Protein AF-0000000084544398 (afdb_homodimer)

Structure (mmCIF, N/CA/C/O backbone):
data_AF-0000000084544398-model_v1
#
loop_
_entity.id
_entity.type
_entity.pdbx_description
1 polymer 'Putative Transcriptional regulator, TetR family'
#
loop_
_atom_site.group_PDB
_atom_site.id
_atom_site.type_symbol
_atom_site.label_atom_id
_atom_site.label_alt_id
_atom_site.label_comp_id
_atom_site.label_asym_id
_atom_site.label_entity_id
_atom_site.label_seq_id
_atom_site.pdbx_PDB_ins_code
_atom_site.Cartn_x
_atom_site.Cartn_y
_atom_site.Cartn_z
_atom_site.occupancy
_atom_site.B_iso_or_equiv
_atom_site.auth_seq_id
_atom_site.auth_comp_id
_atom_site.auth_asym_id
_atom_site.auth_atom_id
_atom_site.pdbx_PDB_model_num
ATOM 1 N N . MET A 1 1 ? 43.781 -2.426 12.172 1 26.02 1 MET A N 1
ATOM 2 C CA . MET A 1 1 ? 43.125 -3.248 11.156 1 26.02 1 MET A CA 1
ATOM 3 C C . MET A 1 1 ? 42.25 -2.396 10.25 1 26.02 1 MET A C 1
ATOM 5 O O . MET A 1 1 ? 41.656 -1.416 10.703 1 26.02 1 MET A O 1
ATOM 9 N N . CYS A 1 2 ? 42.312 -2.65 8.836 1 27.02 2 CYS A N 1
ATOM 10 C CA . CYS A 1 2 ? 41.844 -2.084 7.574 1 27.02 2 CYS A CA 1
ATOM 11 C C . CYS A 1 2 ? 40.344 -2.004 7.543 1 27.02 2 CYS A C 1
ATOM 13 O O . CYS A 1 2 ? 39.656 -3.004 7.77 1 27.02 2 CYS A O 1
ATOM 15 N N . GLU A 1 3 ? 39.719 -0.874 7.855 1 29.3 3 GLU A N 1
ATOM 16 C CA . GLU A 1 3 ? 38.312 -0.487 7.746 1 29.3 3 GLU A CA 1
ATOM 17 C C . GLU A 1 3 ? 37.75 -0.815 6.363 1 29.3 3 GLU A C 1
ATOM 19 O O . GLU A 1 3 ? 38.094 -0.16 5.375 1 29.3 3 GLU A O 1
ATOM 24 N N . GLU A 1 4 ? 37.844 -2.18 5.93 1 31.69 4 GLU A N 1
ATOM 25 C CA . GLU A 1 4 ? 37.25 -2.645 4.672 1 31.69 4 GLU A CA 1
ATOM 26 C C . GLU A 1 4 ? 35.875 -2.041 4.438 1 31.69 4 GLU A C 1
ATOM 28 O O . GLU A 1 4 ? 34.938 -2.326 5.18 1 31.69 4 GLU A O 1
ATOM 33 N N . ASN A 1 5 ? 35.844 -0.795 4.082 1 30.98 5 ASN A N 1
ATOM 34 C CA . ASN A 1 5 ? 34.75 -0.031 3.518 1 30.98 5 ASN A CA 1
ATOM 35 C C . ASN A 1 5 ? 33.969 -0.838 2.475 1 30.98 5 ASN A C 1
ATOM 37 O O . ASN A 1 5 ? 34.5 -1.149 1.408 1 30.98 5 ASN A O 1
ATOM 41 N N . ASN A 1 6 ? 33.375 -1.922 2.852 1 29.02 6 ASN A N 1
ATOM 42 C CA . ASN A 1 6 ? 32.5 -2.68 1.971 1 29.02 6 ASN A CA 1
ATOM 43 C C . ASN A 1 6 ? 31.688 -1.76 1.062 1 29.02 6 ASN A C 1
ATOM 45 O O . ASN A 1 6 ? 30.594 -1.322 1.431 1 29.02 6 ASN A O 1
ATOM 49 N N . LYS A 1 7 ? 32.406 -0.708 0.524 1 34.16 7 LYS A N 1
ATOM 50 C CA . LYS A 1 7 ? 31.828 -0.02 -0.628 1 34.16 7 LYS A CA 1
ATOM 51 C C . LYS A 1 7 ? 31.203 -1.011 -1.605 1 34.16 7 LYS A C 1
ATOM 53 O O . LYS A 1 7 ? 31.875 -1.908 -2.109 1 34.16 7 LYS A O 1
ATOM 58 N N . VAL A 1 8 ? 30.109 -1.561 -1.389 1 36.88 8 VAL A N 1
ATOM 59 C CA . VAL A 1 8 ? 29.516 -2.287 -2.502 1 36.88 8 VAL A CA 1
ATOM 60 C C . VAL A 1 8 ? 29.984 -1.689 -3.824 1 36.88 8 VAL A C 1
ATOM 62 O O . VAL A 1 8 ? 29.688 -0.528 -4.125 1 36.88 8 VAL A O 1
ATOM 65 N N . SER A 1 9 ? 31.109 -1.837 -4.258 1 43.28 9 SER A N 1
ATOM 66 C CA . SER A 1 9 ? 31.797 -1.459 -5.492 1 43.28 9 SER A CA 1
ATOM 67 C C . SER A 1 9 ? 30.875 -1.595 -6.699 1 43.28 9 SER A C 1
ATOM 69 O O . SER A 1 9 ? 30.453 -2.703 -7.047 1 43.28 9 SER A O 1
ATOM 71 N N . SER A 1 10 ? 29.781 -0.85 -6.809 1 49.91 10 SER A N 1
ATOM 72 C CA . SER A 1 10 ? 28.828 -0.928 -7.91 1 49.91 10 SER A CA 1
ATOM 73 C C . SER A 1 10 ? 29.531 -0.935 -9.258 1 49.91 10 SER A C 1
ATOM 75 O O . SER A 1 10 ? 29.891 0.122 -9.789 1 49.91 10 SER A O 1
ATOM 77 N N . LYS A 1 11 ? 30.453 -1.661 -9.453 1 56.47 11 LYS A N 1
ATOM 78 C CA . LYS A 1 11 ? 30.906 -1.802 -10.836 1 56.47 11 LYS A CA 1
ATOM 79 C C . LYS A 1 11 ? 29.734 -1.789 -11.812 1 56.47 11 LYS A C 1
ATOM 81 O O . LYS A 1 11 ? 28.703 -2.395 -11.547 1 56.47 11 LYS A O 1
ATOM 86 N N . PRO A 1 12 ? 29.922 -0.89 -12.742 1 76.88 12 PRO A N 1
ATOM 87 C CA . PRO A 1 12 ? 28.875 -0.848 -13.758 1 76.88 12 PRO A CA 1
ATOM 88 C C . PRO A 1 12 ? 28.5 -2.234 -14.273 1 76.88 12 PRO A C 1
ATOM 90 O O . PRO A 1 12 ? 29.344 -3.125 -14.352 1 76.88 12 PRO A O 1
ATOM 93 N N . LEU A 1 13 ? 27.266 -2.447 -14.383 1 83.06 13 LEU A N 1
ATOM 94 C CA . LEU A 1 13 ? 26.781 -3.721 -14.898 1 83.06 13 LEU A CA 1
ATOM 95 C C . LEU A 1 13 ? 27.406 -4.043 -16.25 1 83.06 13 LEU A C 1
ATOM 97 O O . LEU A 1 13 ? 27.562 -3.16 -17.094 1 83.06 13 LEU A O 1
ATOM 101 N N . THR A 1 14 ? 27.891 -5.215 -16.406 1 89.56 14 THR A N 1
ATOM 102 C CA . THR A 1 14 ? 28.391 -5.699 -17.688 1 89.56 14 THR A CA 1
ATOM 103 C C . THR A 1 14 ? 27.25 -5.816 -18.703 1 89.56 14 THR A C 1
ATOM 105 O O . THR A 1 14 ? 26.078 -5.742 -18.344 1 89.56 14 THR A O 1
ATOM 108 N N . LYS A 1 15 ? 27.641 -5.988 -19.984 1 91.62 15 LYS A N 1
ATOM 109 C CA . LYS A 1 15 ? 26.641 -6.145 -21.047 1 91.62 15 LYS A CA 1
ATOM 110 C C . LYS A 1 15 ? 25.766 -7.367 -20.797 1 91.62 15 LYS A C 1
ATOM 112 O O . LYS A 1 15 ? 24.547 -7.312 -21.016 1 91.62 15 LYS A O 1
ATOM 117 N N . ILE A 1 16 ? 26.375 -8.398 -20.297 1 92.06 16 ILE A N 1
ATOM 118 C CA . ILE A 1 16 ? 25.656 -9.648 -20.078 1 92.06 16 ILE A CA 1
ATOM 119 C C . ILE A 1 16 ? 24.703 -9.492 -18.891 1 92.06 16 ILE A C 1
ATOM 121 O O . ILE A 1 16 ? 23.578 -9.969 -18.922 1 92.06 16 ILE A O 1
ATOM 125 N N . GLN A 1 17 ? 25.125 -8.852 -17.844 1 93.62 17 GLN A N 1
ATOM 126 C CA . GLN A 1 17 ? 24.281 -8.594 -16.688 1 93.62 17 GLN A CA 1
ATOM 127 C C . GLN A 1 17 ? 23.062 -7.762 -17.078 1 93.62 17 GLN A C 1
ATOM 129 O O . GLN A 1 17 ? 21.938 -8.062 -16.672 1 93.62 17 GLN A O 1
ATOM 134 N N . LYS A 1 18 ? 23.312 -6.781 -17.938 1 94 18 LYS A N 1
ATOM 135 C CA . LYS A 1 18 ? 22.219 -5.93 -18.406 1 94 18 LYS A CA 1
ATOM 136 C C . LYS A 1 18 ? 21.203 -6.723 -19.219 1 94 18 LYS A C 1
ATOM 138 O O . LYS A 1 18 ? 20 -6.551 -19.062 1 94 18 LYS A O 1
ATOM 143 N N . LYS A 1 19 ? 21.719 -7.535 -20.031 1 94.38 19 LYS A N 1
ATOM 144 C CA . LYS A 1 19 ? 20.844 -8.375 -20.859 1 94.38 19 LYS A CA 1
ATOM 145 C C . LYS A 1 19 ? 19.984 -9.297 -20 1 94.38 19 LYS A C 1
ATOM 147 O O . LYS A 1 19 ? 18.781 -9.383 -20.188 1 94.38 19 LYS A O 1
ATOM 152 N N . ILE A 1 20 ? 20.578 -9.898 -19.031 1 95.56 20 ILE A N 1
ATOM 153 C CA . ILE A 1 20 ? 19.875 -10.82 -18.156 1 95.56 20 ILE A CA 1
ATOM 154 C C . ILE A 1 20 ? 18.812 -10.062 -17.359 1 95.56 20 ILE A C 1
ATOM 156 O O . ILE A 1 20 ? 17.672 -10.516 -17.234 1 95.56 20 ILE A O 1
ATOM 160 N N . LEU A 1 21 ? 19.188 -8.938 -16.906 1 95.25 21 LEU A N 1
ATOM 161 C CA . LEU A 1 21 ? 18.281 -8.141 -16.094 1 95.25 21 LEU A CA 1
ATOM 162 C C . LEU A 1 21 ? 17.078 -7.688 -16.922 1 95.25 21 LEU A C 1
ATOM 164 O O . LEU A 1 21 ? 15.945 -7.695 -16.438 1 95.25 21 LEU A O 1
ATOM 168 N N . GLN A 1 22 ? 17.297 -7.324 -18.172 1 94.38 22 GLN A N 1
ATOM 169 C CA . GLN A 1 22 ? 16.219 -6.895 -19.047 1 94.38 22 GLN A CA 1
ATOM 170 C C . GLN A 1 22 ? 15.242 -8.031 -19.328 1 94.38 22 GLN A C 1
ATOM 172 O O . GLN A 1 22 ? 14.023 -7.84 -19.297 1 94.38 22 GLN A O 1
ATOM 177 N N . ILE A 1 23 ? 15.773 -9.117 -19.516 1 95.81 23 ILE A N 1
ATOM 178 C CA . ILE A 1 23 ? 14.953 -10.289 -19.797 1 95.81 23 ILE A CA 1
ATOM 179 C C . ILE A 1 23 ? 14.195 -10.695 -18.531 1 95.81 23 ILE A C 1
ATOM 181 O O . ILE A 1 23 ? 13 -11.008 -18.578 1 95.81 23 ILE A O 1
ATOM 185 N N . ALA A 1 24 ? 14.938 -10.734 -17.438 1 95.44 24 ALA A N 1
ATOM 186 C CA . ALA A 1 24 ? 14.305 -11.055 -16.156 1 95.44 24 ALA A CA 1
ATOM 187 C C . ALA A 1 24 ? 13.156 -10.102 -15.859 1 95.44 24 ALA A C 1
ATOM 189 O O . ALA A 1 24 ? 12.078 -10.531 -15.43 1 95.44 24 ALA A O 1
ATOM 190 N N . LYS A 1 25 ? 13.383 -8.82 -16.109 1 92.94 25 LYS A N 1
ATOM 191 C CA . LYS A 1 25 ? 12.344 -7.816 -15.898 1 92.94 25 LYS A CA 1
ATOM 192 C C . LYS A 1 25 ? 11.094 -8.141 -16.719 1 92.94 25 LYS A C 1
ATOM 194 O O . LYS A 1 25 ? 9.977 -8.109 -16.188 1 92.94 25 LYS A O 1
ATOM 199 N N . LYS A 1 26 ? 11.312 -8.484 -17.938 1 92.38 26 LYS A N 1
ATOM 200 C CA . LYS A 1 26 ? 10.195 -8.805 -18.812 1 92.38 26 LYS A CA 1
ATOM 201 C C . LYS A 1 26 ? 9.453 -10.047 -18.328 1 92.38 26 LYS A C 1
ATOM 203 O O . LYS A 1 26 ? 8.219 -10.07 -18.281 1 92.38 26 LYS A O 1
ATOM 208 N N . LYS A 1 27 ? 10.188 -11.039 -17.906 1 94.12 27 LYS A N 1
ATOM 209 C CA . LYS A 1 27 ? 9.594 -12.305 -17.469 1 94.12 27 LYS A CA 1
ATOM 210 C C . LYS A 1 27 ? 8.859 -12.141 -16.141 1 94.12 27 LYS A C 1
ATOM 212 O O . LYS A 1 27 ? 7.723 -12.602 -16 1 94.12 27 LYS A O 1
ATOM 217 N N . PHE A 1 28 ? 9.469 -11.477 -15.203 1 92.56 28 PHE A N 1
ATOM 218 C CA . PHE A 1 28 ? 8.828 -11.25 -13.914 1 92.56 28 PHE A CA 1
ATOM 219 C C . PHE A 1 28 ? 7.586 -10.383 -14.07 1 92.56 28 PHE A C 1
ATOM 221 O O . PHE A 1 28 ? 6.578 -10.609 -13.406 1 92.56 28 PHE A O 1
ATOM 228 N N . SER A 1 29 ? 7.676 -9.414 -14.961 1 87.69 29 SER A N 1
ATOM 229 C CA . SER A 1 29 ? 6.547 -8.516 -15.18 1 87.69 29 SER A CA 1
ATOM 230 C C . SER A 1 29 ? 5.379 -9.25 -15.828 1 87.69 29 SER A C 1
ATOM 232 O O . SER A 1 29 ? 4.219 -9 -15.5 1 87.69 29 SER A O 1
ATOM 234 N N . LYS A 1 30 ? 5.68 -10.125 -16.672 1 86 30 LYS A N 1
ATOM 235 C CA . LYS A 1 30 ? 4.648 -10.836 -17.422 1 86 30 LYS A CA 1
ATOM 236 C C . LYS A 1 30 ? 4.07 -11.992 -16.625 1 86 30 LYS A C 1
ATOM 238 O O . LYS A 1 30 ? 2.852 -12.164 -16.562 1 86 30 LYS A O 1
ATOM 243 N N . ASN A 1 31 ? 4.988 -12.758 -15.914 1 86.69 31 ASN A N 1
ATOM 244 C CA . ASN A 1 31 ? 4.555 -14.023 -15.336 1 86.69 31 ASN A CA 1
ATOM 245 C C . ASN A 1 31 ? 4.434 -13.93 -13.82 1 86.69 31 ASN A C 1
ATOM 247 O O . ASN A 1 31 ? 3.801 -14.781 -13.188 1 86.69 31 ASN A O 1
ATOM 251 N N . GLY A 1 32 ? 5.062 -12.891 -13.305 1 86 32 GLY A N 1
ATOM 252 C CA . GLY A 1 32 ? 5.16 -12.844 -11.852 1 86 32 GLY A CA 1
ATOM 253 C C . GLY A 1 32 ? 6.363 -13.586 -11.305 1 86 32 GLY A C 1
ATOM 254 O O . GLY A 1 32 ? 7.047 -14.297 -12.047 1 86 32 GLY A O 1
ATOM 255 N N . TYR A 1 33 ? 6.609 -13.461 -10.023 1 89.31 33 TYR A N 1
ATOM 256 C CA . TYR A 1 33 ? 7.77 -14.055 -9.367 1 89.31 33 TYR A CA 1
ATOM 257 C C . TYR A 1 33 ? 7.664 -15.57 -9.336 1 89.31 33 TYR A C 1
ATOM 259 O O . TYR A 1 33 ? 8.609 -16.266 -9.695 1 89.31 33 TYR A O 1
ATOM 267 N N . GLN A 1 34 ? 6.531 -16.078 -8.945 1 86.31 34 GLN A N 1
ATOM 268 C CA . GLN A 1 34 ? 6.371 -17.516 -8.703 1 86.31 34 GLN A CA 1
ATOM 269 C C . GLN A 1 34 ? 6.438 -18.297 -10.008 1 86.31 34 GLN A C 1
ATOM 271 O O . GLN A 1 34 ? 7.008 -19.391 -10.047 1 86.31 34 GLN A O 1
ATOM 276 N N . LYS A 1 35 ? 5.969 -17.734 -11.07 1 88.56 35 LYS A N 1
ATOM 277 C CA . LYS A 1 35 ? 5.836 -18.469 -12.32 1 88.56 35 LYS A CA 1
ATOM 278 C C . LYS A 1 35 ? 7.082 -18.312 -13.188 1 88.56 35 LYS A C 1
ATOM 280 O O . LYS A 1 35 ? 7.18 -18.922 -14.258 1 88.56 35 LYS A O 1
ATOM 285 N N . THR A 1 36 ? 7.934 -17.484 -12.742 1 93.81 36 THR A N 1
ATOM 286 C CA . THR A 1 36 ? 9.18 -17.297 -13.484 1 93.81 36 THR A CA 1
ATOM 287 C C . THR A 1 36 ? 10.305 -18.109 -12.852 1 93.81 36 THR A C 1
ATOM 289 O O . THR A 1 36 ? 10.508 -18.062 -11.633 1 93.81 36 THR A O 1
ATOM 292 N N . SER A 1 37 ? 11 -18.938 -13.68 1 94.75 37 SER A N 1
ATOM 293 C CA . SER A 1 37 ? 12.117 -19.734 -13.18 1 94.75 37 SER A CA 1
ATOM 294 C C . SER A 1 37 ? 13.445 -19.234 -13.75 1 94.75 37 SER A C 1
ATOM 296 O O . SER A 1 37 ? 13.477 -18.562 -14.781 1 94.75 37 SER A O 1
ATOM 298 N N . MET A 1 38 ? 14.477 -19.656 -13.031 1 95.25 38 MET A N 1
ATOM 299 C CA . MET A 1 38 ? 15.812 -19.328 -13.523 1 95.25 38 MET A CA 1
ATOM 300 C C . MET A 1 38 ? 16.078 -19.984 -14.875 1 95.25 38 MET A C 1
ATOM 302 O O . MET A 1 38 ? 16.719 -19.406 -15.742 1 95.25 38 MET A O 1
ATOM 306 N N . ASN A 1 39 ? 15.508 -21.109 -15.055 1 94.69 39 ASN A N 1
ATOM 307 C CA . ASN A 1 39 ? 15.648 -21.828 -16.312 1 94.69 39 ASN A CA 1
ATOM 308 C C . ASN A 1 39 ? 14.961 -21.078 -17.453 1 94.69 39 ASN A C 1
ATOM 310 O O . ASN A 1 39 ? 15.477 -21.047 -18.578 1 94.69 39 ASN A O 1
ATOM 314 N N . ASP A 1 40 ? 13.828 -20.484 -17.203 1 94 40 ASP A N 1
ATOM 315 C CA . ASP A 1 40 ? 13.133 -19.656 -18.188 1 94 40 ASP A CA 1
ATOM 316 C C . ASP A 1 40 ? 14.008 -18.5 -18.656 1 94 40 ASP A C 1
ATOM 318 O O . ASP A 1 40 ? 14.062 -18.188 -19.844 1 94 40 ASP A O 1
ATOM 322 N N . ILE A 1 41 ? 14.672 -17.938 -17.703 1 95.81 41 ILE A N 1
ATOM 323 C CA . ILE A 1 41 ? 15.492 -16.766 -17.984 1 95.81 41 ILE A CA 1
ATOM 324 C C . ILE A 1 41 ? 16.734 -17.188 -18.766 1 95.81 41 ILE A C 1
ATOM 326 O O . ILE A 1 41 ? 17.109 -16.531 -19.75 1 95.81 41 ILE A O 1
ATOM 330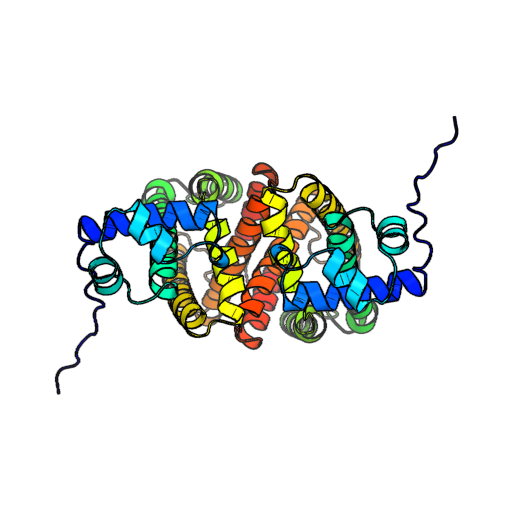 N N . VAL A 1 42 ? 17.328 -18.266 -18.422 1 94.12 42 VAL A N 1
ATOM 331 C CA . VAL A 1 42 ? 18.484 -18.828 -19.094 1 94.12 42 VAL A CA 1
ATOM 332 C C . VAL A 1 42 ? 18.156 -19.094 -20.562 1 94.12 42 VAL A C 1
ATOM 334 O O . VAL A 1 42 ? 18.891 -18.672 -21.453 1 94.12 42 VAL A O 1
ATOM 337 N N . SER A 1 43 ? 17.078 -19.703 -20.797 1 95.12 43 SER A N 1
ATOM 338 C CA . SER A 1 43 ? 16.672 -20.094 -22.141 1 95.12 43 SER A CA 1
ATOM 339 C C . SER A 1 43 ? 16.391 -18.859 -23.016 1 95.12 43 SER A C 1
ATOM 341 O O . SER A 1 43 ? 16.812 -18.812 -24.172 1 95.12 43 SER A O 1
ATOM 343 N N . THR A 1 44 ? 15.805 -17.891 -22.5 1 94.56 44 THR A N 1
ATOM 344 C CA . THR A 1 44 ? 15.422 -16.703 -23.25 1 94.56 44 THR A CA 1
ATOM 345 C C . THR A 1 44 ? 16.641 -15.812 -23.5 1 94.56 44 THR A C 1
ATOM 347 O O . THR A 1 44 ? 16.766 -15.203 -24.562 1 94.56 44 THR A O 1
ATOM 350 N N . ALA A 1 45 ? 17.484 -15.711 -22.484 1 93.38 45 ALA A N 1
ATOM 351 C CA . ALA A 1 45 ? 18.656 -14.844 -22.562 1 93.38 45 ALA A CA 1
ATOM 352 C C . ALA A 1 45 ? 19.719 -15.453 -23.469 1 93.38 45 ALA A C 1
ATOM 354 O O . ALA A 1 45 ? 20.641 -14.766 -23.922 1 93.38 45 ALA A O 1
ATOM 355 N N . GLY A 1 46 ? 19.641 -16.703 -23.688 1 94.19 46 GLY A N 1
ATOM 356 C CA . GLY A 1 46 ? 20.641 -17.375 -24.516 1 94.19 46 GLY A CA 1
ATOM 357 C C . GLY A 1 46 ? 21.984 -17.516 -23.828 1 94.19 46 GLY A C 1
ATOM 358 O O . GLY A 1 46 ? 23.031 -17.344 -24.469 1 94.19 46 GLY A O 1
ATOM 359 N N . VAL A 1 47 ? 21.922 -17.672 -22.531 1 94 47 VAL A N 1
ATOM 360 C CA . VAL A 1 47 ? 23.141 -17.891 -21.75 1 94 47 VAL A CA 1
ATOM 361 C C . VAL A 1 47 ? 23.078 -19.25 -21.047 1 94 47 VAL A C 1
ATOM 363 O O . VAL A 1 47 ? 22 -19.859 -20.969 1 94 47 VAL A O 1
ATOM 366 N N . SER A 1 48 ? 24.219 -19.688 -20.609 1 93.25 48 SER A N 1
ATOM 367 C CA . SER A 1 48 ? 24.219 -20.938 -19.859 1 93.25 48 SER A CA 1
ATOM 368 C C . SER A 1 48 ? 23.781 -20.719 -18.422 1 93.25 48 SER A C 1
ATOM 370 O O . SER A 1 48 ? 23.812 -19.594 -17.922 1 93.25 48 SER A O 1
ATOM 372 N N . LYS A 1 49 ? 23.359 -21.859 -17.797 1 93.94 49 LYS A N 1
ATOM 373 C CA . LYS A 1 49 ? 23.016 -21.812 -16.375 1 93.94 49 LYS A CA 1
ATOM 374 C C . LYS A 1 49 ? 24.203 -21.312 -15.547 1 93.94 49 LYS A C 1
ATOM 376 O O . LYS A 1 49 ? 24.031 -20.516 -14.633 1 93.94 49 LYS A O 1
ATOM 381 N N . GLY A 1 50 ? 25.375 -21.719 -15.914 1 93.62 50 GLY A N 1
ATOM 382 C CA . GLY A 1 50 ? 26.594 -21.328 -15.211 1 93.62 50 GLY A CA 1
ATOM 383 C C . GLY A 1 50 ? 26.828 -19.828 -15.242 1 93.62 50 GLY A C 1
ATOM 384 O O . GLY A 1 50 ? 27.156 -19.219 -14.219 1 93.62 50 GLY A O 1
ATOM 385 N N . VAL A 1 51 ? 26.625 -19.234 -16.375 1 93.12 51 VAL A N 1
ATOM 386 C CA . VAL A 1 51 ? 26.844 -17.812 -16.562 1 93.12 51 VAL A CA 1
ATOM 387 C C . VAL A 1 51 ? 25.812 -17.016 -15.742 1 93.12 51 VAL A C 1
ATOM 389 O O . VAL A 1 51 ? 26.172 -16.047 -15.07 1 93.12 51 VAL A O 1
ATOM 392 N N . LEU A 1 52 ? 24.484 -17.406 -15.758 1 95 52 LEU A N 1
ATOM 393 C CA . LEU A 1 52 ? 23.453 -16.734 -14.984 1 95 52 LEU A CA 1
ATOM 394 C C . LEU A 1 52 ? 23.766 -16.766 -13.5 1 95 52 LEU A C 1
ATOM 396 O O . LEU A 1 52 ? 23.734 -15.734 -12.82 1 95 52 LEU A O 1
ATOM 400 N N . PHE A 1 53 ? 24.219 -17.953 -13.102 1 94.62 53 PHE A N 1
ATOM 401 C CA . PHE A 1 53 ? 24.406 -18.172 -11.672 1 94.62 53 PHE A CA 1
ATOM 402 C C . PHE A 1 53 ? 25.719 -17.562 -11.211 1 94.62 53 PHE A C 1
ATOM 404 O O . PHE A 1 53 ? 25.938 -17.344 -10.016 1 94.62 53 PHE A O 1
ATOM 411 N N . TYR A 1 54 ? 26.578 -17.375 -12.203 1 93.31 54 TYR A N 1
ATOM 412 C CA . TYR A 1 54 ? 27.797 -16.625 -11.898 1 93.31 54 TYR A CA 1
ATOM 413 C C . TYR A 1 54 ? 27.484 -15.195 -11.508 1 93.31 54 TYR A C 1
ATOM 415 O O . TYR A 1 54 ? 28.078 -14.656 -10.57 1 93.31 54 TYR A O 1
ATOM 423 N N . HIS A 1 55 ? 26.5 -14.602 -12.156 1 93.75 55 HIS A N 1
ATOM 424 C CA . HIS A 1 55 ? 26.188 -13.195 -11.945 1 93.75 55 HIS A CA 1
ATOM 425 C C . HIS A 1 55 ? 25.078 -13.039 -10.906 1 93.75 55 HIS A C 1
ATOM 427 O O . HIS A 1 55 ? 25.047 -12.039 -10.18 1 93.75 55 HIS A O 1
ATOM 433 N N . PHE A 1 56 ? 24.109 -13.969 -10.852 1 95.5 56 PHE A N 1
ATOM 434 C CA . PHE A 1 56 ? 22.969 -13.914 -9.945 1 95.5 56 PHE A CA 1
ATOM 435 C C . PHE A 1 56 ? 22.781 -15.25 -9.234 1 95.5 56 PHE A C 1
ATOM 437 O O . PHE A 1 56 ? 22.234 -16.203 -9.805 1 95.5 56 PHE A O 1
ATOM 444 N N . HIS A 1 57 ? 22.969 -15.266 -8 1 93.81 57 HIS A N 1
ATOM 445 C CA . HIS A 1 57 ? 23.156 -16.5 -7.242 1 93.81 57 HIS A CA 1
ATOM 446 C C . HIS A 1 57 ? 21.828 -17.156 -6.914 1 93.81 57 HIS A C 1
ATOM 448 O O . HIS A 1 57 ? 21.797 -18.328 -6.535 1 93.81 57 HIS A O 1
ATOM 454 N N . SER A 1 58 ? 20.812 -16.391 -7.031 1 95.25 58 SER A N 1
ATOM 455 C CA . SER A 1 58 ? 19.5 -16.938 -6.723 1 95.25 58 SER A CA 1
ATOM 456 C C . SER A 1 58 ? 18.391 -16.156 -7.426 1 95.25 58 SER A C 1
ATOM 458 O O . SER A 1 58 ? 18.625 -15.055 -7.91 1 95.25 58 SER A O 1
ATOM 460 N N . LYS A 1 59 ? 17.312 -16.766 -7.465 1 95.31 59 LYS A N 1
ATOM 461 C CA . LYS A 1 59 ? 16.141 -16.094 -8.008 1 95.31 59 LYS A CA 1
ATOM 462 C C . LYS A 1 59 ? 15.805 -14.828 -7.215 1 95.31 59 LYS A C 1
ATOM 464 O O . LYS A 1 59 ? 15.445 -13.797 -7.789 1 95.31 59 LYS A O 1
ATOM 469 N N . GLU A 1 60 ? 16 -14.938 -5.859 1 96 60 GLU A N 1
ATOM 470 C CA . GLU A 1 60 ? 15.758 -13.797 -4.98 1 96 60 GLU A CA 1
ATOM 471 C C . GLU A 1 60 ? 16.641 -12.609 -5.348 1 96 60 GLU A C 1
ATOM 473 O O . GLU A 1 60 ? 16.156 -11.477 -5.453 1 96 60 GLU A O 1
ATOM 478 N N . GLU A 1 61 ? 17.812 -12.938 -5.59 1 96.31 61 GLU A N 1
ATOM 479 C CA . GLU A 1 61 ? 18.781 -11.883 -5.898 1 96.31 61 GLU A CA 1
ATOM 480 C C . GLU A 1 61 ? 18.484 -11.242 -7.25 1 96.31 61 GLU A C 1
ATOM 482 O O . GLU A 1 61 ? 18.531 -10.023 -7.391 1 96.31 61 GLU A O 1
ATOM 487 N N . LEU A 1 62 ? 18.234 -12.086 -8.203 1 96.69 62 LEU A N 1
ATOM 488 C CA . LEU A 1 62 ? 17.922 -11.57 -9.531 1 96.69 62 LEU A CA 1
ATOM 489 C C . LEU A 1 62 ? 16.656 -10.719 -9.492 1 96.69 62 LEU A C 1
ATOM 491 O O . LEU A 1 62 ? 16.641 -9.617 -10.047 1 96.69 62 LEU A O 1
ATOM 495 N N . PHE A 1 63 ? 15.672 -11.234 -8.844 1 96.19 63 PHE A N 1
ATOM 496 C CA . PHE A 1 63 ? 14.406 -10.523 -8.719 1 96.19 63 PHE A CA 1
ATOM 497 C C . PHE A 1 63 ? 14.617 -9.18 -8.031 1 96.19 63 PHE A C 1
ATOM 499 O O . PHE A 1 63 ? 14.133 -8.148 -8.5 1 96.19 63 PHE A O 1
ATOM 506 N N . PHE A 1 64 ? 15.344 -9.211 -6.961 1 96.06 64 PHE A N 1
ATOM 507 C CA . PHE A 1 64 ? 15.578 -7.996 -6.191 1 96.06 64 PHE A CA 1
ATOM 508 C C . PHE A 1 64 ? 16.359 -6.98 -7.016 1 96.06 64 PHE A C 1
ATOM 510 O O . PHE A 1 64 ? 16.109 -5.773 -6.926 1 96.06 64 PHE A O 1
ATOM 517 N N . GLN A 1 65 ? 17.281 -7.406 -7.805 1 95 65 GLN A N 1
ATOM 518 C CA . GLN A 1 65 ? 18.062 -6.48 -8.625 1 95 65 GLN A CA 1
ATOM 519 C C . GLN A 1 65 ? 17.188 -5.809 -9.672 1 95 65 GLN A C 1
ATOM 521 O O . GLN A 1 65 ? 17.359 -4.621 -9.961 1 95 65 GLN A O 1
ATOM 526 N N . VAL A 1 66 ? 16.297 -6.535 -10.234 1 93.75 66 VAL A N 1
ATOM 527 C CA . VAL A 1 66 ? 15.328 -5.961 -11.164 1 93.75 66 VAL A CA 1
ATOM 528 C C . VAL A 1 66 ? 14.508 -4.887 -10.461 1 93.75 66 VAL A C 1
ATOM 530 O O . VAL A 1 66 ? 14.359 -3.775 -10.977 1 93.75 66 VAL A O 1
ATOM 533 N N . LEU A 1 67 ? 14.109 -5.195 -9.297 1 91.81 67 LEU A N 1
ATOM 534 C CA . LEU A 1 67 ? 13.297 -4.273 -8.5 1 91.81 67 LEU A CA 1
ATOM 535 C C . LEU A 1 67 ? 14.102 -3.031 -8.125 1 91.81 67 LEU A C 1
ATOM 537 O O . LEU A 1 67 ? 13.625 -1.905 -8.305 1 91.81 67 LEU A O 1
ATOM 541 N N . SER A 1 68 ? 15.242 -3.305 -7.625 1 91.88 68 SER A N 1
ATOM 542 C CA . SER A 1 68 ? 16.094 -2.227 -7.133 1 91.88 68 SER A CA 1
ATOM 543 C C . SER A 1 68 ? 16.438 -1.245 -8.25 1 91.88 68 SER A C 1
ATOM 545 O O . SER A 1 68 ? 16.469 -0.033 -8.023 1 91.88 68 SER A O 1
ATOM 547 N N . GLN A 1 69 ? 16.641 -1.75 -9.398 1 88.88 69 GLN A N 1
ATOM 548 C CA . GLN A 1 69 ? 16.938 -0.887 -10.539 1 88.88 69 GLN A CA 1
ATOM 549 C C . GLN A 1 69 ? 15.758 0.017 -10.875 1 88.88 69 GLN A C 1
ATOM 551 O O . GLN A 1 69 ? 15.938 1.19 -11.203 1 88.88 69 GLN A O 1
ATOM 556 N N . GLY A 1 70 ? 14.609 -0.571 -10.859 1 84.38 70 GLY A N 1
ATOM 557 C CA . GLY A 1 70 ? 13.414 0.223 -11.102 1 84.38 70 GLY A CA 1
ATOM 558 C C . GLY A 1 70 ? 13.203 1.308 -10.062 1 84.38 70 GLY A C 1
ATOM 559 O O . GLY A 1 70 ? 12.906 2.453 -10.406 1 84.38 70 GLY A O 1
ATOM 560 N N . ILE A 1 71 ? 13.461 0.979 -8.828 1 84.5 71 ILE A N 1
ATOM 561 C CA . ILE A 1 71 ? 13.305 1.911 -7.719 1 84.5 71 ILE A CA 1
ATOM 562 C C . ILE A 1 71 ? 14.328 3.039 -7.844 1 84.5 71 ILE A C 1
ATOM 564 O O . ILE A 1 71 ? 13.984 4.215 -7.727 1 84.5 71 ILE A O 1
ATOM 568 N N . ASP A 1 72 ? 15.508 2.633 -8.133 1 85.81 72 ASP A N 1
ATOM 569 C CA . ASP A 1 72 ? 16.578 3.615 -8.258 1 85.81 72 ASP A CA 1
ATOM 570 C C . ASP A 1 72 ? 16.312 4.582 -9.406 1 85.81 72 ASP A C 1
ATOM 572 O O . ASP A 1 72 ? 16.516 5.793 -9.266 1 85.81 72 ASP A O 1
ATOM 576 N N . ALA A 1 73 ? 15.859 4.039 -10.484 1 81.75 73 ALA A N 1
ATOM 577 C CA . ALA A 1 73 ? 15.547 4.879 -11.641 1 81.75 73 ALA A CA 1
ATOM 578 C C . ALA A 1 73 ? 14.438 5.871 -11.312 1 81.75 73 ALA A C 1
ATOM 580 O O . ALA A 1 73 ? 14.5 7.035 -11.711 1 81.75 73 ALA A O 1
ATOM 581 N N . GLU A 1 74 ? 13.492 5.434 -10.562 1 78.88 74 GLU A N 1
ATOM 582 C CA . GLU A 1 74 ? 12.367 6.289 -10.203 1 78.88 74 GLU A CA 1
ATOM 583 C C . GLU A 1 74 ? 12.797 7.387 -9.234 1 78.88 74 GLU A C 1
ATOM 585 O O . GLU A 1 74 ? 12.438 8.555 -9.406 1 78.88 74 GLU A O 1
ATOM 590 N N . PHE A 1 75 ? 13.539 7.066 -8.281 1 77.38 75 PHE A N 1
ATOM 591 C CA . PHE A 1 75 ? 13.977 8.047 -7.305 1 77.38 75 PHE A CA 1
ATOM 592 C C . PHE A 1 75 ? 14.938 9.055 -7.934 1 77.38 75 PHE A C 1
ATOM 594 O O . PHE A 1 75 ? 14.906 10.242 -7.602 1 77.38 75 PHE A O 1
ATOM 601 N N . GLN A 1 76 ? 15.758 8.562 -8.828 1 79.25 76 GLN A N 1
ATOM 602 C CA . GLN A 1 76 ? 16.625 9.477 -9.547 1 79.25 76 GLN A CA 1
ATOM 603 C C . GLN A 1 76 ? 15.828 10.484 -10.367 1 79.25 76 GLN A C 1
ATOM 605 O O . GLN A 1 76 ? 16.172 11.664 -10.422 1 79.25 76 GLN A O 1
ATOM 610 N N . ARG A 1 77 ? 14.859 9.977 -10.969 1 76.62 77 ARG A N 1
ATOM 611 C CA . ARG A 1 77 ? 13.984 10.852 -11.734 1 76.62 77 ARG A CA 1
ATOM 612 C C . ARG A 1 77 ? 13.32 11.891 -10.836 1 76.62 77 ARG A C 1
ATOM 614 O O . ARG A 1 77 ? 13.297 13.078 -11.172 1 76.62 77 ARG A O 1
ATOM 621 N N . ILE A 1 78 ? 12.844 11.477 -9.695 1 74.12 78 ILE A N 1
ATOM 622 C CA . ILE A 1 78 ? 12.164 12.352 -8.75 1 74.12 78 ILE A CA 1
ATOM 623 C C . ILE A 1 78 ? 13.133 13.406 -8.234 1 74.12 78 ILE A C 1
ATOM 625 O O . ILE A 1 78 ? 12.797 14.594 -8.164 1 74.12 78 ILE A O 1
ATOM 629 N N . PHE A 1 79 ? 14.312 13.031 -7.969 1 73.44 79 PHE A N 1
ATOM 630 C CA . PHE A 1 79 ? 15.32 13.938 -7.434 1 73.44 79 PHE A CA 1
ATOM 631 C C . PHE A 1 79 ? 15.766 14.93 -8.492 1 73.44 79 PHE A C 1
ATOM 633 O O . PHE A 1 79 ? 15.938 16.125 -8.211 1 73.44 79 PHE A O 1
ATOM 640 N N . ARG A 1 80 ? 15.945 14.398 -9.648 1 75.38 80 ARG A N 1
ATOM 641 C CA . ARG A 1 80 ? 16.328 15.273 -10.75 1 75.38 80 ARG A CA 1
ATOM 642 C C . ARG A 1 80 ? 15.266 16.328 -11.008 1 75.38 80 ARG A C 1
ATOM 644 O O . ARG A 1 80 ? 15.586 17.484 -11.289 1 75.38 80 ARG A O 1
ATOM 651 N N . LEU A 1 81 ? 14.078 15.906 -10.875 1 72.81 81 LEU A N 1
ATOM 652 C CA . LEU A 1 81 ? 12.969 16.828 -11.07 1 72.81 81 LEU A CA 1
ATOM 653 C C . LEU A 1 81 ? 12.953 17.891 -9.977 1 72.81 81 LEU A C 1
ATOM 655 O O . LEU A 1 81 ? 12.703 19.078 -10.25 1 72.81 81 LEU A O 1
ATOM 659 N N . LEU A 1 82 ? 13.164 17.484 -8.742 1 70.81 82 LEU A N 1
ATOM 660 C CA . LEU A 1 82 ? 13.219 18.422 -7.621 1 70.81 82 LEU A CA 1
ATOM 661 C C . LEU A 1 82 ? 14.359 19.422 -7.793 1 70.81 82 LEU A C 1
ATOM 663 O O . LEU A 1 82 ? 14.219 20.594 -7.457 1 70.81 82 LEU A O 1
ATOM 667 N N . GLU A 1 83 ? 15.43 18.922 -8.328 1 72.12 83 GLU A N 1
ATOM 668 C CA . GLU A 1 83 ? 16.594 19.781 -8.547 1 72.12 83 GLU A CA 1
ATOM 669 C C . GLU A 1 83 ? 16.359 20.75 -9.688 1 72.12 83 GLU A C 1
ATOM 671 O O . GLU A 1 83 ? 16.703 21.938 -9.586 1 72.12 83 GLU A O 1
ATOM 676 N N . ASN A 1 84 ? 15.781 20.203 -10.734 1 73.44 84 ASN A N 1
ATOM 677 C CA . ASN A 1 84 ? 15.617 21.016 -11.938 1 73.44 84 ASN A CA 1
ATOM 678 C C . ASN A 1 84 ? 14.398 21.922 -11.828 1 73.44 84 ASN A C 1
ATOM 680 O O . ASN A 1 84 ? 14.461 23.094 -12.188 1 73.44 84 ASN A O 1
ATOM 684 N N . GLU A 1 85 ? 13.305 21.312 -11.398 1 64.88 85 GLU A N 1
ATOM 685 C CA . GLU A 1 85 ? 12.031 22.016 -11.367 1 64.88 85 GLU A CA 1
ATOM 686 C C . GLU A 1 85 ? 11.75 22.594 -9.984 1 64.88 85 GLU A C 1
ATOM 688 O O . GLU A 1 85 ? 10.914 23.484 -9.836 1 64.88 85 GLU A O 1
ATOM 693 N N . GLY A 1 86 ? 12.414 22.016 -9 1 62.78 86 GLY A N 1
ATOM 694 C CA . GLY A 1 86 ? 12.195 22.469 -7.637 1 62.78 86 GLY A CA 1
ATOM 695 C C . GLY A 1 86 ? 12.438 23.969 -7.453 1 62.78 86 GLY A C 1
ATOM 696 O O . GLY A 1 86 ? 11.727 24.625 -6.695 1 62.78 86 GLY A O 1
ATOM 697 N N . LYS A 1 87 ? 13.352 24.422 -8.25 1 63.78 87 LYS A N 1
ATOM 698 C CA . LYS A 1 87 ? 13.617 25.859 -8.211 1 63.78 87 LYS A CA 1
ATOM 699 C C . LYS A 1 87 ? 12.414 26.656 -8.711 1 63.78 87 LYS A C 1
ATOM 701 O O . LYS A 1 87 ? 12.18 27.781 -8.258 1 63.78 87 LYS A O 1
ATOM 706 N N . LYS A 1 88 ? 11.695 25.984 -9.547 1 72.62 88 LYS A N 1
ATOM 707 C CA . LYS A 1 88 ? 10.508 26.641 -10.094 1 72.62 88 LYS A CA 1
ATOM 708 C C . LYS A 1 88 ? 9.266 26.312 -9.281 1 72.62 88 LYS A C 1
ATOM 710 O O . LYS A 1 88 ? 8.344 27.125 -9.18 1 72.62 88 LYS A O 1
ATOM 715 N N . LEU A 1 89 ? 9.43 25.125 -8.828 1 74.69 89 LEU A N 1
ATOM 716 C CA . LEU A 1 89 ? 8.328 24.672 -7.98 1 74.69 89 LEU A CA 1
ATOM 717 C C . LEU A 1 89 ? 8.594 25.016 -6.516 1 74.69 89 LEU A C 1
ATOM 719 O O . LEU A 1 89 ? 9.75 25.188 -6.113 1 74.69 89 LEU A O 1
ATOM 723 N N . PHE A 1 90 ? 7.559 25.297 -5.754 1 76.31 90 PHE A N 1
ATOM 724 C CA . PHE A 1 90 ? 7.582 25.453 -4.305 1 76.31 90 PHE A CA 1
ATOM 725 C C . PHE A 1 90 ? 8.266 26.75 -3.912 1 76.31 90 PHE A C 1
ATOM 727 O O . PHE A 1 90 ? 8.969 26.812 -2.9 1 76.31 90 PHE A O 1
ATOM 734 N N . LYS A 1 91 ? 8.242 27.734 -4.816 1 74.38 91 LYS A N 1
ATOM 735 C CA . LYS A 1 91 ? 8.82 29.047 -4.59 1 74.38 91 LYS A CA 1
ATOM 736 C C . LYS A 1 91 ? 7.918 29.891 -3.693 1 74.38 91 LYS A C 1
ATOM 738 O O . LYS A 1 91 ? 8.406 30.688 -2.887 1 74.38 91 LYS A O 1
ATOM 743 N N . LYS A 1 92 ? 6.637 29.766 -3.963 1 76.06 92 LYS A N 1
ATOM 744 C CA . LYS A 1 92 ? 5.648 30.531 -3.211 1 76.06 92 LYS A CA 1
ATOM 745 C C . LYS A 1 92 ? 4.688 29.609 -2.465 1 76.06 92 LYS A C 1
ATOM 747 O O . LYS A 1 92 ? 4.195 28.625 -3.029 1 76.06 92 LYS A O 1
ATOM 752 N N . LYS A 1 93 ? 4.449 29.891 -1.259 1 76.81 93 LYS A N 1
ATOM 753 C CA . LYS A 1 93 ? 3.537 29.109 -0.431 1 76.81 93 LYS A CA 1
ATOM 754 C C . LYS A 1 93 ? 2.139 29.078 -1.041 1 76.81 93 LYS A C 1
ATOM 756 O O . LYS A 1 93 ? 1.438 28.062 -0.938 1 76.81 93 LYS A O 1
ATOM 761 N N . GLU A 1 94 ? 1.775 30.188 -1.691 1 83.81 94 GLU A N 1
ATOM 762 C CA . GLU A 1 94 ? 0.436 30.312 -2.26 1 83.81 94 GLU A CA 1
ATOM 763 C C . GLU A 1 94 ? 0.221 29.297 -3.387 1 83.81 94 GLU A C 1
ATOM 765 O O . GLU A 1 94 ? -0.917 28.938 -3.693 1 83.81 94 GLU A O 1
ATOM 770 N N . ASN A 1 95 ? 1.278 28.781 -3.965 1 87.75 95 ASN A N 1
ATOM 771 C CA . ASN A 1 95 ? 1.181 27.875 -5.094 1 87.75 95 ASN A CA 1
ATOM 772 C C . ASN A 1 95 ? 1.498 26.438 -4.68 1 87.75 95 ASN A C 1
ATOM 774 O O . ASN A 1 95 ? 1.596 25.547 -5.531 1 87.75 95 ASN A O 1
ATOM 778 N N . LEU A 1 96 ? 1.592 26.219 -3.445 1 87 96 LEU A N 1
ATOM 779 C CA . LEU A 1 96 ? 2.094 24.938 -2.961 1 87 96 LEU A CA 1
ATOM 780 C C . LEU A 1 96 ? 1.198 23.797 -3.426 1 87 96 LEU A C 1
ATOM 782 O O . LEU A 1 96 ? 1.69 22.781 -3.912 1 87 96 LEU A O 1
ATOM 786 N N . PHE A 1 97 ? -0.1 23.984 -3.326 1 90.25 97 PHE A N 1
ATOM 787 C CA . PHE A 1 97 ? -1.031 22.922 -3.701 1 90.25 97 PHE A CA 1
ATOM 788 C C . PHE A 1 97 ? -0.912 22.594 -5.184 1 90.25 97 PHE A C 1
ATOM 790 O O . PHE A 1 97 ? -0.809 21.422 -5.562 1 90.25 97 PHE A O 1
ATOM 797 N N . ASP A 1 98 ? -0.85 23.562 -5.996 1 91.12 98 ASP A N 1
ATOM 798 C CA . ASP A 1 98 ? -0.727 23.375 -7.438 1 91.12 98 ASP A CA 1
ATOM 799 C C . ASP A 1 98 ? 0.644 22.812 -7.801 1 91.12 98 ASP A C 1
ATOM 801 O O . ASP A 1 98 ? 0.762 22 -8.719 1 91.12 98 ASP A O 1
ATOM 805 N N . ASP A 1 99 ? 1.627 23.234 -7.129 1 88 99 ASP A N 1
ATOM 806 C CA . ASP A 1 99 ? 2.971 22.719 -7.355 1 88 99 ASP A CA 1
ATOM 807 C C . ASP A 1 99 ? 3.045 21.234 -7.016 1 88 99 ASP A C 1
ATOM 809 O O . ASP A 1 99 ? 3.717 20.469 -7.711 1 88 99 ASP A O 1
ATOM 813 N N . LEU A 1 100 ? 2.355 20.875 -5.984 1 89.25 100 LEU A N 1
ATOM 814 C CA . LEU A 1 100 ? 2.314 19.469 -5.582 1 89.25 100 LEU A CA 1
ATOM 815 C C . LEU A 1 100 ? 1.598 18.625 -6.629 1 89.25 100 LEU A C 1
ATOM 817 O O . LEU A 1 100 ? 2.01 17.5 -6.914 1 89.25 100 LEU A O 1
ATOM 821 N N . LYS A 1 101 ? 0.595 19.156 -7.227 1 90.31 101 LYS A N 1
ATOM 822 C CA . LYS A 1 101 ? -0.101 18.469 -8.305 1 90.31 101 LYS A CA 1
ATOM 823 C C . LYS A 1 101 ? 0.808 18.297 -9.516 1 90.31 101 LYS A C 1
ATOM 825 O O . LYS A 1 101 ? 0.845 17.219 -10.117 1 90.31 101 LYS A O 1
ATOM 830 N N . LYS A 1 102 ? 1.495 19.312 -9.82 1 87.12 102 LYS A N 1
ATOM 831 C CA . LYS A 1 102 ? 2.434 19.234 -10.938 1 87.12 102 LYS A CA 1
ATOM 832 C C . LYS A 1 102 ? 3.543 18.234 -10.664 1 87.12 102 LYS A C 1
ATOM 834 O O . LYS A 1 102 ? 3.959 17.5 -11.57 1 87.12 102 LYS A O 1
ATOM 839 N N . TYR A 1 103 ? 3.945 18.266 -9.469 1 83.12 103 TYR A N 1
ATOM 840 C CA . TYR A 1 103 ? 4.984 17.312 -9.078 1 83.12 103 TYR A CA 1
ATOM 841 C C . TYR A 1 103 ? 4.488 15.883 -9.203 1 83.12 103 TYR A C 1
ATOM 843 O O . TYR A 1 103 ? 5.234 15 -9.625 1 83.12 103 TYR A O 1
ATOM 851 N N . TYR A 1 104 ? 3.314 15.617 -8.812 1 85 104 TYR A N 1
ATOM 852 C CA . TYR A 1 104 ? 2.721 14.289 -8.977 1 85 104 TYR A CA 1
ATOM 853 C C . TYR A 1 104 ? 2.766 13.852 -10.438 1 85 104 TYR A C 1
ATOM 855 O O . TYR A 1 104 ? 3.17 12.727 -10.734 1 85 104 TYR A O 1
ATOM 863 N N . ASP A 1 105 ? 2.369 14.695 -11.32 1 82.5 105 ASP A N 1
ATOM 864 C CA . ASP A 1 105 ? 2.328 14.383 -12.75 1 82.5 105 ASP A CA 1
ATOM 865 C C . ASP A 1 105 ? 3.719 14.039 -13.273 1 82.5 105 ASP A C 1
ATOM 867 O O . ASP A 1 105 ? 3.871 13.133 -14.102 1 82.5 105 ASP A O 1
ATOM 871 N N . LEU A 1 106 ? 4.637 14.719 -12.75 1 75.25 106 LEU A N 1
ATOM 872 C CA . LEU A 1 106 ? 5.992 14.578 -13.266 1 75.25 106 LEU A CA 1
ATOM 873 C C . LEU A 1 106 ? 6.691 13.375 -12.648 1 75.25 106 LEU A C 1
ATOM 875 O O . LEU A 1 106 ? 7.441 12.672 -13.328 1 75.25 106 LEU A O 1
ATOM 879 N N . ALA A 1 107 ? 6.348 13.133 -11.398 1 70.12 107 ALA A N 1
ATOM 880 C CA . ALA A 1 107 ? 7.188 12.195 -10.656 1 70.12 107 ALA A CA 1
ATOM 881 C C . ALA A 1 107 ? 6.457 10.883 -10.398 1 70.12 107 ALA A C 1
ATOM 883 O O . ALA A 1 107 ? 7.051 9.805 -10.484 1 70.12 107 ALA A O 1
ATOM 884 N N . ILE A 1 108 ? 5.199 10.969 -10.203 1 68.62 108 ILE A N 1
ATOM 885 C CA . ILE A 1 108 ? 4.496 9.797 -9.688 1 68.62 108 ILE A CA 1
ATOM 886 C C . ILE A 1 108 ? 3.719 9.125 -10.812 1 68.62 108 ILE A C 1
ATOM 888 O O . ILE A 1 108 ? 3.699 7.895 -10.914 1 68.62 108 ILE A O 1
ATOM 892 N N . ALA A 1 109 ? 3.232 9.883 -11.734 1 66.25 109 ALA A N 1
ATOM 893 C CA . ALA A 1 109 ? 2.334 9.375 -12.766 1 66.25 109 ALA A CA 1
ATOM 894 C C . ALA A 1 109 ? 3.08 8.477 -13.75 1 66.25 109 ALA A C 1
ATOM 896 O O . ALA A 1 109 ? 2.496 7.555 -14.328 1 66.25 109 ALA A O 1
ATOM 897 N N . GLY A 1 110 ? 4.32 8.695 -13.875 1 63.62 110 GLY A N 1
ATOM 898 C CA . GLY A 1 110 ? 5.055 7.957 -14.891 1 63.62 110 GLY A CA 1
ATOM 899 C C . GLY A 1 110 ? 5.648 6.66 -14.383 1 63.62 110 GLY A C 1
ATOM 900 O O . GLY A 1 110 ? 6.297 5.93 -15.133 1 63.62 110 GLY A O 1
ATOM 901 N N . THR A 1 111 ? 5.387 6.465 -13.125 1 62.41 111 THR A N 1
ATOM 902 C CA . THR A 1 111 ? 5.98 5.254 -12.578 1 62.41 111 THR A CA 1
ATOM 903 C C . THR A 1 111 ? 5.191 4.02 -13.008 1 62.41 111 THR A C 1
ATOM 905 O O . THR A 1 111 ? 3.98 3.943 -12.789 1 62.41 111 THR A O 1
ATOM 908 N N . LYS A 1 112 ? 5.715 3.338 -14.156 1 60.97 112 LYS A N 1
ATOM 909 C CA . LYS A 1 112 ? 5.012 2.127 -14.578 1 60.97 112 LYS A CA 1
ATOM 910 C C . LYS A 1 112 ? 5.891 0.892 -14.391 1 60.97 112 LYS A C 1
ATOM 912 O O . LYS A 1 112 ? 7.098 1.008 -14.18 1 60.97 112 LYS A O 1
ATOM 917 N N . ASP A 1 113 ? 5.379 -0.212 -14.086 1 63.56 113 ASP A N 1
ATOM 918 C CA . ASP A 1 113 ? 5.867 -1.573 -14.281 1 63.56 113 ASP A CA 1
ATOM 919 C C . ASP A 1 113 ? 6.594 -2.082 -13.039 1 63.56 113 ASP A C 1
ATOM 921 O O . ASP A 1 113 ? 6.754 -3.291 -12.859 1 63.56 113 ASP A O 1
ATOM 925 N N . PHE A 1 114 ? 6.918 -1.106 -12.195 1 74.31 114 PHE A N 1
ATOM 926 C CA . PHE A 1 114 ? 7.656 -1.712 -11.086 1 74.31 114 PHE A CA 1
ATOM 927 C C . PHE A 1 114 ? 6.762 -1.865 -9.867 1 74.31 114 PHE A C 1
ATOM 929 O O . PHE A 1 114 ? 7.047 -2.672 -8.977 1 74.31 114 PHE A O 1
ATOM 936 N N . GLU A 1 115 ? 5.641 -1.139 -9.883 1 77.44 115 GLU A N 1
ATOM 937 C CA . GLU A 1 115 ? 4.75 -1.177 -8.727 1 77.44 115 GLU A CA 1
ATOM 938 C C . GLU A 1 115 ? 4.215 -2.586 -8.492 1 77.44 115 GLU A C 1
ATOM 940 O O . GLU A 1 115 ? 4.168 -3.055 -7.352 1 77.44 115 GLU A O 1
ATOM 945 N N . ARG A 1 116 ? 3.898 -3.15 -9.555 1 81.12 116 ARG A N 1
ATOM 946 C CA . ARG A 1 116 ? 3.387 -4.516 -9.469 1 81.12 116 ARG A CA 1
ATOM 947 C C . ARG A 1 116 ? 4.449 -5.461 -8.922 1 81.12 116 ARG A C 1
ATOM 949 O O . ARG A 1 116 ? 4.168 -6.281 -8.039 1 81.12 116 ARG A O 1
ATOM 956 N N . LEU A 1 117 ? 5.625 -5.316 -9.469 1 85.56 117 LEU A N 1
ATOM 957 C CA . LEU A 1 117 ? 6.719 -6.18 -9.039 1 85.56 117 LEU A CA 1
ATOM 958 C C . LEU A 1 117 ? 7.051 -5.938 -7.566 1 85.56 117 LEU A C 1
ATOM 960 O O . LEU A 1 117 ? 7.359 -6.879 -6.832 1 85.56 117 LEU A O 1
ATOM 964 N N . TRP A 1 118 ? 6.992 -4.73 -7.246 1 85.75 118 TRP A N 1
ATOM 965 C CA . TRP A 1 118 ? 7.273 -4.391 -5.859 1 85.75 118 TRP A CA 1
ATOM 966 C C . TRP A 1 118 ? 6.254 -5.031 -4.922 1 85.75 118 TRP A C 1
ATOM 968 O O . TRP A 1 118 ? 6.621 -5.617 -3.898 1 85.75 118 TRP A O 1
ATOM 978 N N . LEU A 1 119 ? 5.035 -4.941 -5.25 1 84.06 119 LEU A N 1
ATOM 979 C CA . LEU A 1 119 ? 3.977 -5.531 -4.441 1 84.06 119 LEU A CA 1
ATOM 980 C C . LEU A 1 119 ? 4.137 -7.047 -4.355 1 84.06 119 LEU A C 1
ATOM 982 O O . LEU A 1 119 ? 3.963 -7.637 -3.287 1 84.06 119 LEU A O 1
ATOM 986 N N . GLU A 1 120 ? 4.426 -7.59 -5.465 1 85.56 120 GLU A N 1
ATOM 987 C CA . GLU A 1 120 ? 4.66 -9.031 -5.484 1 85.56 120 GLU A CA 1
ATOM 988 C C . GLU A 1 120 ? 5.844 -9.406 -4.594 1 85.56 120 GLU A C 1
ATOM 990 O O . GLU A 1 120 ? 5.797 -10.414 -3.887 1 85.56 120 GLU A O 1
ATOM 995 N N . GLY A 1 121 ? 6.883 -8.617 -4.742 1 88.19 121 GLY A N 1
ATOM 996 C CA . GLY A 1 121 ? 8.031 -8.836 -3.881 1 88.19 121 GLY A CA 1
ATOM 997 C C . GLY A 1 121 ? 7.695 -8.766 -2.404 1 88.19 121 GLY A C 1
ATOM 998 O O . GLY A 1 121 ? 8.219 -9.547 -1.604 1 88.19 121 GLY A O 1
ATOM 999 N N . ARG A 1 122 ? 6.809 -7.91 -2.088 1 86.06 122 ARG A N 1
ATOM 1000 C CA . ARG A 1 122 ? 6.387 -7.77 -0.698 1 86.06 122 ARG A CA 1
ATOM 1001 C C . ARG A 1 122 ? 5.613 -9 -0.234 1 86.06 122 ARG A C 1
ATOM 1003 O O . ARG A 1 122 ? 5.848 -9.508 0.865 1 86.06 122 ARG A O 1
ATOM 1010 N N . ILE A 1 123 ? 4.762 -9.461 -1.029 1 83.75 123 ILE A N 1
ATOM 1011 C CA . ILE A 1 123 ? 3.99 -10.656 -0.705 1 83.75 123 ILE A CA 1
ATOM 1012 C C . ILE A 1 123 ? 4.93 -11.844 -0.534 1 83.75 123 ILE A C 1
ATOM 1014 O O . ILE A 1 123 ? 4.855 -12.57 0.465 1 83.75 123 ILE A O 1
ATOM 1018 N N . GLU A 1 124 ? 5.84 -11.992 -1.453 1 87.12 124 GLU A N 1
ATOM 1019 C CA . GLU A 1 124 ? 6.773 -13.117 -1.442 1 87.12 124 GLU A CA 1
ATOM 1020 C C . GLU A 1 124 ? 7.703 -13.047 -0.235 1 87.12 124 GLU A C 1
ATOM 1022 O O . GLU A 1 124 ? 8.102 -14.078 0.308 1 87.12 124 GLU A O 1
ATOM 1027 N N . SER A 1 125 ? 8.047 -11.906 0.177 1 88.62 125 SER A N 1
ATOM 1028 C CA . SER A 1 125 ? 9.008 -11.703 1.253 1 88.62 125 SER A CA 1
ATOM 1029 C C . SER A 1 125 ? 8.461 -12.203 2.588 1 88.62 125 SER A C 1
ATOM 1031 O O . SER A 1 125 ? 9.219 -12.414 3.537 1 88.62 125 SER A O 1
ATOM 1033 N N . GLU A 1 126 ? 7.16 -12.344 2.68 1 82.56 126 GLU A N 1
ATOM 1034 C CA . GLU A 1 126 ? 6.555 -12.82 3.92 1 82.56 126 GLU A CA 1
ATOM 1035 C C . GLU A 1 126 ? 7.145 -14.164 4.336 1 82.56 126 GLU A C 1
ATOM 1037 O O . GLU A 1 126 ? 7.387 -14.398 5.523 1 82.56 126 GLU A O 1
ATOM 1042 N N . ASN A 1 127 ? 7.359 -15.055 3.334 1 84.56 127 ASN A N 1
ATOM 1043 C CA . ASN A 1 127 ? 7.863 -16.391 3.627 1 84.56 127 ASN A CA 1
ATOM 1044 C C . ASN A 1 127 ? 9.258 -16.609 3.037 1 84.56 127 ASN A C 1
ATOM 1046 O O . ASN A 1 127 ? 9.734 -17.75 2.963 1 84.56 127 ASN A O 1
ATOM 1050 N N . ASN A 1 128 ? 9.844 -15.578 2.617 1 90.94 128 ASN A N 1
ATOM 1051 C CA . ASN A 1 128 ? 11.18 -15.602 2.031 1 90.94 128 ASN A CA 1
ATOM 1052 C C . ASN A 1 128 ? 12.125 -14.641 2.752 1 90.94 128 ASN A C 1
ATOM 1054 O O . ASN A 1 128 ? 12.203 -13.461 2.402 1 90.94 128 ASN A O 1
ATOM 1058 N N . VAL A 1 129 ? 12.836 -15.203 3.701 1 91.25 129 VAL A N 1
ATOM 1059 C CA . VAL A 1 129 ? 13.641 -14.406 4.621 1 91.25 129 VAL A CA 1
ATOM 1060 C C . VAL A 1 129 ? 14.711 -13.648 3.846 1 91.25 129 VAL A C 1
ATOM 1062 O O . VAL A 1 129 ? 14.977 -12.477 4.129 1 91.25 129 VAL A O 1
ATOM 1065 N N . LYS A 1 130 ? 15.266 -14.32 2.869 1 94.44 130 LYS A N 1
ATOM 1066 C CA . LYS A 1 130 ? 16.328 -13.695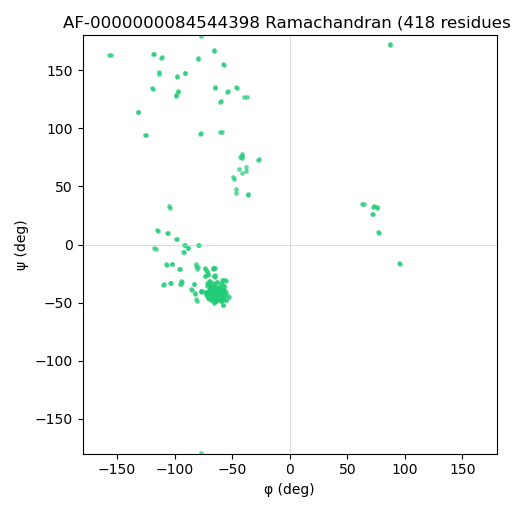 2.082 1 94.44 130 LYS A CA 1
ATOM 1067 C C . LYS A 1 130 ? 15.805 -12.477 1.322 1 94.44 130 LYS A C 1
ATOM 1069 O O . LYS A 1 130 ? 16.406 -11.406 1.37 1 94.44 130 LYS A O 1
ATOM 1074 N N . LEU A 1 131 ? 14.75 -12.594 0.659 1 94.19 131 LEU A N 1
ATOM 1075 C CA . LEU A 1 131 ? 14.133 -11.492 -0.078 1 94.19 131 LEU A CA 1
ATOM 1076 C C . LEU A 1 131 ? 13.703 -10.383 0.869 1 94.19 131 LEU A C 1
ATOM 1078 O O . LEU A 1 131 ? 13.898 -9.195 0.572 1 94.19 131 LEU A O 1
ATOM 1082 N N . ARG A 1 132 ? 13.195 -10.797 2.018 1 91.81 132 ARG A N 1
ATOM 1083 C CA . ARG A 1 132 ? 12.758 -9.828 3.016 1 91.81 132 ARG A CA 1
ATOM 1084 C C . ARG A 1 132 ? 13.914 -8.945 3.469 1 91.81 132 ARG A C 1
ATOM 1086 O O . ARG A 1 132 ? 13.773 -7.727 3.551 1 91.81 132 ARG A O 1
ATOM 1093 N N . GLN A 1 133 ? 14.961 -9.516 3.703 1 93.44 133 GLN A N 1
ATOM 1094 C CA . GLN A 1 133 ? 16.125 -8.781 4.184 1 93.44 133 GLN A CA 1
ATOM 1095 C C . GLN A 1 133 ? 16.641 -7.809 3.129 1 93.44 133 GLN A C 1
ATOM 1097 O O . GLN A 1 133 ? 17.016 -6.676 3.447 1 93.44 133 GLN A O 1
ATOM 1102 N N . MET A 1 134 ? 16.641 -8.227 1.902 1 94.06 134 MET A N 1
ATOM 1103 C CA . MET A 1 134 ? 17.094 -7.363 0.815 1 94.06 134 MET A CA 1
ATOM 1104 C C . MET A 1 134 ? 16.156 -6.176 0.644 1 94.06 134 MET A C 1
ATOM 1106 O O . MET A 1 134 ? 16.609 -5.039 0.488 1 94.06 134 MET A O 1
ATOM 1110 N N . MET A 1 135 ? 14.953 -6.445 0.744 1 91.94 135 MET A N 1
ATOM 1111 C CA . MET A 1 135 ? 13.961 -5.387 0.584 1 91.94 135 MET A CA 1
ATOM 1112 C C . MET A 1 135 ? 14.016 -4.41 1.754 1 91.94 135 MET A C 1
ATOM 1114 O O . MET A 1 135 ? 13.859 -3.201 1.566 1 91.94 135 MET A O 1
ATOM 1118 N N . GLU A 1 136 ? 14.219 -4.93 2.945 1 90.62 136 GLU A N 1
ATOM 1119 C CA . GLU A 1 136 ? 14.328 -4.074 4.125 1 90.62 136 GLU A CA 1
ATOM 1120 C C . GLU A 1 136 ? 15.523 -3.139 4.027 1 90.62 136 GLU A C 1
ATOM 1122 O O . GLU A 1 136 ? 15.438 -1.97 4.406 1 90.62 136 GLU A O 1
ATOM 1127 N N . LYS A 1 137 ? 16.547 -3.715 3.566 1 93.25 137 LYS A N 1
ATOM 1128 C CA . LYS A 1 137 ? 17.75 -2.893 3.377 1 93.25 137 LYS A CA 1
ATOM 1129 C C . LYS A 1 137 ? 17.484 -1.762 2.387 1 93.25 137 LYS A C 1
ATOM 1131 O O . LYS A 1 137 ? 17.875 -0.617 2.623 1 93.25 137 LYS A O 1
ATOM 1136 N N . LYS A 1 138 ? 16.812 -2.08 1.326 1 92.44 138 LYS A N 1
ATOM 1137 C CA . LYS A 1 138 ? 16.484 -1.075 0.321 1 92.44 138 LYS A CA 1
ATOM 1138 C C . LYS A 1 138 ? 15.531 -0.025 0.889 1 92.44 138 LYS A C 1
ATOM 1140 O O . LYS A 1 138 ? 15.68 1.168 0.615 1 92.44 138 LYS A O 1
ATOM 1145 N N . ASP A 1 139 ? 14.586 -0.468 1.707 1 89.69 139 ASP A N 1
ATOM 1146 C CA . ASP A 1 139 ? 13.664 0.454 2.355 1 89.69 139 ASP A CA 1
ATOM 1147 C C . ASP A 1 139 ? 14.406 1.457 3.232 1 89.69 139 ASP A C 1
ATOM 1149 O O . ASP A 1 139 ? 14.086 2.646 3.236 1 89.69 139 ASP A O 1
ATOM 1153 N N . LYS A 1 140 ? 15.367 0.979 3.934 1 92.31 140 LYS A N 1
ATOM 1154 C CA . LYS A 1 140 ? 16.156 1.848 4.805 1 92.31 140 LYS A CA 1
ATOM 1155 C C . LYS A 1 140 ? 16.938 2.875 3.996 1 92.31 140 LYS A C 1
ATOM 1157 O O . LYS A 1 140 ? 17.031 4.043 4.383 1 92.31 140 LYS A O 1
ATOM 1162 N N . GLU A 1 141 ? 17.453 2.422 2.893 1 92.81 141 GLU A N 1
ATOM 1163 C CA . GLU A 1 141 ? 18.188 3.318 2.01 1 92.81 141 GLU A CA 1
ATOM 1164 C C . GLU A 1 141 ? 17.297 4.434 1.478 1 92.81 141 GLU A C 1
ATOM 1166 O O . GLU A 1 141 ? 17.672 5.605 1.501 1 92.81 141 GLU A O 1
ATOM 1171 N N . ILE A 1 142 ? 16.156 4.047 1.053 1 90.12 142 ILE A N 1
ATOM 1172 C CA . ILE A 1 142 ? 15.203 4.996 0.495 1 90.12 142 ILE A CA 1
ATOM 1173 C C . ILE A 1 142 ? 14.773 5.988 1.572 1 90.12 142 ILE A C 1
ATOM 1175 O O . ILE A 1 142 ? 14.703 7.195 1.323 1 90.12 142 ILE A O 1
ATOM 1179 N N . THR A 1 143 ? 14.516 5.461 2.709 1 93.19 143 THR A N 1
ATOM 1180 C CA . THR A 1 143 ? 14.094 6.301 3.824 1 93.19 143 THR A CA 1
ATOM 1181 C C . THR A 1 143 ? 15.164 7.352 4.137 1 93.19 143 THR A C 1
ATOM 1183 O O . THR A 1 143 ? 14.844 8.531 4.316 1 93.19 143 THR A O 1
ATOM 1186 N N . GLN A 1 144 ? 16.359 6.934 4.117 1 93.44 144 GLN A N 1
ATOM 1187 C CA . GLN A 1 144 ? 17.469 7.84 4.426 1 93.44 144 GLN A CA 1
ATOM 1188 C C . GLN A 1 144 ? 17.625 8.898 3.344 1 93.44 144 GLN A C 1
ATOM 1190 O O . GLN A 1 144 ? 17.875 10.07 3.645 1 93.44 144 GLN A O 1
ATOM 1195 N N . ILE A 1 145 ? 17.484 8.5 2.148 1 88.88 145 ILE A N 1
ATOM 1196 C CA . ILE A 1 145 ? 17.594 9.438 1.031 1 88.88 145 ILE A CA 1
ATOM 1197 C C . ILE A 1 145 ? 16.484 10.492 1.137 1 88.88 145 ILE A C 1
ATOM 1199 O O . ILE A 1 145 ? 16.766 11.688 1.01 1 88.88 145 ILE A O 1
ATOM 1203 N N . LEU A 1 146 ? 15.289 10.102 1.43 1 90 146 LEU A N 1
ATOM 1204 C CA . LEU A 1 146 ? 14.18 11.031 1.551 1 90 146 LEU A CA 1
ATOM 1205 C C . LEU A 1 146 ? 14.344 11.922 2.775 1 90 146 LEU A C 1
ATOM 1207 O O . LEU A 1 146 ? 14 13.109 2.738 1 90 146 LEU A O 1
ATOM 1211 N N . PHE A 1 147 ? 14.852 11.328 3.844 1 93.56 147 PHE A N 1
ATOM 1212 C CA . PHE A 1 147 ? 15.094 12.094 5.062 1 93.56 147 PHE A CA 1
ATOM 1213 C C . PHE A 1 147 ? 16.062 13.234 4.805 1 93.56 147 PHE A C 1
ATOM 1215 O O . PHE A 1 147 ? 15.789 14.383 5.156 1 93.56 147 PHE A O 1
ATOM 1222 N N . GLU A 1 148 ? 17.125 12.922 4.102 1 89.38 148 GLU A N 1
ATOM 1223 C CA . GLU A 1 148 ? 18.125 13.945 3.787 1 89.38 148 GLU A CA 1
ATOM 1224 C C . GLU A 1 148 ? 17.562 14.984 2.818 1 89.38 148 GLU A C 1
ATOM 1226 O O . GLU A 1 148 ? 17.859 16.172 2.941 1 89.38 148 GLU A O 1
ATOM 1231 N N . GLY A 1 149 ? 16.797 14.516 1.857 1 84.44 149 GLY A N 1
ATOM 1232 C CA . GLY A 1 149 ? 16.156 15.445 0.937 1 84.44 149 GLY A CA 1
ATOM 1233 C C . GLY A 1 149 ? 15.195 16.406 1.622 1 84.44 149 GLY A C 1
ATOM 1234 O O . GLY A 1 149 ? 15.164 17.594 1.304 1 84.44 149 GLY A O 1
ATOM 1235 N N . LEU A 1 150 ? 14.461 15.922 2.541 1 87.38 150 LEU A N 1
ATOM 1236 C CA . LEU A 1 150 ? 13.5 16.75 3.248 1 87.38 150 LEU A CA 1
ATOM 1237 C C . LEU A 1 150 ? 14.203 17.734 4.176 1 87.38 150 LEU A C 1
ATOM 1239 O O . LEU A 1 150 ? 13.734 18.859 4.371 1 87.38 150 LEU A O 1
ATOM 1243 N N . LYS A 1 151 ? 15.312 17.344 4.746 1 88.56 151 LYS A N 1
ATOM 1244 C CA . LYS A 1 151 ? 16.109 18.25 5.566 1 88.56 151 LYS A CA 1
ATOM 1245 C C . LYS A 1 151 ? 16.609 19.438 4.75 1 88.56 151 LYS A C 1
ATOM 1247 O O . LYS A 1 151 ? 16.562 20.578 5.219 1 88.56 151 LYS A O 1
ATOM 1252 N N . ILE A 1 152 ? 17.031 19.125 3.598 1 82 152 ILE A N 1
ATOM 1253 C CA . ILE A 1 152 ? 17.516 20.172 2.707 1 82 152 ILE A CA 1
ATOM 1254 C C . ILE A 1 152 ? 16.375 21.109 2.352 1 82 152 ILE A C 1
ATOM 1256 O O . ILE A 1 152 ? 16.531 22.344 2.391 1 82 152 ILE A O 1
ATOM 1260 N N . SER A 1 153 ? 15.195 20.547 2.018 1 78.25 153 SER A N 1
ATOM 1261 C CA . SER A 1 153 ? 14.031 21.344 1.656 1 78.25 153 SER A CA 1
ATOM 1262 C C . SER A 1 153 ? 13.57 22.203 2.824 1 78.25 153 SER A C 1
ATOM 1264 O O . SER A 1 153 ? 13.148 23.344 2.631 1 78.25 153 SER A O 1
ATOM 1266 N N . ARG A 1 154 ? 13.586 21.625 3.986 1 83.69 154 ARG A N 1
ATOM 1267 C CA . ARG A 1 154 ? 13.242 22.359 5.199 1 83.69 154 ARG A CA 1
ATOM 1268 C C . ARG A 1 154 ? 14.07 23.625 5.328 1 83.69 154 ARG A C 1
ATOM 1270 O O . ARG A 1 154 ? 13.531 24.688 5.625 1 83.69 154 ARG A O 1
ATOM 1277 N N . GLU A 1 155 ? 15.273 23.531 5.09 1 80.38 155 GLU A N 1
ATOM 1278 C CA . GLU A 1 155 ? 16.188 24.672 5.207 1 80.38 155 GLU A CA 1
ATOM 1279 C C . GLU A 1 155 ? 15.961 25.688 4.086 1 80.38 155 GLU A C 1
ATOM 1281 O O . GLU A 1 155 ? 15.992 26.891 4.312 1 80.38 155 GLU A O 1
ATOM 1286 N N . LYS A 1 156 ? 15.648 25.219 2.98 1 75.88 156 LYS A N 1
ATOM 1287 C CA . LYS A 1 156 ? 15.562 26.078 1.8 1 75.88 156 LYS A CA 1
ATOM 1288 C C . LYS A 1 156 ? 14.203 26.75 1.709 1 75.88 156 LYS A C 1
ATOM 1290 O O . LYS A 1 156 ? 14.117 27.938 1.343 1 75.88 156 LYS A O 1
ATOM 1295 N N . ILE A 1 157 ? 13.109 26 2.061 1 75.19 157 ILE A N 1
ATOM 1296 C CA . ILE A 1 157 ? 11.781 26.547 1.777 1 75.19 157 ILE A CA 1
ATOM 1297 C C . ILE A 1 157 ? 11.031 26.781 3.086 1 75.19 157 ILE A C 1
ATOM 1299 O O . ILE A 1 157 ? 9.945 27.359 3.088 1 75.19 157 ILE A O 1
ATOM 1303 N N . GLY A 1 158 ? 11.602 26.422 4.117 1 78.69 158 GLY A N 1
ATOM 1304 C CA . GLY A 1 158 ? 11.055 26.766 5.422 1 78.69 158 GLY A CA 1
ATOM 1305 C C . GLY A 1 158 ? 9.859 25.922 5.809 1 78.69 158 GLY A C 1
ATOM 1306 O O . GLY A 1 158 ? 8.922 26.406 6.438 1 78.69 158 GLY A O 1
ATOM 1307 N N . ILE A 1 159 ? 9.859 24.625 5.332 1 80.62 159 ILE A N 1
ATOM 1308 C CA . ILE A 1 159 ? 8.781 23.719 5.699 1 80.62 159 ILE A CA 1
ATOM 1309 C C . ILE A 1 159 ? 9.219 22.828 6.855 1 80.62 159 ILE A C 1
ATOM 1311 O O . ILE A 1 159 ? 10.406 22.531 7.004 1 80.62 159 ILE A O 1
ATOM 1315 N N . LEU A 1 160 ? 8.352 22.484 7.75 1 88.12 160 LEU A N 1
ATOM 1316 C CA . LEU A 1 160 ? 8.539 21.5 8.797 1 88.12 160 LEU A CA 1
ATOM 1317 C C . LEU A 1 160 ? 9.648 21.922 9.758 1 88.12 160 LEU A C 1
ATOM 1319 O O . LEU A 1 160 ? 10.344 21.062 10.32 1 88.12 160 LEU A O 1
ATOM 1323 N N . GLN A 1 161 ? 9.734 23.234 9.984 1 87.31 161 GLN A N 1
ATOM 1324 C CA . GLN A 1 161 ? 10.805 23.781 10.797 1 87.31 161 GLN A CA 1
ATOM 1325 C C . GLN A 1 161 ? 10.617 23.438 12.273 1 87.31 161 GLN A C 1
ATOM 1327 O O . GLN A 1 161 ? 11.586 23.328 13.023 1 87.31 161 GLN A O 1
ATOM 1332 N N . LYS A 1 162 ? 9.445 23.172 12.641 1 88.81 162 LYS A N 1
ATOM 1333 C CA . LYS A 1 162 ? 9.156 23 14.062 1 88.81 162 LYS A CA 1
ATOM 1334 C C . LYS A 1 162 ? 9.359 21.547 14.484 1 88.81 162 LYS A C 1
ATOM 1336 O O . LYS A 1 162 ? 9.266 21.219 15.672 1 88.81 162 LYS A O 1
ATOM 1341 N N . TYR A 1 163 ? 9.68 20.703 13.562 1 92.44 163 TYR A N 1
ATOM 1342 C CA . TYR A 1 163 ? 9.852 19.297 13.867 1 92.44 163 TYR A CA 1
ATOM 1343 C C . TYR A 1 163 ? 11.32 18.938 14.078 1 92.44 163 TYR A C 1
ATOM 1345 O O . TYR A 1 163 ? 12.18 19.391 13.312 1 92.44 163 TYR A O 1
ATOM 1353 N N . ASP A 1 164 ? 11.562 18.219 15.164 1 94.06 164 ASP A N 1
ATOM 1354 C CA . ASP A 1 164 ? 12.938 17.766 15.359 1 94.06 164 ASP A CA 1
ATOM 1355 C C . ASP A 1 164 ? 13.25 16.578 14.453 1 94.06 164 ASP A C 1
ATOM 1357 O O . ASP A 1 164 ? 12.398 16.141 13.664 1 94.06 164 ASP A O 1
ATOM 1361 N N . ASP A 1 165 ? 14.438 16.047 14.523 1 93.88 165 ASP A N 1
ATOM 1362 C CA . ASP A 1 165 ? 14.891 15.031 13.578 1 93.88 165 ASP A CA 1
ATOM 1363 C C . ASP A 1 165 ? 14.094 13.734 13.75 1 93.88 165 ASP A C 1
ATOM 1365 O O . ASP A 1 165 ? 13.82 13.039 12.773 1 93.88 165 ASP A O 1
ATOM 1369 N N . LYS A 1 166 ? 13.797 13.422 14.938 1 93.94 166 LYS A N 1
ATOM 1370 C CA . LYS A 1 166 ? 13 12.227 15.188 1 93.94 166 LYS A CA 1
ATOM 1371 C C . LYS A 1 166 ? 11.609 12.352 14.57 1 93.94 166 LYS A C 1
ATOM 1373 O O . LYS A 1 166 ? 11.133 11.43 13.906 1 93.94 166 LYS A O 1
ATOM 1378 N N . GLU A 1 167 ? 11.016 13.492 14.781 1 93.62 167 GLU A N 1
ATOM 1379 C CA . GLU A 1 167 ? 9.695 13.758 14.227 1 93.62 167 GLU A CA 1
ATOM 1380 C C . GLU A 1 167 ? 9.742 13.82 12.703 1 93.62 167 GLU A C 1
ATOM 1382 O O . GLU A 1 167 ? 8.828 13.344 12.031 1 93.62 167 GLU A O 1
ATOM 1387 N N . LEU A 1 168 ? 10.797 14.422 12.203 1 94.31 168 LEU A N 1
ATOM 1388 C CA . LEU A 1 168 ? 10.961 14.492 10.758 1 94.31 168 LEU A CA 1
ATOM 1389 C C . LEU A 1 168 ? 11.062 13.102 10.148 1 94.31 168 LEU A C 1
ATOM 1391 O O . LEU A 1 168 ? 10.508 12.844 9.078 1 94.31 168 LEU A O 1
ATOM 1395 N N . MET A 1 169 ? 11.719 12.25 10.836 1 94.94 169 MET A N 1
ATOM 1396 C CA . MET A 1 169 ? 11.836 10.867 10.383 1 94.94 169 MET A CA 1
ATOM 1397 C C . MET A 1 169 ? 10.469 10.188 10.336 1 94.94 169 MET A C 1
ATOM 1399 O O . MET A 1 169 ? 10.164 9.453 9.398 1 94.94 169 MET A O 1
ATOM 1403 N N . GLU A 1 170 ? 9.672 10.453 11.305 1 93.25 170 GLU A N 1
ATOM 1404 C CA . GLU A 1 170 ? 8.32 9.906 11.312 1 93.25 170 GLU A CA 1
ATOM 1405 C C . GLU A 1 170 ? 7.504 10.43 10.133 1 93.25 170 GLU A C 1
ATOM 1407 O O . GLU A 1 170 ? 6.719 9.695 9.531 1 93.25 170 GLU A O 1
ATOM 1412 N N . ILE A 1 171 ? 7.711 11.672 9.859 1 94.81 171 ILE A N 1
ATOM 1413 C CA . ILE A 1 171 ? 7.012 12.289 8.734 1 94.81 171 ILE A CA 1
ATOM 1414 C C . ILE A 1 171 ? 7.488 11.664 7.426 1 94.81 171 ILE A C 1
ATOM 1416 O O . ILE A 1 171 ? 6.68 11.344 6.555 1 94.81 171 ILE A O 1
ATOM 1420 N N . VAL A 1 172 ? 8.758 11.461 7.312 1 94.5 172 VAL A N 1
ATOM 1421 C CA . VAL A 1 172 ? 9.328 10.82 6.125 1 94.5 172 VAL A CA 1
ATOM 1422 C C . VAL A 1 172 ? 8.734 9.43 5.953 1 94.5 172 VAL A C 1
ATOM 1424 O O . VAL A 1 172 ? 8.305 9.062 4.855 1 94.5 172 VAL A O 1
ATOM 1427 N N . LYS A 1 173 ? 8.719 8.695 6.992 1 93.5 173 LYS A N 1
ATOM 1428 C CA . LYS A 1 173 ? 8.117 7.363 6.938 1 93.5 173 LYS A CA 1
ATOM 1429 C C . LYS A 1 173 ? 6.648 7.445 6.543 1 93.5 173 LYS A C 1
ATOM 1431 O O . LYS A 1 173 ? 6.152 6.594 5.801 1 93.5 173 LYS A O 1
ATOM 1436 N N . GLY A 1 174 ? 5.984 8.438 7.035 1 93.38 174 GLY A N 1
ATOM 1437 C CA . GLY A 1 174 ? 4.602 8.672 6.645 1 93.38 174 GLY A CA 1
ATOM 1438 C C . GLY A 1 174 ? 4.441 8.953 5.16 1 93.38 174 GLY A C 1
ATOM 1439 O O . GLY A 1 174 ? 3.514 8.445 4.527 1 93.38 174 GLY A O 1
ATOM 1440 N N . ILE A 1 175 ? 5.301 9.742 4.633 1 91.94 175 ILE A N 1
ATOM 1441 C CA . ILE 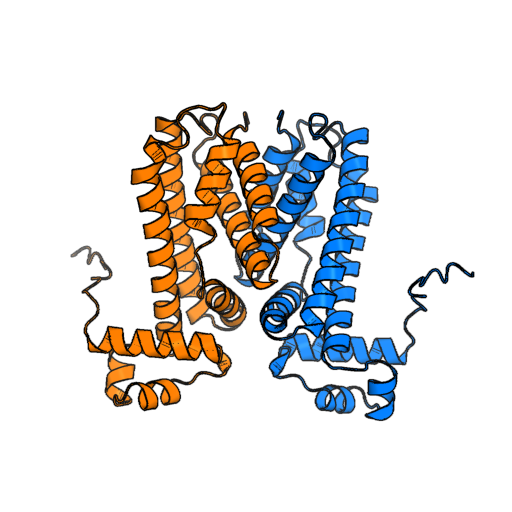A 1 175 ? 5.266 10.062 3.211 1 91.94 175 ILE A CA 1
ATOM 1442 C C . ILE A 1 175 ? 5.492 8.797 2.387 1 91.94 175 ILE A C 1
ATOM 1444 O O . ILE A 1 175 ? 4.812 8.578 1.382 1 91.94 175 ILE A O 1
ATOM 1448 N N . ILE A 1 176 ? 6.375 7.965 2.828 1 90.88 176 ILE A N 1
ATOM 1449 C CA . ILE A 1 176 ? 6.645 6.699 2.154 1 90.88 176 ILE A CA 1
ATOM 1450 C C . ILE A 1 176 ? 5.398 5.82 2.186 1 90.88 176 ILE A C 1
ATOM 1452 O O . ILE A 1 176 ? 5.039 5.207 1.179 1 90.88 176 ILE A O 1
ATOM 1456 N N . VAL A 1 177 ? 4.773 5.766 3.277 1 90.62 177 VAL A N 1
ATOM 1457 C CA . VAL A 1 177 ? 3.547 4.992 3.434 1 90.62 177 VAL A CA 1
ATOM 1458 C C . VAL A 1 177 ? 2.482 5.504 2.467 1 90.62 177 VAL A C 1
ATOM 1460 O O . VAL A 1 177 ? 1.784 4.715 1.826 1 90.62 177 VAL A O 1
ATOM 1463 N N . VAL A 1 178 ? 2.334 6.781 2.309 1 90.19 178 VAL A N 1
ATOM 1464 C CA . VAL A 1 178 ? 1.383 7.387 1.381 1 90.19 178 VAL A CA 1
ATOM 1465 C C . VAL A 1 178 ? 1.73 6.984 -0.051 1 90.19 178 VAL A C 1
ATOM 1467 O O . VAL A 1 178 ? 0.853 6.59 -0.821 1 90.19 178 VAL A O 1
ATOM 1470 N N . MET A 1 179 ? 2.979 7.062 -0.365 1 85.94 179 MET A N 1
ATOM 1471 C CA . MET A 1 179 ? 3.42 6.691 -1.707 1 85.94 179 MET A CA 1
ATOM 1472 C C . MET A 1 179 ? 3.084 5.238 -2.01 1 85.94 179 MET A C 1
ATOM 1474 O O . MET A 1 179 ? 2.592 4.922 -3.094 1 85.94 179 MET A O 1
ATOM 1478 N N . ARG A 1 180 ? 3.369 4.438 -1.079 1 84.5 180 ARG A N 1
ATOM 1479 C CA . ARG A 1 180 ? 3.07 3.02 -1.254 1 84.5 180 ARG A CA 1
ATOM 1480 C C . ARG A 1 180 ? 1.572 2.797 -1.442 1 84.5 180 ARG A C 1
ATOM 1482 O O . ARG A 1 180 ? 1.161 1.978 -2.268 1 84.5 180 ARG A O 1
ATOM 1489 N N . GLY A 1 181 ? 0.771 3.494 -0.646 1 86.69 181 GLY A N 1
ATOM 1490 C CA . GLY A 1 181 ? -0.671 3.41 -0.82 1 86.69 181 GLY A CA 1
ATOM 1491 C C . GLY A 1 181 ? -1.133 3.857 -2.193 1 86.69 181 GLY A C 1
ATOM 1492 O O . GLY A 1 181 ? -2.039 3.258 -2.775 1 86.69 181 GLY A O 1
ATOM 1493 N N . LEU A 1 182 ? -0.552 4.859 -2.719 1 83.69 182 LEU A N 1
ATOM 1494 C CA . LEU A 1 182 ? -0.917 5.375 -4.035 1 83.69 182 LEU A CA 1
ATOM 1495 C C . LEU A 1 182 ? -0.511 4.395 -5.133 1 83.69 182 LEU A C 1
ATOM 1497 O O . LEU A 1 182 ? -1.187 4.297 -6.16 1 83.69 182 LEU A O 1
ATOM 1501 N N . PHE A 1 183 ? 0.569 3.686 -4.867 1 78.12 183 PHE A N 1
ATOM 1502 C CA . PHE A 1 183 ? 0.983 2.658 -5.816 1 78.12 183 PHE A CA 1
ATOM 1503 C C . PHE A 1 183 ? -0.096 1.594 -5.969 1 78.12 183 PHE A C 1
ATOM 1505 O O . PHE A 1 183 ? -0.367 1.13 -7.078 1 78.12 183 PHE A O 1
ATOM 1512 N N . ILE A 1 184 ? -0.631 1.266 -4.883 1 80.81 184 ILE A N 1
ATOM 1513 C CA . ILE A 1 184 ? -1.695 0.268 -4.898 1 80.81 184 ILE A CA 1
ATOM 1514 C C . ILE A 1 184 ? -2.895 0.801 -5.68 1 80.81 184 ILE A C 1
ATOM 1516 O O . ILE A 1 184 ? -3.51 0.07 -6.457 1 80.81 184 ILE A O 1
ATOM 1520 N N . GLU A 1 185 ? -3.203 2.051 -5.504 1 79.12 185 GLU A N 1
ATOM 1521 C CA . GLU A 1 185 ? -4.336 2.664 -6.188 1 79.12 185 GLU A CA 1
ATOM 1522 C C . GLU A 1 185 ? -4.129 2.678 -7.699 1 79.12 185 GLU A C 1
ATOM 1524 O O . GLU A 1 185 ? -5.078 2.508 -8.461 1 79.12 185 GLU A O 1
ATOM 1529 N N . LYS A 1 186 ? -2.979 2.879 -8.078 1 76.06 186 LYS A N 1
ATOM 1530 C CA . LYS A 1 186 ? -2.662 2.906 -9.5 1 76.06 186 LYS A CA 1
ATOM 1531 C C . LYS A 1 186 ? -2.9 1.541 -10.141 1 76.06 186 LYS A C 1
ATOM 1533 O O . LYS A 1 186 ? -3.363 1.456 -11.281 1 76.06 186 LYS A O 1
ATOM 1538 N N . LEU A 1 187 ? -2.586 0.516 -9.453 1 72.81 187 LEU A N 1
ATOM 1539 C CA . LEU A 1 187 ? -2.766 -0.839 -9.961 1 72.81 187 LEU A CA 1
ATOM 1540 C C . LEU A 1 187 ? -4.246 -1.152 -10.164 1 72.81 187 LEU A C 1
ATOM 1542 O O . LEU A 1 187 ? -4.594 -2.035 -10.953 1 72.81 187 LEU A O 1
ATOM 1546 N N . SER A 1 188 ? -5.09 -0.474 -9.398 1 72.25 188 SER A N 1
ATOM 1547 C CA . SER A 1 188 ? -6.527 -0.709 -9.484 1 72.25 188 SER A CA 1
ATOM 1548 C C . SER A 1 188 ? -7.137 0.016 -10.68 1 72.25 188 SER A C 1
ATOM 1550 O O . SER A 1 188 ? -8.32 -0.143 -10.969 1 72.25 188 SER A O 1
ATOM 1552 N N . GLY A 1 189 ? -6.293 0.713 -11.414 1 69.44 189 GLY A N 1
ATOM 1553 C CA . GLY A 1 189 ? -6.809 1.477 -12.539 1 69.44 189 GLY A CA 1
ATOM 1554 C C . GLY A 1 189 ? -7.492 2.764 -12.117 1 69.44 189 GLY A C 1
ATOM 1555 O O . GLY A 1 189 ? -8.273 3.334 -12.883 1 69.44 189 GLY A O 1
ATOM 1556 N N . LYS A 1 190 ? -7.328 3.086 -10.883 1 64.69 190 LYS A N 1
ATOM 1557 C CA . LYS A 1 190 ? -7.988 4.305 -10.43 1 64.69 190 LYS A CA 1
ATOM 1558 C C . LYS A 1 190 ? -7.535 5.512 -11.25 1 64.69 190 LYS A C 1
ATOM 1560 O O . LYS A 1 190 ? -6.418 5.531 -11.773 1 64.69 190 LYS A O 1
ATOM 1565 N N . ASP A 1 191 ? -8.422 6.367 -11.203 1 67.81 191 ASP A N 1
ATOM 1566 C CA . ASP A 1 191 ? -8.258 7.629 -11.922 1 67.81 191 ASP A CA 1
ATOM 1567 C C . ASP A 1 191 ? -7.035 8.391 -11.422 1 67.81 191 ASP A C 1
ATOM 1569 O O . ASP A 1 191 ? -6.906 8.648 -10.227 1 67.81 191 ASP A O 1
ATOM 1573 N N . GLN A 1 192 ? -6.215 8.648 -12.305 1 79.25 192 GLN A N 1
ATOM 1574 C CA . GLN A 1 192 ? -4.98 9.383 -12.023 1 79.25 192 GLN A CA 1
ATOM 1575 C C . GLN A 1 192 ? -5.273 10.742 -11.414 1 79.25 192 GLN A C 1
ATOM 1577 O O . GLN A 1 192 ? -4.527 11.219 -10.555 1 79.25 192 GLN A O 1
ATOM 1582 N N . GLN A 1 193 ? -6.379 11.281 -11.789 1 84.06 193 GLN A N 1
ATOM 1583 C CA . GLN A 1 193 ? -6.723 12.609 -11.289 1 84.06 193 GLN A CA 1
ATOM 1584 C C . GLN A 1 193 ? -7.078 12.562 -9.805 1 84.06 193 GLN A C 1
ATOM 1586 O O . GLN A 1 193 ? -6.684 13.438 -9.039 1 84.06 193 GLN A O 1
ATOM 1591 N N . GLU A 1 194 ? -7.773 11.57 -9.406 1 86.12 194 GLU A N 1
ATOM 1592 C CA . GLU A 1 194 ? -8.148 11.422 -8 1 86.12 194 GLU A CA 1
ATOM 1593 C C . GLU A 1 194 ? -6.922 11.188 -7.125 1 86.12 194 GLU A C 1
ATOM 1595 O O . GLU A 1 194 ? -6.801 11.766 -6.043 1 86.12 194 GLU A O 1
ATOM 1600 N N . SER A 1 195 ? -6.059 10.398 -7.656 1 87.38 195 SER A N 1
ATOM 1601 C CA . SER A 1 195 ? -4.832 10.117 -6.918 1 87.38 195 SER A CA 1
ATOM 1602 C C . SER A 1 195 ? -3.975 11.367 -6.773 1 87.38 195 SER A C 1
ATOM 1604 O O . SER A 1 195 ? -3.379 11.602 -5.719 1 87.38 195 SER A O 1
ATOM 1606 N N . LYS A 1 196 ? -3.998 12.117 -7.844 1 90.31 196 LYS A N 1
ATOM 1607 C CA . LYS A 1 196 ? -3.26 13.375 -7.848 1 90.31 196 LYS A CA 1
ATOM 1608 C C . LYS A 1 196 ? -3.791 14.328 -6.781 1 90.31 196 LYS A C 1
ATOM 1610 O O . LYS A 1 196 ? -3.018 14.914 -6.023 1 90.31 196 LYS A O 1
ATOM 1615 N N . ASN A 1 197 ? -5.059 14.484 -6.703 1 91.44 197 ASN A N 1
ATOM 1616 C CA . ASN A 1 197 ? -5.68 15.367 -5.719 1 91.44 197 ASN A CA 1
ATOM 1617 C C . ASN A 1 197 ? -5.426 14.883 -4.293 1 91.44 197 ASN A C 1
ATOM 1619 O O . ASN A 1 197 ? -5.156 15.688 -3.4 1 91.44 197 ASN A O 1
ATOM 1623 N N . THR A 1 198 ? -5.523 13.578 -4.137 1 90.25 198 THR A N 1
ATOM 1624 C CA . THR A 1 198 ? -5.277 12.984 -2.83 1 90.25 198 THR A CA 1
ATOM 1625 C C . THR A 1 198 ? -3.842 13.234 -2.383 1 90.25 198 THR A C 1
ATOM 1627 O O . THR A 1 198 ? -3.604 13.68 -1.259 1 90.25 198 THR A O 1
ATOM 1630 N N . TRP A 1 199 ? -2.973 13.016 -3.23 1 91.19 199 TRP A N 1
ATOM 1631 C CA . TRP A 1 199 ? -1.562 13.266 -2.957 1 91.19 199 TRP A CA 1
ATOM 1632 C C . TRP A 1 199 ? -1.338 14.727 -2.576 1 91.19 199 TRP A C 1
ATOM 1634 O O . TRP A 1 199 ? -0.73 15.023 -1.542 1 91.19 199 TRP A O 1
ATOM 1644 N N . ALA A 1 200 ? -1.829 15.586 -3.404 1 93.25 200 ALA A N 1
ATOM 1645 C CA . ALA A 1 200 ? -1.603 17.016 -3.189 1 93.25 200 ALA A CA 1
ATOM 1646 C C . ALA A 1 200 ? -2.191 17.469 -1.856 1 93.25 200 ALA A C 1
ATOM 1648 O O . ALA A 1 200 ? -1.566 18.234 -1.124 1 93.25 200 ALA A O 1
ATOM 1649 N N . ARG A 1 201 ? -3.346 16.984 -1.559 1 92.75 201 ARG A N 1
ATOM 1650 C CA . ARG A 1 201 ? -4.016 17.375 -0.319 1 92.75 201 ARG A CA 1
ATOM 1651 C C . ARG A 1 201 ? -3.221 16.906 0.897 1 92.75 201 ARG A C 1
ATOM 1653 O O . ARG A 1 201 ? -2.949 17.703 1.805 1 92.75 201 ARG A O 1
ATOM 1660 N N . ILE A 1 202 ? -2.758 15.688 0.935 1 92.81 202 ILE A N 1
ATOM 1661 C CA . ILE A 1 202 ? -2.053 15.125 2.078 1 92.81 202 ILE A CA 1
ATOM 1662 C C . ILE A 1 202 ? -0.691 15.797 2.232 1 92.81 202 ILE A C 1
ATOM 1664 O O . ILE A 1 202 ? -0.323 16.219 3.33 1 92.81 202 ILE A O 1
ATOM 1668 N N . MET A 1 203 ? -0.018 15.969 1.122 1 91.5 203 MET A N 1
ATOM 1669 C CA . MET A 1 203 ? 1.291 16.609 1.193 1 91.5 203 MET A CA 1
ATOM 1670 C C . MET A 1 203 ? 1.16 18.062 1.625 1 91.5 203 MET A C 1
ATOM 1672 O O . MET A 1 203 ? 1.993 18.578 2.379 1 91.5 203 MET A O 1
ATOM 1676 N N . PHE A 1 204 ? 0.15 18.734 1.12 1 92.19 204 PHE A N 1
ATOM 1677 C CA . PHE A 1 204 ? -0.094 20.125 1.516 1 92.19 204 PHE A CA 1
ATOM 1678 C C . PHE A 1 204 ? -0.289 20.219 3.023 1 92.19 204 PHE A C 1
ATOM 1680 O O . PHE A 1 204 ? 0.315 21.078 3.674 1 92.19 204 PHE A O 1
ATOM 1687 N N . ILE A 1 205 ? -1.071 19.359 3.584 1 92.69 205 ILE A N 1
ATOM 1688 C CA . ILE A 1 205 ? -1.35 19.344 5.016 1 92.69 205 ILE A CA 1
ATOM 1689 C C . ILE A 1 205 ? -0.061 19.078 5.789 1 92.69 205 ILE A C 1
ATOM 1691 O O . ILE A 1 205 ? 0.234 19.766 6.77 1 92.69 205 ILE A O 1
ATOM 1695 N N . ILE A 1 206 ? 0.698 18.156 5.328 1 92.38 206 ILE A N 1
ATOM 1696 C CA . ILE A 1 206 ? 1.94 17.797 6.004 1 92.38 206 ILE A CA 1
ATOM 1697 C C . ILE A 1 206 ? 2.912 18.969 5.957 1 92.38 206 ILE A C 1
ATOM 1699 O O . ILE A 1 206 ? 3.447 19.391 6.988 1 92.38 206 ILE A O 1
ATOM 1703 N N . TYR A 1 207 ? 3.064 19.578 4.82 1 88.12 207 TYR A N 1
ATOM 1704 C CA . TYR A 1 207 ? 4.086 20.594 4.621 1 88.12 207 TYR A CA 1
ATOM 1705 C C . TYR A 1 207 ? 3.705 21.891 5.328 1 88.12 207 TYR A C 1
ATOM 1707 O O . TYR A 1 207 ? 4.578 22.672 5.73 1 88.12 207 TYR A O 1
ATOM 1715 N N . THR A 1 208 ? 2.439 22.125 5.5 1 88.56 208 THR A N 1
ATOM 1716 C CA . THR A 1 208 ? 2.008 23.375 6.117 1 88.56 208 THR A CA 1
ATOM 1717 C C . THR A 1 208 ? 1.713 23.172 7.602 1 88.56 208 THR A C 1
ATOM 1719 O O . THR A 1 208 ? 1.26 24.094 8.281 1 88.56 208 THR A O 1
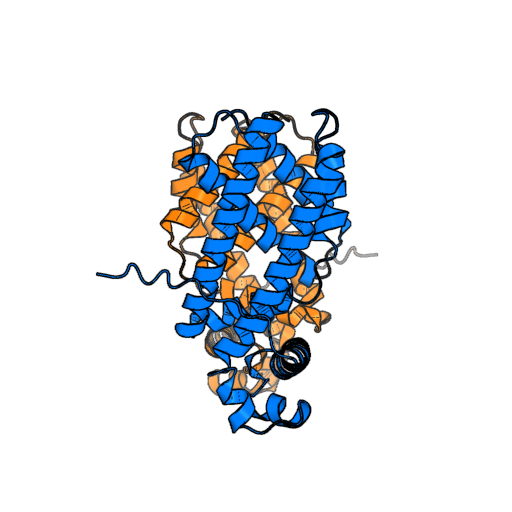ATOM 1722 N N . SER A 1 209 ? 1.98 21.953 8.094 1 88.94 209 SER A N 1
ATOM 1723 C CA . SER A 1 209 ? 1.686 21.641 9.492 1 88.94 209 SER A CA 1
ATOM 1724 C C . SER A 1 209 ? 2.545 22.469 10.438 1 88.94 209 SER A C 1
ATOM 1726 O O . SER A 1 209 ? 3.717 22.719 10.156 1 88.94 209 SER A O 1
ATOM 1728 N N . LYS A 1 210 ? 1.989 23.109 11.609 1 78 210 LYS A N 1
ATOM 1729 C CA . LYS A 1 210 ? 2.676 23.922 12.602 1 78 210 LYS A CA 1
ATOM 1730 C C . LYS A 1 210 ? 2.898 23.156 13.898 1 78 210 LYS A C 1
ATOM 1732 O O . LYS A 1 210 ? 3.432 23.688 14.867 1 78 210 LYS A O 1
ATOM 1737 N N . LYS A 1 211 ? 3.105 21.953 13.969 1 71.5 211 LYS A N 1
ATOM 1738 C CA . LYS A 1 211 ? 3.258 21.094 15.141 1 71.5 211 LYS A CA 1
ATOM 1739 C C . LYS A 1 211 ? 2.201 21.406 16.188 1 71.5 211 LYS A C 1
ATOM 1741 O O . LYS A 1 211 ? 1.902 22.578 16.453 1 71.5 211 LYS A O 1
ATOM 1746 N N . MET B 1 1 ? -43.75 2.418 -12.383 1 25.97 1 MET B N 1
ATOM 1747 C CA . MET B 1 1 ? -42.938 1.219 -12.297 1 25.97 1 MET B CA 1
ATOM 1748 C C . MET B 1 1 ? -42.062 1.248 -11.047 1 25.97 1 MET B C 1
ATOM 1750 O O . MET B 1 1 ? -41.562 2.307 -10.656 1 25.97 1 MET B O 1
ATOM 1754 N N . CYS B 1 2 ? -42.031 0.071 -10.242 1 27.28 2 CYS B N 1
ATOM 1755 C CA . CYS B 1 2 ? -41.562 -0.386 -8.93 1 27.28 2 CYS B CA 1
ATOM 1756 C C . CYS B 1 2 ? -40.062 -0.242 -8.781 1 27.28 2 CYS B C 1
ATOM 1758 O O . CYS B 1 2 ? -39.312 -0.719 -9.633 1 27.28 2 CYS B O 1
ATOM 1760 N N . GLU B 1 3 ? -39.531 0.816 -8.172 1 29.5 3 GLU B N 1
ATOM 1761 C CA . GLU B 1 3 ? -38.156 1.14 -7.801 1 29.5 3 GLU B CA 1
ATOM 1762 C C . GLU B 1 3 ? -37.5 -0.018 -7.055 1 29.5 3 GLU B C 1
ATOM 1764 O O . GLU B 1 3 ? -37.812 -0.276 -5.895 1 29.5 3 GLU B O 1
ATOM 1769 N N . GLU B 1 4 ? -37.438 -1.29 -7.746 1 32.12 4 GLU B N 1
ATOM 1770 C CA . GLU B 1 4 ? -36.75 -2.457 -7.195 1 32.12 4 GLU B CA 1
ATOM 1771 C C . GLU B 1 4 ? -35.406 -2.07 -6.578 1 32.12 4 GLU B C 1
ATOM 1773 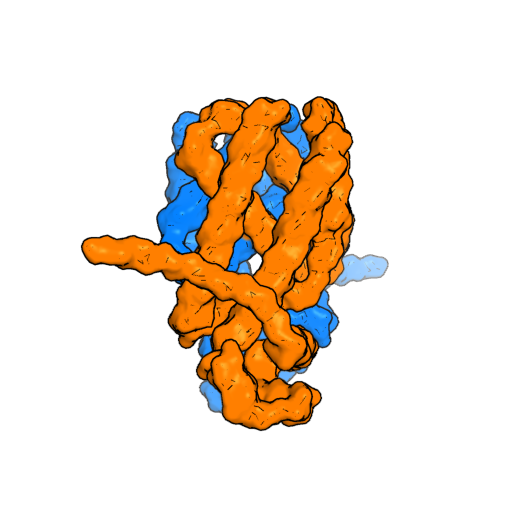O O . GLU B 1 4 ? -34.5 -1.637 -7.285 1 32.12 4 GLU B O 1
ATOM 1778 N N . ASN B 1 5 ? -35.469 -1.48 -5.426 1 30.78 5 ASN B N 1
ATOM 1779 C CA . ASN B 1 5 ? -34.375 -1.232 -4.484 1 30.78 5 ASN B CA 1
ATOM 1780 C C . ASN B 1 5 ? -33.469 -2.459 -4.324 1 30.78 5 ASN B C 1
ATOM 1782 O O . ASN B 1 5 ? -33.906 -3.488 -3.812 1 30.78 5 ASN B O 1
ATOM 1786 N N . ASN B 1 6 ? -32.781 -2.859 -5.355 1 29.08 6 ASN B N 1
ATOM 1787 C CA . ASN B 1 6 ? -31.797 -3.922 -5.293 1 29.08 6 ASN B CA 1
ATOM 1788 C C . ASN B 1 6 ? -31.031 -3.898 -3.973 1 29.08 6 ASN B C 1
ATOM 1790 O O . ASN B 1 6 ? -30.016 -3.217 -3.852 1 29.08 6 ASN B O 1
ATOM 1794 N N . LYS B 1 7 ? -31.812 -3.691 -2.869 1 34.09 7 LYS B N 1
ATOM 1795 C CA . LYS B 1 7 ? -31.234 -4.02 -1.567 1 34.09 7 LYS B CA 1
ATOM 1796 C C . LYS B 1 7 ? -30.453 -5.328 -1.625 1 34.09 7 LYS B C 1
ATOM 1798 O O . LYS B 1 7 ? -31 -6.367 -1.994 1 34.09 7 LYS B O 1
ATOM 1803 N N . VAL B 1 8 ? -29.312 -5.398 -2.111 1 37.34 8 VAL B N 1
ATOM 1804 C CA . VAL B 1 8 ? -28.578 -6.645 -1.883 1 37.34 8 VAL B CA 1
ATOM 1805 C C . VAL B 1 8 ? -29.078 -7.305 -0.6 1 37.34 8 VAL B C 1
ATOM 1807 O O . VAL B 1 8 ? -28.953 -6.738 0.488 1 37.34 8 VAL B O 1
ATOM 1810 N N . SER B 1 9 ? -30.156 -7.871 -0.508 1 43.19 9 SER B N 1
ATOM 1811 C CA . SER B 1 9 ? -30.844 -8.625 0.531 1 43.19 9 SER B CA 1
ATOM 1812 C C . SER B 1 9 ? -29.875 -9.508 1.312 1 43.19 9 SER B C 1
ATOM 1814 O O . SER B 1 9 ? -29.266 -10.43 0.754 1 43.19 9 SER B O 1
ATOM 1816 N N . SER B 1 10 ? -28.938 -8.945 2.088 1 50.16 10 SER B N 1
ATOM 1817 C CA . SER B 1 10 ? -27.953 -9.664 2.887 1 50.16 10 SER B CA 1
ATOM 1818 C C . SER B 1 10 ? -28.594 -10.789 3.68 1 50.16 10 SER B C 1
ATOM 1820 O O . SER B 1 10 ? -29.047 -10.586 4.805 1 50.16 10 SER B O 1
ATOM 1822 N N . LYS B 1 11 ? -29.375 -11.5 3.189 1 56.41 11 LYS B N 1
ATOM 1823 C CA . LYS B 1 11 ? -29.75 -12.688 3.947 1 56.41 11 LYS B CA 1
ATOM 1824 C C . LYS B 1 11 ? -28.547 -13.305 4.652 1 56.41 11 LYS B C 1
ATOM 1826 O O . LYS B 1 11 ? -27.453 -13.375 4.082 1 56.41 11 LYS B O 1
ATOM 1831 N N . PRO B 1 12 ? -28.781 -13.469 5.914 1 76.94 12 PRO B N 1
ATOM 1832 C CA . PRO B 1 12 ? -27.703 -14.109 6.664 1 76.94 12 PRO B CA 1
ATOM 1833 C C . PRO B 1 12 ? -27.141 -15.344 5.957 1 76.94 12 PRO B C 1
ATOM 1835 O O . PRO B 1 12 ? -27.891 -16.062 5.281 1 76.94 12 PRO B O 1
ATOM 1838 N N . LEU B 1 13 ? -25.891 -15.438 5.926 1 83 13 LEU B N 1
ATOM 1839 C CA . LEU B 1 13 ? -25.234 -16.578 5.312 1 83 13 LEU B CA 1
ATOM 1840 C C . LEU B 1 13 ? -25.75 -17.891 5.906 1 83 13 LEU B C 1
ATOM 1842 O O . LEU B 1 13 ? -25.953 -18 7.121 1 83 13 LEU B O 1
ATOM 1846 N N . THR B 1 14 ? -26.109 -18.812 5.078 1 89.38 14 THR B N 1
ATOM 1847 C CA . THR B 1 14 ? -26.484 -20.141 5.516 1 89.38 14 THR B CA 1
ATOM 1848 C C . THR B 1 14 ? -25.297 -20.875 6.133 1 89.38 14 THR B C 1
ATOM 1850 O O . THR B 1 14 ? -24.156 -20.422 6.012 1 89.38 14 THR B O 1
ATOM 1853 N N . LYS B 1 15 ? -25.578 -21.984 6.816 1 91.69 15 LYS B N 1
ATOM 1854 C CA . LYS B 1 15 ? -24.531 -22.797 7.434 1 91.69 15 LYS B CA 1
ATOM 1855 C C . LYS B 1 15 ? -23.531 -23.297 6.387 1 91.69 15 LYS B C 1
ATOM 1857 O O . LYS B 1 15 ? -22.328 -23.281 6.621 1 91.69 15 LYS B O 1
ATOM 1862 N N . ILE B 1 16 ? -24.062 -23.641 5.246 1 92.06 16 ILE B N 1
ATOM 1863 C CA . ILE B 1 16 ? -23.219 -24.188 4.184 1 92.06 16 ILE B CA 1
ATOM 1864 C C . ILE B 1 16 ? -22.359 -23.078 3.586 1 92.06 16 ILE B C 1
ATOM 1866 O O . ILE B 1 16 ? -21.188 -23.281 3.297 1 92.06 16 ILE B O 1
ATOM 1870 N N . GLN B 1 17 ? -22.891 -21.922 3.381 1 93.56 17 GLN B N 1
ATOM 1871 C CA . GLN B 1 17 ? -22.141 -20.781 2.869 1 93.56 17 GLN B CA 1
ATOM 1872 C C . GLN B 1 17 ? -21 -20.422 3.818 1 93.56 17 GLN B C 1
ATOM 1874 O O . GLN B 1 17 ? -19.875 -20.172 3.381 1 93.56 17 GLN B O 1
ATOM 1879 N N . LYS B 1 18 ? -21.312 -20.469 5.098 1 93.94 18 LYS B N 1
ATOM 1880 C CA . LYS B 1 18 ? -20.297 -20.156 6.105 1 93.94 18 LYS B CA 1
ATOM 1881 C C . LYS B 1 18 ? -19.172 -21.188 6.078 1 93.94 18 LYS B C 1
ATOM 1883 O O . LYS B 1 18 ? -17.984 -20.828 6.168 1 93.94 18 LYS B O 1
ATOM 1888 N N . LYS B 1 19 ? -19.531 -22.375 5.961 1 94.44 19 LYS B N 1
ATOM 1889 C CA . LYS B 1 19 ? -18.547 -23.453 5.898 1 94.44 19 LYS B CA 1
ATOM 1890 C C . LYS B 1 19 ? -17.625 -23.281 4.688 1 94.44 19 LYS B C 1
ATOM 1892 O O . LYS B 1 19 ? -16.406 -23.359 4.809 1 94.44 19 LYS B O 1
ATOM 1897 N N . ILE B 1 20 ? -18.203 -23 3.576 1 95.56 20 ILE B N 1
ATOM 1898 C CA . ILE B 1 20 ? -17.453 -22.828 2.338 1 95.56 20 ILE B CA 1
ATOM 1899 C C . ILE B 1 20 ? -16.531 -21.625 2.455 1 95.56 20 ILE B C 1
ATOM 1901 O O . ILE B 1 20 ? -15.352 -21.703 2.09 1 95.56 20 ILE B O 1
ATOM 1905 N N . LEU B 1 21 ? -17.047 -20.609 2.994 1 95.19 21 LEU B N 1
ATOM 1906 C CA . LEU B 1 21 ? -16.266 -19.391 3.131 1 95.19 21 LEU B CA 1
ATOM 1907 C C . LEU B 1 21 ? -15.086 -19.594 4.07 1 95.19 21 LEU B C 1
ATOM 1909 O O . LEU B 1 21 ? -13.984 -19.109 3.809 1 95.19 21 LEU B O 1
ATOM 1913 N N . GLN B 1 22 ? -15.273 -20.344 5.133 1 94.5 22 GLN B N 1
ATOM 1914 C CA . GLN B 1 22 ? -14.203 -20.609 6.082 1 94.5 22 GLN B CA 1
ATOM 1915 C C . GLN B 1 22 ? -13.094 -21.453 5.441 1 94.5 22 GLN B C 1
ATOM 1917 O O . GLN B 1 22 ? -11.906 -21.172 5.633 1 94.5 22 GLN B O 1
ATOM 1922 N N . ILE B 1 23 ? -13.492 -22.344 4.715 1 95.88 23 ILE B N 1
ATOM 1923 C CA . ILE B 1 23 ? -12.531 -23.219 4.043 1 95.88 23 ILE B CA 1
ATOM 1924 C C . ILE B 1 23 ? -11.805 -22.438 2.953 1 95.88 23 ILE B C 1
ATOM 1926 O O . ILE B 1 23 ? -10.586 -22.547 2.812 1 95.88 23 ILE B O 1
ATOM 1930 N N . ALA B 1 24 ? -12.602 -21.703 2.186 1 95.44 24 ALA B N 1
ATOM 1931 C CA . ALA B 1 24 ? -12.008 -20.859 1.143 1 95.44 24 ALA B CA 1
ATOM 1932 C C . ALA B 1 24 ? -10.984 -19.891 1.73 1 95.44 24 ALA B C 1
ATOM 1934 O O . ALA B 1 24 ? -9.891 -19.719 1.181 1 95.44 24 ALA B O 1
ATOM 1935 N N . LYS B 1 25 ? -11.336 -19.297 2.861 1 92.94 25 LYS B N 1
ATOM 1936 C CA . LYS B 1 25 ? -10.43 -18.375 3.541 1 92.94 25 LYS B CA 1
ATOM 1937 C C . LYS B 1 25 ? -9.109 -19.078 3.881 1 92.94 25 LYS B C 1
ATOM 1939 O O . LYS B 1 25 ? -8.031 -18.531 3.619 1 92.94 25 LYS B O 1
ATOM 1944 N N . LYS B 1 26 ? -9.211 -20.25 4.398 1 92.56 26 LYS B N 1
ATOM 1945 C CA . LYS B 1 26 ? -8.023 -21 4.777 1 92.56 26 LYS B CA 1
ATOM 1946 C C . LYS B 1 26 ? -7.18 -21.344 3.553 1 92.56 26 LYS B C 1
ATOM 1948 O O . LYS B 1 26 ? -5.957 -21.203 3.576 1 92.56 26 LYS B O 1
ATOM 1953 N N . LYS B 1 27 ? -7.828 -21.734 2.479 1 94.19 27 LYS B N 1
ATOM 1954 C CA . LYS B 1 27 ? -7.121 -22.156 1.271 1 94.19 27 LYS B CA 1
ATOM 1955 C C . LYS B 1 27 ? -6.473 -20.953 0.577 1 94.19 27 LYS B C 1
ATOM 1957 O O . LYS B 1 27 ? -5.305 -21.016 0.189 1 94.19 27 LYS B O 1
ATOM 1962 N N . PHE B 1 28 ? -7.211 -19.875 0.45 1 92.5 28 PHE B N 1
ATOM 1963 C CA . PHE B 1 28 ? -6.668 -18.672 -0.176 1 92.5 28 PHE B CA 1
ATOM 1964 C C . PHE B 1 28 ? -5.52 -18.109 0.649 1 92.5 28 PHE B C 1
ATOM 1966 O O . PHE B 1 28 ? -4.531 -17.625 0.096 1 92.5 28 PHE B O 1
ATOM 1973 N N . SER B 1 29 ? -5.676 -18.172 1.946 1 87.81 29 SER B N 1
ATOM 1974 C CA . SER B 1 29 ? -4.641 -17.641 2.828 1 87.81 29 SER B CA 1
ATOM 1975 C C . SER B 1 29 ? -3.367 -18.469 2.746 1 87.81 29 SER B C 1
ATOM 1977 O O . SER B 1 29 ? -2.26 -17.938 2.777 1 87.81 29 SER B O 1
ATOM 1979 N N . LYS B 1 30 ? -3.514 -19.719 2.611 1 86.12 30 LYS B N 1
ATOM 1980 C CA . LYS B 1 30 ? -2.377 -20.625 2.617 1 86.12 30 LYS B CA 1
ATOM 1981 C C . LYS B 1 30 ? -1.712 -20.688 1.244 1 86.12 30 LYS B C 1
ATOM 1983 O O . LYS B 1 30 ? -0.486 -20.625 1.139 1 86.12 30 LYS B O 1
ATOM 1988 N N . ASN B 1 31 ? -2.576 -20.75 0.159 1 86.75 31 ASN B N 1
ATOM 1989 C CA . ASN B 1 31 ? -2.037 -21.062 -1.159 1 86.75 31 ASN B CA 1
ATOM 1990 C C . ASN B 1 31 ? -2.002 -19.844 -2.062 1 86.75 31 ASN B C 1
ATOM 1992 O O . ASN B 1 31 ? -1.312 -19.844 -3.084 1 86.75 31 ASN B O 1
ATOM 1996 N N . GLY B 1 32 ? -2.789 -18.844 -1.643 1 85.94 32 GLY B N 1
ATOM 1997 C CA . GLY B 1 32 ? -2.963 -17.719 -2.545 1 85.94 32 GLY B CA 1
ATOM 1998 C C . GLY B 1 32 ? -4.105 -17.922 -3.527 1 85.94 32 GLY B C 1
ATOM 1999 O O . GLY B 1 32 ? -4.668 -19.016 -3.625 1 85.94 32 GLY B O 1
ATOM 2000 N N . TYR B 1 33 ? -4.426 -16.891 -4.262 1 89.25 33 TYR B N 1
ATOM 2001 C CA . TYR B 1 33 ? -5.543 -16.891 -5.199 1 89.25 33 TYR B CA 1
ATOM 2002 C C . TYR B 1 33 ? -5.277 -17.828 -6.371 1 89.25 33 TYR B C 1
ATOM 2004 O O . TYR B 1 33 ? -6.125 -18.656 -6.719 1 89.25 33 TYR B O 1
ATOM 2012 N N . GLN B 1 34 ? -4.125 -17.734 -6.953 1 86.25 34 GLN B N 1
ATOM 2013 C CA . GLN B 1 34 ? -3.822 -18.453 -8.195 1 86.25 34 GLN B CA 1
ATOM 2014 C C . GLN B 1 34 ? -3.736 -19.953 -7.957 1 86.25 34 GLN B C 1
ATOM 2016 O O . GLN B 1 34 ? -4.188 -20.75 -8.781 1 86.25 34 GLN B O 1
ATOM 2021 N N . LYS B 1 35 ? -3.279 -20.344 -6.809 1 88.69 35 LYS B N 1
ATOM 2022 C CA . LYS B 1 35 ? -3.004 -21.75 -6.559 1 88.69 35 LYS B CA 1
ATOM 2023 C C . LYS B 1 35 ? -4.211 -22.438 -5.938 1 88.69 35 LYS B C 1
ATOM 2025 O O . LYS B 1 35 ? -4.184 -23.656 -5.703 1 88.69 35 LYS B O 1
ATOM 2030 N N . THR B 1 36 ? -5.156 -21.672 -5.641 1 93.94 36 THR B N 1
ATOM 2031 C CA . THR B 1 36 ? -6.375 -22.266 -5.09 1 93.94 36 THR B CA 1
ATOM 2032 C C . THR B 1 36 ? -7.438 -22.422 -6.176 1 93.94 36 THR B C 1
ATOM 2034 O O . THR B 1 36 ? -7.707 -21.484 -6.926 1 93.94 36 THR B O 1
ATOM 2037 N N . SER B 1 37 ? -7.992 -23.656 -6.285 1 94.81 37 SER B N 1
ATOM 2038 C CA . SER B 1 37 ? -9.039 -23.906 -7.27 1 94.81 37 SER B CA 1
ATOM 2039 C C . SER B 1 37 ? -10.383 -24.172 -6.598 1 94.81 37 SER B C 1
ATOM 2041 O O . SER B 1 37 ? -10.43 -24.531 -5.418 1 94.81 37 SER B O 1
ATOM 2043 N N . MET B 1 38 ? -11.406 -24 -7.43 1 95.44 38 MET B N 1
ATOM 2044 C CA . MET B 1 38 ? -12.742 -24.312 -6.93 1 95.44 38 MET B CA 1
ATOM 2045 C C . MET B 1 38 ? -12.852 -25.797 -6.578 1 95.44 38 MET B C 1
ATOM 2047 O O . MET B 1 38 ? -13.523 -26.156 -5.605 1 95.44 38 MET B O 1
ATOM 2051 N N . ASN B 1 39 ? -12.164 -26.578 -7.273 1 94.75 39 ASN B N 1
ATOM 2052 C CA . ASN B 1 39 ? -12.164 -28.016 -7.008 1 94.75 39 ASN B CA 1
ATOM 2053 C C . ASN B 1 39 ? -11.508 -28.344 -5.668 1 94.75 39 ASN B C 1
ATOM 2055 O O . ASN B 1 39 ? -11.961 -29.219 -4.945 1 94.75 39 ASN B O 1
ATOM 2059 N N . ASP B 1 40 ? -10.438 -27.625 -5.32 1 94.12 40 ASP B N 1
ATOM 2060 C CA . ASP B 1 40 ? -9.789 -27.781 -4.023 1 94.12 40 ASP B CA 1
ATOM 2061 C C . ASP B 1 40 ? -10.758 -27.484 -2.883 1 94.12 40 ASP B C 1
ATOM 2063 O O . ASP B 1 40 ? -10.789 -28.203 -1.878 1 94.12 40 ASP B O 1
ATOM 2067 N N . ILE B 1 41 ? -11.539 -26.484 -3.109 1 95.88 41 ILE B N 1
ATOM 2068 C CA . ILE B 1 41 ? -12.469 -26.031 -2.08 1 95.88 41 ILE B CA 1
ATOM 2069 C C . ILE B 1 41 ? -13.609 -27.031 -1.952 1 95.88 41 ILE B C 1
ATOM 2071 O O . ILE B 1 41 ? -14 -27.406 -0.841 1 95.88 41 ILE B O 1
ATOM 2075 N N . VAL B 1 42 ? -14.102 -27.531 -3.029 1 94.31 42 VAL B N 1
ATOM 2076 C CA . VAL B 1 42 ? -15.164 -28.547 -3.076 1 94.31 42 VAL B CA 1
ATOM 2077 C C . VAL B 1 42 ? -14.719 -29.797 -2.316 1 94.31 42 VAL B C 1
ATOM 2079 O O . VAL B 1 42 ? -15.445 -30.281 -1.448 1 94.31 42 VAL B O 1
ATOM 2082 N N . SER B 1 43 ? -13.57 -30.25 -2.572 1 95.25 43 SER B N 1
ATOM 2083 C CA . SER B 1 43 ? -13.047 -31.469 -1.976 1 95.25 43 SER B CA 1
ATOM 2084 C C . SER B 1 43 ? -12.867 -31.312 -0.469 1 95.25 43 SER B C 1
ATOM 2086 O O . SER B 1 43 ? -13.227 -32.219 0.299 1 95.25 43 SER B O 1
ATOM 2088 N N . THR B 1 44 ? -12.406 -30.25 -0.027 1 94.69 44 THR B N 1
ATOM 2089 C CA . THR B 1 44 ? -12.125 -30.016 1.385 1 94.69 44 THR B CA 1
ATOM 2090 C C . THR B 1 44 ? -13.414 -29.766 2.162 1 94.69 44 THR B C 1
ATOM 2092 O O . THR B 1 44 ? -13.547 -30.203 3.307 1 94.69 44 THR B O 1
ATOM 2095 N N . ALA B 1 45 ? -14.305 -29.016 1.541 1 93.44 45 ALA B N 1
ATOM 2096 C CA . ALA B 1 45 ? -15.562 -28.656 2.195 1 93.44 45 ALA B CA 1
ATOM 2097 C C . ALA B 1 45 ? -16.5 -29.844 2.258 1 93.44 45 ALA B C 1
ATOM 2099 O O . ALA B 1 45 ? -17.469 -29.844 3.031 1 93.44 45 ALA B O 1
ATOM 2100 N N . GLY B 1 46 ? -16.297 -30.797 1.442 1 94.31 46 GLY B N 1
ATOM 2101 C CA . GLY B 1 46 ? -17.156 -31.969 1.414 1 94.31 46 GLY B CA 1
ATOM 2102 C C . GLY B 1 46 ? -18.531 -31.688 0.804 1 94.31 46 GLY B C 1
ATOM 2103 O O . GLY B 1 46 ? -19.547 -32.188 1.291 1 94.31 46 GLY B O 1
ATOM 2104 N N . VAL B 1 47 ? -18.516 -30.781 -0.152 1 94.06 47 VAL B N 1
ATOM 2105 C CA . VAL B 1 47 ? -19.734 -30.469 -0.875 1 94.06 47 VAL B CA 1
ATOM 2106 C C . VAL B 1 47 ? -19.562 -30.797 -2.357 1 94.06 47 VAL B C 1
ATOM 2108 O O . VAL B 1 47 ? -18.453 -31 -2.824 1 94.06 47 VAL B O 1
ATOM 2111 N N . SER B 1 48 ? -20.672 -30.859 -3.027 1 93.31 48 SER B N 1
ATOM 2112 C CA . SER B 1 48 ? -20.594 -31.094 -4.469 1 93.31 48 SER B CA 1
ATOM 2113 C C . SER B 1 48 ? -20.25 -29.797 -5.211 1 93.31 48 SER B C 1
ATOM 2115 O O . SER B 1 48 ? -20.422 -28.703 -4.68 1 93.31 48 SER B O 1
ATOM 2117 N N . LYS B 1 49 ? -19.734 -30.016 -6.449 1 93.94 49 LYS B N 1
ATOM 2118 C CA . LYS B 1 49 ? -19.484 -28.875 -7.316 1 93.94 49 LYS B CA 1
ATOM 2119 C C . LYS B 1 49 ? -20.75 -28.047 -7.539 1 93.94 49 LYS B C 1
ATOM 2121 O O . LYS B 1 49 ? -20.703 -26.828 -7.512 1 93.94 49 LYS B O 1
ATOM 2126 N N . GLY B 1 50 ? -21.859 -28.719 -7.68 1 93.75 50 GLY B N 1
ATOM 2127 C CA . GLY B 1 50 ? -23.141 -28.062 -7.887 1 93.75 50 GLY B CA 1
ATOM 2128 C C . GLY B 1 50 ? -23.531 -27.141 -6.738 1 93.75 50 GLY B C 1
ATOM 2129 O O . GLY B 1 50 ? -23.984 -26.016 -6.957 1 93.75 50 GLY B O 1
ATOM 2130 N N . VAL B 1 51 ? -23.344 -27.609 -5.555 1 93.19 51 VAL B N 1
ATOM 2131 C CA . VAL B 1 51 ? -23.688 -26.859 -4.355 1 93.19 51 VAL B CA 1
ATOM 2132 C C . VAL B 1 51 ? -22.812 -25.625 -4.238 1 93.19 51 VAL B C 1
ATOM 2134 O O . VAL B 1 51 ? -23.297 -24.531 -3.955 1 93.19 51 VAL B O 1
ATOM 2137 N N . LEU B 1 52 ? -21.438 -25.734 -4.453 1 95.06 52 LEU B N 1
ATOM 2138 C CA . LEU B 1 52 ? -20.531 -24.594 -4.383 1 95.06 52 LEU B CA 1
ATOM 2139 C C . LEU B 1 52 ? -20.922 -23.531 -5.395 1 95.06 52 LEU B C 1
ATOM 2141 O O . LEU B 1 52 ? -21.031 -22.359 -5.043 1 95.06 52 LEU B O 1
ATOM 2145 N N . PHE B 1 53 ? -21.25 -24.047 -6.574 1 94.62 53 PHE B N 1
ATOM 2146 C CA . PHE B 1 53 ? -21.5 -23.109 -7.664 1 94.62 53 PHE B CA 1
ATOM 2147 C C . PHE B 1 53 ? -22.906 -22.516 -7.57 1 94.62 53 PHE B C 1
ATOM 2149 O O . PHE B 1 53 ? -23.188 -21.484 -8.195 1 94.62 53 PHE B O 1
ATOM 2156 N N . TYR B 1 54 ? -23.703 -23.234 -6.832 1 93.38 54 TYR B N 1
ATOM 2157 C CA . TYR B 1 54 ? -25.016 -22.656 -6.535 1 93.38 54 TYR B CA 1
ATOM 2158 C C . TYR B 1 54 ? -24.891 -21.406 -5.676 1 93.38 54 TYR B C 1
ATOM 2160 O O . TYR B 1 54 ? -25.578 -20.4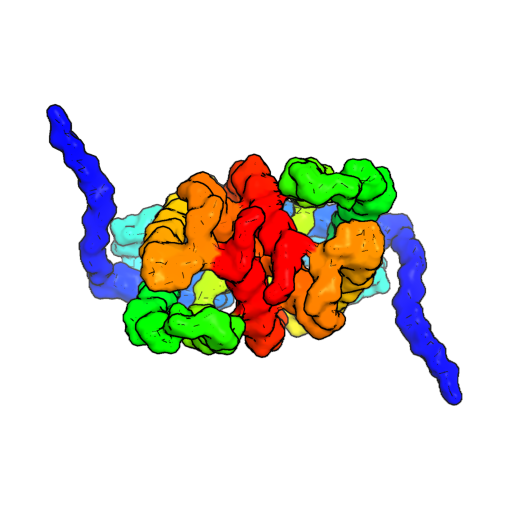06 -5.902 1 93.38 54 TYR B O 1
ATOM 2168 N N . HIS B 1 55 ? -23.953 -21.422 -4.758 1 93.75 55 HIS B N 1
ATOM 2169 C CA . HIS B 1 55 ? -23.797 -20.312 -3.811 1 93.75 55 HIS B CA 1
ATOM 2170 C C . HIS B 1 55 ? -22.766 -19.297 -4.305 1 93.75 55 HIS B C 1
ATOM 2172 O O . HIS B 1 55 ? -22.875 -18.109 -4.012 1 93.75 55 HIS B O 1
ATOM 2178 N N . PHE B 1 56 ? -21.703 -19.766 -5.004 1 95.56 56 PHE B N 1
ATOM 2179 C CA . PHE B 1 56 ? -20.625 -18.906 -5.492 1 95.56 56 PHE B CA 1
ATOM 2180 C C . PHE B 1 56 ? -20.328 -19.203 -6.961 1 95.56 56 PHE B C 1
ATOM 2182 O O . PHE B 1 56 ? -19.656 -20.188 -7.285 1 95.56 56 PHE B O 1
ATOM 2189 N N . HIS B 1 57 ? -20.578 -18.312 -7.77 1 93.88 57 HIS B N 1
ATOM 2190 C CA . HIS B 1 57 ? -20.672 -18.531 -9.211 1 93.88 57 HIS B CA 1
ATOM 2191 C C . HIS B 1 57 ? -19.297 -18.562 -9.859 1 93.88 57 HIS B C 1
ATOM 2193 O O . HIS B 1 57 ? -19.156 -19.016 -10.992 1 93.88 57 HIS B O 1
ATOM 2199 N N . SER B 1 58 ? -18.359 -18.031 -9.148 1 95.25 58 SER B N 1
ATOM 2200 C CA . SER B 1 58 ? -17.016 -18 -9.703 1 95.25 58 SER B CA 1
ATOM 2201 C C . SER B 1 58 ? -15.969 -17.922 -8.602 1 95.25 58 SER B C 1
ATOM 2203 O O . SER B 1 58 ? -16.281 -17.609 -7.457 1 95.25 58 SER B O 1
ATOM 2205 N N . LYS B 1 59 ? -14.82 -18.219 -8.977 1 95.38 59 LYS B N 1
ATOM 2206 C CA . LYS B 1 59 ? -13.695 -18.078 -8.055 1 95.38 59 LYS B CA 1
ATOM 2207 C C . LYS B 1 59 ? -13.555 -16.625 -7.59 1 95.38 59 LYS B C 1
ATOM 2209 O O . LYS B 1 59 ? -13.273 -16.375 -6.418 1 95.38 59 LYS B O 1
ATOM 2214 N N . GLU B 1 60 ? -13.812 -15.68 -8.562 1 96 60 GLU B N 1
ATOM 2215 C CA . GLU B 1 60 ? -13.727 -14.258 -8.242 1 96 60 GLU B CA 1
ATOM 2216 C C . GLU B 1 60 ? -14.719 -13.875 -7.148 1 96 60 GLU B C 1
ATOM 2218 O O . GLU B 1 60 ? -14.367 -13.18 -6.195 1 96 60 GLU B O 1
ATOM 2223 N N . GLU B 1 61 ? -15.836 -14.398 -7.289 1 96.31 61 GLU B N 1
ATOM 2224 C CA . GLU B 1 61 ? -16.891 -14.062 -6.336 1 96.31 61 GLU B CA 1
ATOM 2225 C C . GLU B 1 61 ? -16.609 -14.656 -4.961 1 96.31 61 GLU B C 1
ATOM 2227 O O . GLU B 1 61 ? -16.781 -13.984 -3.941 1 96.31 61 GLU B O 1
ATOM 2232 N N . LEU B 1 62 ? -16.219 -15.883 -4.988 1 96.69 62 LEU B N 1
ATOM 2233 C CA . LEU B 1 62 ? -15.891 -16.531 -3.723 1 96.69 62 LEU B CA 1
ATOM 2234 C C . LEU B 1 62 ? -14.734 -15.828 -3.027 1 96.69 62 LEU B C 1
ATOM 2236 O O . LEU B 1 62 ? -14.805 -15.531 -1.832 1 96.69 62 LEU B O 1
ATOM 2240 N N . PHE B 1 63 ? -13.742 -15.547 -3.787 1 96.12 63 PHE B N 1
ATOM 2241 C CA . PHE B 1 63 ? -12.57 -14.852 -3.258 1 96.12 63 PHE B CA 1
ATOM 2242 C C . PHE B 1 63 ? -12.961 -13.492 -2.691 1 96.12 63 PHE B C 1
ATOM 2244 O O . PHE B 1 63 ? -12.578 -13.148 -1.57 1 96.12 63 PHE B O 1
ATOM 2251 N N . PHE B 1 64 ? -13.711 -12.797 -3.438 1 95.94 64 PHE B N 1
ATOM 2252 C CA . PHE B 1 64 ? -14.125 -11.461 -3.021 1 95.94 64 PHE B CA 1
ATOM 2253 C C . PHE B 1 64 ? -14.977 -11.523 -1.759 1 95.94 64 PHE B C 1
ATOM 2255 O O . PHE B 1 64 ? -14.875 -10.656 -0.887 1 95.94 64 PHE B O 1
ATOM 2262 N N . GLN B 1 65 ? -15.812 -12.5 -1.629 1 95 65 GLN B N 1
ATOM 2263 C CA . GLN B 1 65 ? -16.641 -12.617 -0.437 1 95 65 GLN B CA 1
ATOM 2264 C C . GLN B 1 65 ? -15.797 -12.891 0.802 1 95 65 GLN B C 1
ATOM 2266 O O . GLN B 1 65 ? -16.094 -12.375 1.883 1 95 65 GLN B O 1
ATOM 2271 N N . VAL B 1 66 ? -14.797 -13.688 0.657 1 93.81 66 VAL B N 1
ATOM 2272 C CA . VAL B 1 66 ? -13.852 -13.922 1.745 1 93.81 66 VAL B CA 1
ATOM 2273 C C . VAL B 1 66 ? -13.195 -12.602 2.15 1 93.81 66 VAL B C 1
ATOM 2275 O O . VAL B 1 66 ? -13.141 -12.266 3.336 1 93.81 66 VAL B O 1
ATOM 2278 N N . LEU B 1 67 ? -12.82 -11.875 1.176 1 91.88 67 LEU B N 1
ATOM 2279 C CA . LEU B 1 67 ? -12.156 -10.594 1.409 1 91.88 67 LEU B CA 1
ATOM 2280 C C . LEU B 1 67 ? -13.109 -9.609 2.074 1 91.88 67 LEU B C 1
ATOM 2282 O O . LEU B 1 67 ? -12.75 -8.969 3.068 1 91.88 67 LEU B O 1
ATOM 2286 N N . SER B 1 68 ? -14.234 -9.516 1.48 1 91.88 68 SER B N 1
ATOM 2287 C CA . SER B 1 68 ? -15.227 -8.547 1.942 1 91.88 68 SER B CA 1
ATOM 2288 C C . SER B 1 68 ? -15.617 -8.805 3.393 1 91.88 68 SER B C 1
ATOM 2290 O O . SER B 1 68 ? -15.789 -7.867 4.172 1 91.88 68 SER B O 1
ATOM 2292 N N . GLN B 1 69 ? -15.703 -10.023 3.744 1 88.94 69 GLN B N 1
ATOM 2293 C CA . GLN B 1 69 ? -16.031 -10.367 5.121 1 88.94 69 GLN B CA 1
ATOM 2294 C C . GLN B 1 69 ? -14.938 -9.914 6.086 1 88.94 69 GLN B C 1
ATOM 2296 O O . GLN B 1 69 ? -15.234 -9.438 7.18 1 88.94 69 GLN B O 1
ATOM 2301 N N . GLY B 1 70 ? -13.742 -10.164 5.688 1 84.56 70 GLY B N 1
ATOM 2302 C CA . GLY B 1 70 ? -12.625 -9.703 6.508 1 84.56 70 GLY B CA 1
ATOM 2303 C C . GLY B 1 70 ? -12.586 -8.203 6.672 1 84.56 70 GLY B C 1
ATOM 2304 O O . GLY B 1 70 ? -12.398 -7.695 7.781 1 84.56 70 GLY B O 1
ATOM 2305 N N . ILE B 1 71 ? -12.867 -7.504 5.609 1 84.69 71 ILE B N 1
ATOM 2306 C CA . ILE B 1 71 ? -12.867 -6.043 5.609 1 84.69 71 ILE B CA 1
ATOM 2307 C C . ILE B 1 71 ? -14 -5.531 6.5 1 84.69 71 ILE B C 1
ATOM 2309 O O . ILE B 1 71 ? -13.789 -4.652 7.336 1 84.69 71 ILE B O 1
ATOM 2313 N N . ASP B 1 72 ? -15.117 -6.145 6.312 1 85.88 72 ASP B N 1
ATOM 2314 C CA . ASP B 1 72 ? -16.281 -5.727 7.086 1 85.88 72 ASP B CA 1
ATOM 2315 C C . ASP B 1 72 ? -16.062 -5.949 8.578 1 85.88 72 ASP B C 1
ATOM 2317 O O . ASP B 1 72 ? -16.406 -5.094 9.398 1 85.88 72 ASP B O 1
ATOM 2321 N N . ALA B 1 73 ? -15.5 -7.074 8.883 1 82.06 73 ALA B N 1
ATOM 2322 C CA . ALA B 1 73 ? -15.227 -7.379 10.289 1 82.06 73 ALA B CA 1
ATOM 2323 C C . ALA B 1 73 ? -14.25 -6.371 10.883 1 82.06 73 ALA B C 1
ATOM 2325 O O . ALA B 1 73 ? -14.422 -5.934 12.023 1 82.06 73 ALA B O 1
ATOM 2326 N N . GLU B 1 74 ? -13.297 -5.977 10.125 1 79.12 74 GLU B N 1
ATOM 2327 C CA . GLU B 1 74 ? -12.289 -5.027 10.602 1 79.12 74 GLU B CA 1
ATOM 2328 C C . GLU B 1 74 ? -12.891 -3.639 10.789 1 79.12 74 GLU B C 1
ATOM 2330 O O . GLU B 1 74 ? -12.648 -2.984 11.805 1 79.12 74 GLU B O 1
ATOM 2335 N N . PHE B 1 75 ? -13.641 -3.205 9.891 1 77.44 75 PHE B N 1
ATOM 2336 C CA . PHE B 1 75 ? -14.242 -1.88 9.984 1 77.44 75 PHE B CA 1
ATOM 2337 C C . PHE B 1 75 ? -15.273 -1.828 11.109 1 77.44 75 PHE B C 1
ATOM 2339 O O . PHE B 1 75 ? -15.391 -0.816 11.805 1 77.44 75 PHE B O 1
ATOM 2346 N N . GLN B 1 76 ? -15.977 -2.908 11.266 1 79.38 76 GLN B N 1
ATOM 2347 C CA . GLN B 1 76 ? -16.922 -2.973 12.383 1 79.38 76 GLN B CA 1
ATOM 2348 C C . GLN B 1 76 ? -16.188 -2.865 13.719 1 79.38 76 GLN B C 1
ATOM 2350 O O . GLN B 1 76 ? -16.656 -2.188 14.633 1 79.38 76 GLN B O 1
ATOM 2355 N N . ARG B 1 77 ? -15.141 -3.543 13.773 1 76.88 77 ARG B N 1
ATOM 2356 C CA . ARG B 1 77 ? -14.328 -3.475 14.984 1 76.88 77 ARG B CA 1
ATOM 2357 C C . ARG B 1 77 ? -13.836 -2.055 15.227 1 76.88 77 ARG B C 1
ATOM 2359 O O . ARG B 1 77 ? -13.922 -1.547 16.344 1 76.88 77 ARG B O 1
ATOM 2366 N N . ILE B 1 78 ? -13.367 -1.403 14.203 1 74.31 78 ILE B N 1
ATOM 2367 C CA . ILE B 1 78 ? -12.836 -0.048 14.297 1 74.31 78 ILE B CA 1
ATOM 2368 C C . ILE B 1 78 ? -13.945 0.913 14.719 1 74.31 78 ILE B C 1
ATOM 2370 O O . ILE B 1 78 ? -13.742 1.759 15.594 1 74.31 78 ILE B O 1
ATOM 2374 N N . PHE B 1 79 ? -15.078 0.738 14.18 1 73.56 79 PHE B N 1
ATOM 2375 C CA . PHE B 1 79 ? -16.203 1.614 14.477 1 73.56 79 PHE B CA 1
ATOM 2376 C C . PHE B 1 79 ? -16.703 1.391 15.898 1 73.56 79 PHE B C 1
ATOM 2378 O O . PHE B 1 79 ? -17.016 2.348 16.609 1 73.56 79 PHE B O 1
ATOM 2385 N N . ARG B 1 80 ? -16.766 0.153 16.234 1 75.5 80 ARG B N 1
ATOM 2386 C CA . ARG B 1 80 ? -17.203 -0.16 17.594 1 75.5 80 ARG B CA 1
ATOM 2387 C C . ARG B 1 80 ? -16.25 0.433 18.609 1 75.5 80 ARG B C 1
ATOM 2389 O O . ARG B 1 80 ? -16.672 0.926 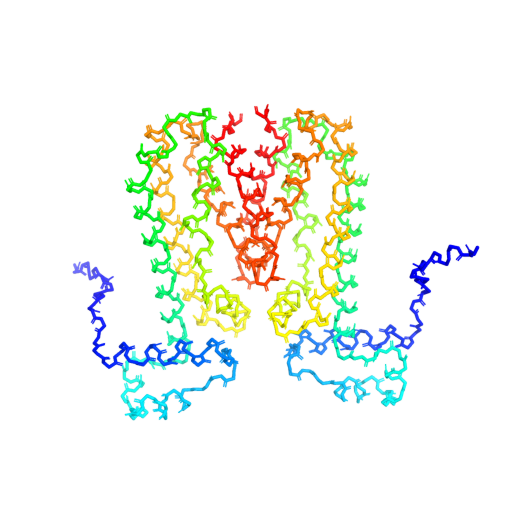19.656 1 75.5 80 ARG B O 1
ATOM 2396 N N . LEU B 1 81 ? -15.023 0.387 18.266 1 72.94 81 LEU B N 1
ATOM 2397 C CA . LEU B 1 81 ? -14.016 0.954 19.156 1 72.94 81 LEU B CA 1
ATOM 2398 C C . LEU B 1 81 ? -14.172 2.467 19.266 1 72.94 81 LEU B C 1
ATOM 2400 O O . LEU B 1 81 ? -14.039 3.037 20.344 1 72.94 81 LEU B O 1
ATOM 2404 N N . LEU B 1 82 ? -14.391 3.125 18.141 1 70.88 82 LEU B N 1
ATOM 2405 C CA . LEU B 1 82 ? -14.594 4.566 18.125 1 70.88 82 LEU B CA 1
ATOM 2406 C C . LEU B 1 82 ? -15.828 4.945 18.938 1 70.88 82 LEU B C 1
ATOM 2408 O O . LEU B 1 82 ? -15.844 5.969 19.625 1 70.88 82 LEU B O 1
ATOM 2412 N N . GLU B 1 83 ? -16.828 4.109 18.844 1 72.19 83 GLU B N 1
ATOM 2413 C CA . GLU B 1 83 ? -18.062 4.367 19.578 1 72.19 83 GLU B CA 1
ATOM 2414 C C . GLU B 1 83 ? -17.875 4.145 21.078 1 72.19 83 GLU B C 1
ATOM 2416 O O . GLU B 1 83 ? -18.359 4.93 21.891 1 72.19 83 GLU B O 1
ATOM 2421 N N . ASN B 1 84 ? -17.188 3.061 21.359 1 73.62 84 ASN B N 1
ATOM 2422 C CA . ASN B 1 84 ? -17.047 2.68 22.75 1 73.62 84 ASN B CA 1
ATOM 2423 C C . ASN B 1 84 ? -15.945 3.473 23.453 1 73.62 84 ASN B C 1
ATOM 2425 O O . ASN B 1 84 ? -16.125 3.949 24.562 1 73.62 84 ASN B O 1
ATOM 2429 N N . GLU B 1 85 ? -14.805 3.51 22.766 1 64.88 85 GLU B N 1
ATOM 2430 C CA . GLU B 1 85 ? -13.625 4.125 23.359 1 64.88 85 GLU B CA 1
ATOM 2431 C C . GLU B 1 85 ? -13.477 5.578 22.922 1 64.88 85 GLU B C 1
ATOM 2433 O O . GLU B 1 85 ? -12.75 6.352 23.547 1 64.88 85 GLU B O 1
ATOM 2438 N N . GLY B 1 86 ? -14.117 5.891 21.812 1 62.75 86 GLY B N 1
ATOM 2439 C CA . GLY B 1 86 ? -14.008 7.246 21.297 1 62.75 86 GLY B CA 1
ATOM 2440 C C . GLY B 1 86 ? -14.43 8.305 22.297 1 62.75 86 GLY B C 1
ATOM 2441 O O . GLY B 1 86 ? -13.844 9.383 22.344 1 62.75 86 GLY B O 1
ATOM 2442 N N . LYS B 1 87 ? -15.352 7.891 23.109 1 63.5 87 LYS B N 1
ATOM 2443 C CA . LYS B 1 87 ? -15.781 8.805 24.172 1 63.5 87 LYS B CA 1
ATOM 2444 C C . LYS B 1 87 ? -14.648 9.078 25.156 1 63.5 87 LYS B C 1
ATOM 2446 O O . LYS B 1 87 ? -14.555 10.164 25.719 1 63.5 87 LYS B O 1
ATOM 2451 N N . LYS B 1 88 ? -13.812 8.094 25.219 1 72.88 88 LYS B N 1
ATOM 2452 C CA . LYS B 1 88 ? -12.68 8.234 26.141 1 72.88 88 LYS B CA 1
ATOM 2453 C C . LYS B 1 88 ? -11.453 8.773 25.406 1 72.88 88 LYS B C 1
ATOM 2455 O O . LYS B 1 88 ? -10.633 9.484 26 1 72.88 88 LYS B O 1
ATOM 2460 N N . LEU B 1 89 ? -11.5 8.352 24.203 1 75 89 LEU B N 1
ATOM 2461 C CA . LEU B 1 89 ? -10.406 8.82 23.359 1 75 89 LEU B CA 1
ATOM 2462 C C . LEU B 1 89 ? -10.789 10.125 22.656 1 75 89 LEU B C 1
ATOM 2464 O O . LEU B 1 89 ? -11.977 10.406 22.469 1 75 89 LEU B O 1
ATOM 2468 N N . PHE B 1 90 ? -9.836 10.984 22.422 1 76.44 90 PHE B N 1
ATOM 2469 C CA . PHE B 1 90 ? -9.945 12.188 21.609 1 76.44 90 PHE B CA 1
ATOM 2470 C C . PHE B 1 90 ? -10.789 13.242 22.312 1 76.44 90 PHE B C 1
ATOM 2472 O O . PHE B 1 90 ? -11.547 13.977 21.672 1 76.44 90 PHE B O 1
ATOM 2479 N N . LYS B 1 91 ? -10.82 13.188 23.656 1 74.62 91 LYS B N 1
ATOM 2480 C CA . LYS B 1 91 ? -11.555 14.148 24.484 1 74.62 91 LYS B CA 1
ATOM 2481 C C . LYS B 1 91 ? -10.797 15.461 24.594 1 74.62 91 LYS B C 1
ATOM 2483 O O . LYS B 1 91 ? -11.414 16.531 24.656 1 74.62 91 LYS B O 1
ATOM 2488 N N . LYS B 1 92 ? -9.5 15.305 24.734 1 76.31 92 LYS B N 1
ATOM 2489 C CA . LYS B 1 92 ? -8.641 16.484 24.891 1 76.31 92 LYS B CA 1
ATOM 2490 C C . LYS B 1 92 ? -7.621 16.562 23.75 1 76.31 92 LYS B C 1
ATOM 2492 O O . LYS B 1 92 ? -6.996 15.562 23.391 1 76.31 92 LYS B O 1
ATOM 2497 N N . LYS B 1 93 ? -7.488 17.703 23.219 1 77 93 LYS B N 1
ATOM 2498 C CA . LYS B 1 93 ? -6.539 17.922 22.125 1 77 93 LYS B CA 1
ATOM 2499 C C . LYS B 1 93 ? -5.117 17.594 22.562 1 77 93 LYS B C 1
ATOM 2501 O O . LYS B 1 93 ? -4.316 17.109 21.766 1 77 93 LYS B O 1
ATOM 2506 N N . GLU B 1 94 ? -4.832 17.844 23.859 1 84.06 94 GLU B N 1
ATOM 2507 C CA . GLU B 1 94 ? -3.486 17.641 24.375 1 84.06 94 GLU B CA 1
ATOM 2508 C C . GLU B 1 94 ? -3.105 16.156 24.344 1 84.06 94 GLU B C 1
ATOM 2510 O O . GLU B 1 94 ? -1.921 15.82 24.312 1 84.06 94 GLU B O 1
ATOM 2515 N N . ASN B 1 95 ? -4.07 15.281 24.281 1 87.88 95 ASN B N 1
ATOM 2516 C CA . ASN B 1 95 ? -3.816 13.844 24.312 1 87.88 95 ASN B CA 1
ATOM 2517 C C . ASN B 1 95 ? -3.996 13.211 22.938 1 87.88 95 ASN B C 1
ATOM 2519 O O . ASN B 1 95 ? -3.953 11.984 22.812 1 87.88 95 ASN B O 1
ATOM 2523 N N . LEU B 1 96 ? -4.133 14 21.969 1 87.06 96 LEU B N 1
ATOM 2524 C CA . LEU B 1 96 ? -4.516 13.5 20.656 1 87.06 96 LEU B CA 1
ATOM 2525 C C . LEU B 1 96 ? -3.48 12.516 20.125 1 87.06 96 LEU B C 1
ATOM 2527 O O . LEU B 1 96 ? -3.832 11.438 19.641 1 87.06 96 LEU B O 1
ATOM 2531 N N . PHE B 1 97 ? -2.215 12.844 20.266 1 90.38 97 PHE B N 1
ATOM 2532 C CA . PHE B 1 97 ? -1.155 11.984 19.75 1 90.38 97 PHE B CA 1
ATOM 2533 C C . PHE B 1 97 ? -1.162 10.633 20.453 1 90.38 97 PHE B C 1
ATOM 2535 O O . PHE B 1 97 ? -1.113 9.586 19.797 1 90.38 97 PHE B O 1
ATOM 2542 N N . ASP B 1 98 ? -1.286 10.625 21.703 1 91.31 98 ASP B N 1
ATOM 2543 C CA . ASP B 1 98 ? -1.314 9.391 22.484 1 91.31 98 ASP B CA 1
ATOM 2544 C C . ASP B 1 98 ? -2.596 8.602 22.219 1 91.31 98 ASP B C 1
ATOM 2546 O O . ASP B 1 98 ? -2.578 7.371 22.203 1 91.31 98 ASP B O 1
ATOM 2550 N N . ASP B 1 99 ? -3.65 9.289 22.078 1 88 99 ASP B N 1
ATOM 2551 C CA . ASP B 1 99 ? -4.918 8.633 21.75 1 88 99 ASP B CA 1
ATOM 2552 C C . ASP B 1 99 ? -4.848 7.934 20.406 1 88 99 ASP B C 1
ATOM 2554 O O . ASP B 1 99 ? -5.398 6.84 20.234 1 88 99 ASP B O 1
ATOM 2558 N N . LEU B 1 100 ? -4.188 8.57 19.5 1 89.31 100 LEU B N 1
ATOM 2559 C CA . LEU B 1 100 ? -4.016 7.98 18.172 1 89.31 100 LEU B CA 1
ATOM 2560 C C . LEU B 1 100 ? -3.16 6.723 18.234 1 89.31 100 LEU B C 1
ATOM 2562 O O . LEU B 1 100 ? -3.436 5.738 17.547 1 89.31 100 LEU B O 1
ATOM 2566 N N . LYS B 1 101 ? -2.191 6.715 19.078 1 90.38 101 LYS B N 1
ATOM 2567 C CA . LYS B 1 101 ? -1.367 5.527 19.281 1 90.38 101 LYS B CA 1
ATOM 2568 C C . LYS B 1 101 ? -2.184 4.387 19.891 1 90.38 101 LYS B C 1
ATOM 2570 O O . LYS B 1 101 ? -2.072 3.238 19.453 1 90.38 101 LYS B O 1
ATOM 2575 N N . LYS B 1 102 ? -2.951 4.738 20.828 1 87.19 102 LYS B N 1
ATOM 2576 C CA . LYS B 1 102 ? -3.814 3.738 21.453 1 87.19 102 LYS B CA 1
ATOM 2577 C C . LYS B 1 102 ? -4.82 3.18 20.453 1 87.19 102 LYS B C 1
ATOM 2579 O O . LYS B 1 102 ? -5.109 1.98 20.453 1 87.19 102 LYS B O 1
ATOM 2584 N N . TYR B 1 103 ? -5.297 4.082 19.688 1 83.19 103 TYR B N 1
ATOM 2585 C CA . TYR B 1 103 ? -6.246 3.66 18.656 1 83.19 103 TYR B CA 1
ATOM 2586 C C . TYR B 1 103 ? -5.594 2.697 17.672 1 83.19 103 TYR B C 1
ATOM 2588 O O . TYR B 1 103 ? -6.215 1.725 17.234 1 83.19 103 TYR B O 1
ATOM 2596 N N . TYR B 1 104 ? -4.418 2.951 17.281 1 85.25 104 TYR B N 1
ATOM 2597 C CA . TYR B 1 104 ? -3.676 2.047 16.406 1 85.25 104 TYR B CA 1
ATOM 2598 C C . TYR B 1 104 ? -3.594 0.651 17.016 1 85.25 104 TYR B C 1
ATOM 2600 O O . TYR B 1 104 ? -3.857 -0.344 16.328 1 85.25 104 TYR B O 1
ATOM 2608 N N . ASP B 1 105 ? -3.242 0.557 18.25 1 82.69 105 ASP B N 1
ATOM 2609 C CA . ASP B 1 105 ? -3.088 -0.721 18.938 1 82.69 105 ASP B CA 1
ATOM 2610 C C . ASP B 1 105 ? -4.402 -1.497 18.953 1 82.69 105 ASP B C 1
ATOM 2612 O O . ASP B 1 105 ? -4.41 -2.719 18.781 1 82.69 105 ASP B O 1
ATOM 2616 N N . LEU B 1 106 ? -5.41 -0.762 19.078 1 75.56 106 LEU B N 1
ATOM 2617 C CA . LEU B 1 106 ? -6.711 -1.394 19.234 1 75.56 106 LEU B CA 1
ATOM 2618 C C . LEU B 1 106 ? -7.305 -1.78 17.891 1 75.56 106 LEU B C 1
ATOM 2620 O O . LEU B 1 106 ? -7.941 -2.83 17.766 1 75.56 106 LEU B O 1
ATOM 2624 N N . ALA B 1 107 ? -7.012 -0.947 16.906 1 70.44 107 ALA B N 1
ATOM 2625 C CA . ALA B 1 107 ? -7.785 -1.079 15.68 1 70.44 107 ALA B CA 1
ATOM 2626 C C . ALA B 1 107 ? -6.926 -1.64 14.555 1 70.44 107 ALA B C 1
ATOM 2628 O O . ALA B 1 107 ? -7.387 -2.467 13.766 1 70.44 107 ALA B O 1
ATOM 2629 N N . ILE B 1 108 ? -5.707 -1.286 14.539 1 68.88 108 ILE B N 1
ATOM 2630 C CA . ILE B 1 108 ? -4.91 -1.561 13.352 1 68.88 108 ILE B CA 1
ATOM 2631 C C . ILE B 1 108 ? -3.996 -2.756 13.602 1 68.88 108 ILE B C 1
ATOM 2633 O O . ILE B 1 108 ? -3.83 -3.615 12.734 1 68.88 108 ILE B O 1
ATOM 2637 N N . ALA B 1 109 ? -3.551 -2.914 14.805 1 66.5 109 ALA B N 1
ATOM 2638 C CA . ALA B 1 109 ? -2.545 -3.922 15.125 1 66.5 109 ALA B CA 1
ATOM 2639 C C . ALA B 1 109 ? -3.127 -5.328 15.039 1 66.5 109 ALA B C 1
ATOM 2641 O O . ALA B 1 109 ? -2.412 -6.285 14.734 1 66.5 109 ALA B O 1
ATOM 2642 N N . GLY B 1 110 ? -4.375 -5.418 15.211 1 63.81 110 GLY B N 1
ATOM 2643 C CA . GLY B 1 110 ? -4.965 -6.742 15.273 1 63.81 110 GLY B CA 1
ATOM 2644 C C . GLY B 1 110 ? -5.441 -7.246 13.922 1 63.81 110 GLY B C 1
ATOM 2645 O O . GLY B 1 110 ? -5.973 -8.359 13.82 1 63.81 110 GLY B O 1
ATOM 2646 N N . THR B 1 111 ? -5.223 -6.383 12.977 1 62.38 111 THR B N 1
ATOM 2647 C CA . THR B 1 111 ? -5.715 -6.805 11.672 1 62.38 111 THR B CA 1
ATOM 2648 C C . THR B 1 111 ? -4.773 -7.824 11.039 1 62.38 111 THR B C 1
ATOM 2650 O O . THR B 1 111 ? -3.578 -7.559 10.883 1 62.38 111 THR B O 1
ATOM 2653 N N . LYS B 1 112 ? -5.125 -9.188 11.242 1 61.03 112 LYS B N 1
ATOM 2654 C CA . LYS B 1 112 ? -4.27 -10.195 10.609 1 61.03 112 LYS B CA 1
ATOM 2655 C C . LYS B 1 112 ? -5.027 -10.953 9.523 1 61.03 112 LYS B C 1
ATOM 2657 O O . LYS B 1 112 ? -6.246 -10.836 9.414 1 61.03 112 LYS B O 1
ATOM 2662 N N . ASP B 1 113 ? -4.434 -11.383 8.523 1 63.59 113 ASP B N 1
ATOM 2663 C CA . ASP B 1 113 ? -4.77 -12.469 7.598 1 63.59 113 ASP B CA 1
ATOM 2664 C C . ASP B 1 113 ? -5.492 -11.93 6.363 1 63.59 113 ASP B C 1
ATOM 2666 O O . ASP B 1 113 ? -5.512 -12.578 5.316 1 63.59 113 ASP B O 1
ATOM 2670 N N . PHE B 1 114 ? -5.973 -10.688 6.547 1 74.56 114 PHE B N 1
ATOM 2671 C CA . PHE B 1 114 ? -6.691 -10.32 5.332 1 74.56 114 PHE B CA 1
ATOM 2672 C C . PHE B 1 114 ? -5.852 -9.391 4.469 1 74.56 114 PHE B C 1
ATOM 2674 O O . PHE B 1 114 ? -6.094 -9.258 3.268 1 74.56 114 PHE B O 1
ATOM 2681 N N . GLU B 1 115 ? -4.805 -8.805 5.086 1 77.62 115 GLU B N 1
ATOM 2682 C CA . GLU B 1 115 ? -3.979 -7.852 4.355 1 77.62 115 GLU B CA 1
ATOM 2683 C C . GLU B 1 115 ? -3.301 -8.516 3.158 1 77.62 115 GLU B C 1
ATOM 2685 O O . GLU B 1 115 ? -3.264 -7.945 2.064 1 77.62 115 GLU B O 1
ATOM 2690 N N . ARG B 1 116 ? -2.889 -9.641 3.438 1 81.38 116 ARG B N 1
ATOM 2691 C CA . ARG B 1 116 ? -2.236 -10.391 2.365 1 81.38 116 ARG B CA 1
ATOM 2692 C C . ARG B 1 116 ? -3.215 -10.695 1.235 1 81.38 116 ARG B C 1
ATOM 2694 O O . ARG B 1 116 ? -2.889 -10.516 0.06 1 81.38 116 ARG B O 1
ATOM 2701 N N . LEU B 1 117 ? -4.359 -11.156 1.644 1 85.62 117 LEU B N 1
ATOM 2702 C CA . LEU B 1 117 ? -5.375 -11.5 0.652 1 85.62 117 LEU B CA 1
ATOM 2703 C C . LEU B 1 117 ? -5.805 -10.258 -0.128 1 85.62 117 LEU B C 1
ATOM 2705 O O . LEU B 1 117 ? -6.047 -10.336 -1.335 1 85.62 117 LEU B O 1
ATOM 2709 N N . TRP B 1 118 ? -5.902 -9.242 0.589 1 86 118 TRP B N 1
ATOM 2710 C CA . TRP B 1 118 ? -6.293 -7.992 -0.063 1 86 118 TRP B CA 1
ATOM 2711 C C . TRP B 1 118 ? -5.258 -7.578 -1.103 1 86 118 TRP B C 1
ATOM 2713 O O . TRP B 1 118 ? -5.613 -7.211 -2.227 1 86 118 TRP B O 1
ATOM 2723 N N . LEU B 1 119 ? -4.035 -7.641 -0.764 1 84.19 119 LEU B N 1
ATOM 2724 C CA . LEU B 1 119 ? -2.961 -7.281 -1.683 1 84.19 119 LEU B CA 1
ATOM 2725 C C . LEU B 1 119 ? -2.957 -8.203 -2.898 1 84.19 119 LEU B C 1
ATOM 2727 O O . LEU B 1 119 ? -2.777 -7.742 -4.031 1 84.19 119 LEU B O 1
ATOM 2731 N N . GLU B 1 120 ? -3.131 -9.422 -2.611 1 85.62 120 GLU B N 1
ATOM 2732 C CA . GLU B 1 120 ? -3.207 -10.383 -3.711 1 85.62 120 GLU B CA 1
ATOM 2733 C C . GLU B 1 120 ? -4.383 -10.07 -4.633 1 85.62 120 GLU B C 1
ATOM 2735 O O . GLU B 1 120 ? -4.266 -10.164 -5.855 1 85.62 120 GLU B O 1
ATOM 2740 N N . GLY B 1 121 ? -5.496 -9.797 -3.992 1 88.25 121 GLY B N 1
ATOM 2741 C CA . GLY B 1 121 ? -6.66 -9.406 -4.773 1 88.25 121 GLY B CA 1
ATOM 2742 C C . GLY B 1 121 ? -6.406 -8.195 -5.656 1 88.25 121 GLY B C 1
ATOM 2743 O O . GLY B 1 121 ? -6.887 -8.141 -6.793 1 88.25 121 GLY B O 1
ATOM 2744 N N . ARG B 1 122 ? -5.641 -7.309 -5.168 1 86 122 ARG B N 1
ATOM 2745 C CA . ARG B 1 122 ? -5.309 -6.113 -5.941 1 86 122 ARG B CA 1
ATOM 2746 C C . ARG B 1 122 ? -4.434 -6.465 -7.137 1 86 122 ARG B C 1
ATOM 2748 O O . ARG B 1 122 ? -4.664 -5.977 -8.25 1 86 122 ARG B O 1
ATOM 2755 N N . ILE B 1 123 ? -3.492 -7.273 -6.926 1 83.75 123 ILE B N 1
ATOM 2756 C CA . ILE B 1 123 ? -2.613 -7.707 -8.008 1 83.75 123 ILE B CA 1
ATOM 2757 C C . ILE B 1 123 ? -3.428 -8.438 -9.07 1 83.75 123 ILE B C 1
ATOM 2759 O O . ILE B 1 123 ? -3.326 -8.133 -10.258 1 83.75 123 ILE B O 1
ATOM 2763 N N . GLU B 1 124 ? -4.27 -9.328 -8.633 1 87.12 124 GLU B N 1
ATOM 2764 C CA . GLU B 1 124 ? -5.074 -10.141 -9.539 1 87.12 124 GLU B CA 1
ATOM 2765 C C . GLU B 1 124 ? -6.07 -9.281 -10.312 1 87.12 124 GLU B C 1
ATOM 2767 O O . GLU B 1 124 ? -6.383 -9.57 -11.469 1 87.12 124 GLU B O 1
ATOM 2772 N N . SER B 1 125 ? -6.551 -8.281 -9.734 1 88.62 125 SER B N 1
ATOM 2773 C CA . SER B 1 125 ? -7.582 -7.434 -10.32 1 88.62 125 SER B CA 1
ATOM 2774 C C . SER B 1 125 ? -7.051 -6.68 -11.539 1 88.62 125 SER B C 1
ATOM 2776 O O . SER B 1 125 ? -7.828 -6.18 -12.352 1 88.62 125 SER B O 1
ATOM 2778 N N . GLU B 1 126 ? -5.75 -6.547 -11.633 1 82.5 126 GLU B N 1
ATOM 2779 C CA . GLU B 1 126 ? -5.16 -5.844 -12.766 1 82.5 126 GLU B CA 1
ATOM 2780 C C . GLU B 1 126 ? -5.613 -6.449 -14.094 1 82.5 126 GLU B C 1
ATOM 2782 O O . GLU B 1 126 ? -5.887 -5.727 -15.047 1 82.5 126 GLU B O 1
ATOM 2787 N N . ASN B 1 127 ? -5.676 -7.816 -14.133 1 84.5 127 ASN B N 1
ATOM 2788 C CA . ASN B 1 127 ? -6.043 -8.5 -15.367 1 84.5 127 ASN B CA 1
ATOM 2789 C C . ASN B 1 127 ? -7.367 -9.242 -15.219 1 84.5 127 ASN B C 1
ATOM 2791 O O . ASN B 1 127 ? -7.707 -10.086 -16.062 1 84.5 127 ASN B O 1
ATOM 2795 N N . ASN B 1 128 ? -8.062 -8.961 -14.188 1 91.06 128 ASN B N 1
ATOM 2796 C CA . ASN B 1 128 ? -9.352 -9.57 -13.898 1 91.06 128 ASN B CA 1
ATOM 2797 C C . ASN B 1 128 ? -10.438 -8.516 -13.68 1 91.06 128 ASN B C 1
ATOM 2799 O O . ASN B 1 128 ? -10.633 -8.039 -12.562 1 91.06 128 ASN B O 1
ATOM 2803 N N . VAL B 1 129 ? -11.125 -8.242 -14.758 1 91.12 129 VAL B N 1
ATOM 2804 C CA . VAL B 1 129 ? -12.062 -7.121 -14.789 1 91.12 129 VAL B CA 1
ATOM 2805 C C . VAL B 1 129 ? -13.164 -7.34 -13.766 1 91.12 129 VAL B C 1
ATOM 2807 O O . VAL B 1 129 ? -13.57 -6.406 -13.062 1 91.12 129 VAL B O 1
ATOM 2810 N N . LYS B 1 130 ? -13.594 -8.57 -13.664 1 94.38 130 LYS B N 1
ATOM 2811 C CA . LYS B 1 130 ? -14.672 -8.891 -12.734 1 94.38 130 LYS B CA 1
ATOM 2812 C C . LYS B 1 130 ? -14.242 -8.633 -11.289 1 94.38 130 LYS B C 1
ATOM 2814 O O . LYS B 1 130 ? -14.961 -7.977 -10.531 1 94.38 130 LYS B O 1
ATOM 2819 N N . LEU B 1 131 ? -13.148 -9.086 -10.906 1 94.25 131 LEU B N 1
ATOM 2820 C CA . LEU B 1 131 ? -12.625 -8.883 -9.562 1 94.25 131 LEU B CA 1
ATOM 2821 C C . LEU B 1 131 ? -12.367 -7.398 -9.305 1 94.25 131 LEU B C 1
ATOM 2823 O O . LEU B 1 131 ? -12.672 -6.887 -8.227 1 94.25 131 LEU B O 1
ATOM 2827 N N . ARG B 1 132 ? -11.867 -6.738 -10.336 1 91.81 132 ARG B N 1
ATOM 2828 C CA . ARG B 1 132 ? -11.586 -5.312 -10.227 1 91.81 132 ARG B CA 1
ATOM 2829 C C . ARG B 1 132 ? -12.852 -4.527 -9.898 1 91.81 132 ARG B C 1
ATOM 2831 O O . ARG B 1 132 ? -12.852 -3.668 -9.016 1 91.81 132 ARG B O 1
ATOM 2838 N N . GLN B 1 133 ? -13.852 -4.836 -10.531 1 93.38 133 GLN B N 1
ATOM 2839 C CA . GLN B 1 133 ? -15.117 -4.129 -10.344 1 93.38 133 GLN B CA 1
ATOM 2840 C C . GLN B 1 133 ? -15.672 -4.367 -8.945 1 93.38 133 GLN B C 1
ATOM 2842 O O . GLN B 1 133 ? -16.188 -3.441 -8.305 1 93.38 133 GLN B O 1
ATOM 2847 N N . MET B 1 134 ? -15.57 -5.562 -8.484 1 94 134 MET B N 1
ATOM 2848 C CA . MET B 1 134 ? -16.047 -5.887 -7.145 1 94 134 MET B CA 1
ATOM 2849 C C . MET B 1 134 ? -15.242 -5.152 -6.082 1 94 134 MET B C 1
ATOM 2851 O O . MET B 1 134 ? -15.805 -4.594 -5.141 1 94 134 MET B O 1
ATOM 2855 N N . MET B 1 135 ? -14.031 -5.113 -6.297 1 91.88 135 MET B N 1
ATOM 2856 C CA . MET B 1 135 ? -13.148 -4.449 -5.34 1 91.88 135 MET B CA 1
ATOM 2857 C C . MET B 1 135 ? -13.375 -2.939 -5.352 1 91.88 135 MET B C 1
ATOM 2859 O O . MET B 1 135 ? -13.344 -2.295 -4.301 1 91.88 135 MET B O 1
ATOM 2863 N N . GLU B 1 136 ? -13.578 -2.385 -6.52 1 90.56 136 GLU B N 1
ATOM 2864 C CA . GLU B 1 136 ? -13.844 -0.954 -6.637 1 90.56 136 GLU B CA 1
ATOM 2865 C C . GLU B 1 136 ? -15.133 -0.568 -5.922 1 90.56 136 GLU B C 1
ATOM 2867 O O . GLU B 1 136 ? -15.203 0.476 -5.27 1 90.56 136 GLU B O 1
ATOM 2872 N N . LYS B 1 137 ? -16.078 -1.4 -6.113 1 93.19 137 LYS B N 1
ATOM 2873 C CA . LYS B 1 137 ? -17.328 -1.152 -5.426 1 93.19 137 LYS B CA 1
ATOM 2874 C C . LYS B 1 137 ? -17.141 -1.156 -3.91 1 93.19 137 LYS B C 1
ATOM 2876 O O . LYS B 1 137 ? -17.672 -0.29 -3.211 1 93.19 137 LYS B O 1
ATOM 2881 N N . LYS B 1 138 ? -16.391 -2.092 -3.441 1 92.44 138 LYS B N 1
ATOM 2882 C CA . LYS B 1 138 ? -16.125 -2.178 -2.008 1 92.44 138 LYS B CA 1
ATOM 2883 C C . LYS B 1 138 ? -15.328 -0.967 -1.527 1 92.44 138 LYS B C 1
ATOM 2885 O O . LYS B 1 138 ? -15.594 -0.43 -0.451 1 92.44 138 LYS B O 1
ATOM 2890 N N . ASP B 1 139 ? -14.383 -0.519 -2.344 1 89.69 139 ASP B N 1
ATOM 2891 C CA . ASP B 1 139 ? -13.594 0.667 -2.014 1 89.69 139 ASP B CA 1
ATOM 2892 C C . ASP B 1 139 ? -14.492 1.892 -1.853 1 89.69 139 ASP B C 1
ATOM 2894 O O . ASP B 1 139 ? -14.305 2.691 -0.934 1 89.69 139 ASP B O 1
ATOM 2898 N N . LYS B 1 140 ? -15.43 2.006 -2.723 1 92.31 140 LYS B N 1
ATOM 2899 C CA . LYS B 1 140 ? -16.359 3.137 -2.666 1 92.31 140 LYS B CA 1
ATOM 2900 C C . LYS B 1 140 ? -17.203 3.09 -1.399 1 92.31 140 LYS B C 1
ATOM 2902 O O . LYS B 1 140 ? -17.438 4.121 -0.765 1 92.31 140 LYS B O 1
ATOM 2907 N N . GLU B 1 141 ? -17.594 1.9 -1.059 1 92.88 141 GLU B N 1
ATOM 2908 C CA . GLU B 1 141 ? -18.391 1.72 0.158 1 92.88 141 GLU B CA 1
ATOM 2909 C C . GLU B 1 141 ? -17.594 2.129 1.395 1 92.88 141 GLU B C 1
ATOM 2911 O O . GLU B 1 141 ? -18.094 2.859 2.25 1 92.88 141 GLU B O 1
ATOM 2916 N N . ILE B 1 142 ? -16.406 1.688 1.438 1 90.38 142 ILE B N 1
ATOM 2917 C CA . ILE B 1 142 ? -15.539 1.978 2.572 1 90.38 142 ILE B CA 1
ATOM 2918 C C . ILE B 1 142 ? -15.273 3.48 2.652 1 90.38 142 ILE B C 1
ATOM 2920 O O . ILE B 1 142 ? -15.328 4.07 3.734 1 90.38 142 ILE B O 1
ATOM 2924 N N . THR B 1 143 ? -15.016 4.043 1.517 1 93.19 143 THR B N 1
ATOM 2925 C CA . THR B 1 143 ? -14.75 5.477 1.458 1 93.19 143 THR B CA 1
ATOM 2926 C C . THR B 1 143 ? -15.945 6.266 1.997 1 93.19 143 THR B C 1
ATOM 2928 O O . THR B 1 143 ? -15.773 7.188 2.799 1 93.19 143 THR B O 1
ATOM 2931 N N . GLN B 1 144 ? -17.094 5.848 1.641 1 93.5 144 GLN B N 1
ATOM 2932 C CA . GLN B 1 144 ? -18.297 6.539 2.072 1 93.5 144 GLN B CA 1
ATOM 2933 C C . GLN B 1 144 ? -18.516 6.375 3.572 1 93.5 144 GLN B C 1
ATOM 2935 O O . GLN B 1 144 ? -18.922 7.32 4.254 1 93.5 144 GLN B O 1
ATOM 2940 N N . ILE B 1 145 ? -18.281 5.223 4.043 1 89 145 ILE B N 1
ATOM 2941 C CA . ILE B 1 145 ? -18.422 4.957 5.469 1 89 145 ILE B CA 1
ATOM 2942 C C . ILE B 1 145 ? -17.469 5.836 6.262 1 89 145 ILE B C 1
ATOM 2944 O O . ILE B 1 145 ? -17.859 6.477 7.238 1 89 145 ILE B O 1
ATOM 2948 N N . LEU B 1 146 ? -16.234 5.941 5.844 1 90.06 146 LEU B N 1
ATOM 2949 C CA . LEU B 1 146 ? -15.242 6.754 6.531 1 90.06 146 LEU B CA 1
ATOM 2950 C C . LEU B 1 146 ? -15.57 8.234 6.41 1 90.06 146 LEU B C 1
ATOM 2952 O O . LEU B 1 146 ? -15.359 9 7.355 1 90.06 146 LEU B O 1
ATOM 2956 N N . PHE B 1 147 ? -16.062 8.609 5.246 1 93.5 147 PHE B N 1
ATOM 2957 C CA . PHE B 1 147 ? -16.453 10 5.023 1 93.5 147 PHE B CA 1
ATOM 2958 C C . PHE B 1 147 ? -17.531 10.422 6.012 1 93.5 147 PHE B C 1
ATOM 2960 O O . PHE B 1 147 ? -17.391 11.461 6.672 1 93.5 147 PHE B O 1
ATOM 2967 N N . GLU B 1 148 ? -18.516 9.578 6.16 1 89.25 148 GLU B N 1
ATOM 2968 C CA . GLU B 1 148 ? -19.594 9.883 7.086 1 89.25 148 GLU B CA 1
ATOM 2969 C C . GLU B 1 148 ? -19.109 9.867 8.531 1 89.25 148 GLU B C 1
ATOM 2971 O O . GLU B 1 148 ? -19.531 10.688 9.344 1 89.25 148 GLU B O 1
ATOM 2976 N N . GLY B 1 149 ? -18.25 8.914 8.844 1 84.44 149 GLY B N 1
ATOM 2977 C CA . GLY B 1 149 ? -17.672 8.875 10.18 1 84.44 149 GLY B CA 1
ATOM 2978 C C . GLY B 1 149 ? -16.859 10.109 10.516 1 84.44 149 GLY B C 1
ATOM 2979 O O . GLY B 1 149 ? -16.953 10.633 11.625 1 84.44 149 GLY B O 1
ATOM 2980 N N . LEU B 1 150 ? -16.125 10.594 9.594 1 87.38 150 LEU B N 1
ATOM 2981 C CA . LEU B 1 150 ? -15.289 11.766 9.828 1 87.38 150 LEU B CA 1
ATOM 2982 C C . LEU B 1 150 ? -16.141 13.023 9.938 1 87.38 150 LEU B C 1
ATOM 2984 O O . LEU B 1 150 ? -15.82 13.938 10.695 1 87.38 150 LEU B O 1
ATOM 2988 N N . LYS B 1 151 ? -17.234 13.078 9.203 1 88.5 151 LYS B N 1
ATOM 2989 C CA . LYS B 1 151 ? -18.172 14.195 9.32 1 88.5 151 LYS B CA 1
ATOM 2990 C C . LYS B 1 151 ? -18.75 14.281 10.734 1 88.5 151 LYS B C 1
ATOM 2992 O O . LYS B 1 151 ? -18.859 15.367 11.305 1 88.5 151 LYS B O 1
ATOM 2997 N N . ILE B 1 152 ? -19.078 13.148 11.203 1 81.94 152 ILE B N 1
ATOM 2998 C CA . ILE B 1 152 ? -19.625 13.086 12.555 1 81.94 152 ILE B CA 1
ATOM 2999 C C . ILE B 1 152 ? -18.578 13.547 13.562 1 81.94 152 ILE B C 1
ATOM 3001 O O . ILE B 1 152 ? -18.875 14.336 14.461 1 81.94 152 ILE B O 1
ATOM 3005 N N . SER B 1 153 ? -17.344 13.055 13.414 1 78.19 153 SER B N 1
ATOM 3006 C CA . SER B 1 153 ? -16.266 13.414 14.32 1 78.19 153 SER B CA 1
ATOM 3007 C C . SER B 1 153 ? -15.961 14.906 14.25 1 78.19 153 SER B C 1
ATOM 3009 O O . SER B 1 153 ? -15.656 15.531 15.266 1 78.19 153 SER B O 1
ATOM 3011 N N . ARG B 1 154 ? -15.953 15.422 13.047 1 83.69 154 ARG B N 1
ATOM 3012 C CA . ARG B 1 154 ? -15.75 16.859 12.844 1 83.69 154 ARG B CA 1
ATOM 3013 C C . ARG B 1 154 ? -16.719 17.672 13.688 1 83.69 154 ARG B C 1
ATOM 3015 O O . ARG B 1 154 ? -16.328 18.641 14.344 1 83.69 154 ARG B O 1
ATOM 3022 N N . GLU B 1 155 ? -17.906 17.312 13.695 1 80.31 155 GLU B N 1
ATOM 3023 C CA . GLU B 1 155 ? -18.938 18.016 14.43 1 80.31 155 GLU B CA 1
ATOM 3024 C C . GLU B 1 155 ? -18.781 17.844 15.938 1 80.31 155 GLU B C 1
ATOM 3026 O O . GLU B 1 155 ? -18.953 18.781 16.703 1 80.31 155 GLU B O 1
ATOM 3031 N N . LYS B 1 156 ? -18.344 16.734 16.312 1 75.69 156 LYS B N 1
ATOM 3032 C CA . LYS B 1 156 ? -18.312 16.391 17.734 1 75.69 156 LYS B CA 1
ATOM 3033 C C . LYS B 1 156 ? -17.031 16.906 18.391 1 75.69 156 LYS B C 1
ATOM 3035 O O . LYS B 1 156 ? -17.062 17.391 19.531 1 75.69 156 LYS B O 1
ATOM 3040 N N . ILE B 1 157 ? -15.883 16.828 17.656 1 75.06 157 ILE B N 1
ATOM 3041 C CA . ILE B 1 157 ? -14.617 17.109 18.328 1 75.06 157 ILE B CA 1
ATOM 3042 C C . ILE B 1 157 ? -13.961 18.328 17.688 1 75.06 157 ILE B C 1
ATOM 3044 O O . ILE B 1 157 ? -12.938 18.812 18.188 1 75.06 157 ILE B O 1
ATOM 3048 N N . GLY B 1 158 ? -14.523 18.828 16.719 1 78.5 158 GLY B N 1
ATOM 3049 C CA . GLY B 1 158 ? -14.094 20.094 16.156 1 78.5 158 GLY B CA 1
ATOM 3050 C C . GLY B 1 158 ? -12.828 19.984 15.328 1 78.5 158 GLY B C 1
ATOM 3051 O O . GLY B 1 158 ? -11.992 20.891 15.328 1 78.5 158 GLY B O 1
ATOM 3052 N N . ILE B 1 159 ? -12.656 18.781 14.672 1 80.62 159 ILE B N 1
ATOM 3053 C CA . ILE B 1 159 ? -11.5 18.609 13.805 1 80.62 159 ILE B CA 1
ATOM 3054 C C . ILE B 1 159 ? -11.898 18.859 12.352 1 80.62 159 ILE B C 1
ATOM 3056 O O . ILE B 1 159 ? -13.055 18.656 11.969 1 80.62 159 ILE B O 1
ATOM 3060 N N . LEU B 1 160 ? -11.047 19.438 11.555 1 88.12 160 LEU B N 1
ATOM 3061 C CA . LEU B 1 160 ? -11.18 19.578 10.109 1 88.12 160 LEU B CA 1
ATOM 3062 C C . LEU B 1 160 ? -12.367 20.453 9.75 1 88.12 160 LEU B C 1
ATOM 3064 O O . LEU B 1 160 ? -13 20.25 8.711 1 88.12 160 LEU B O 1
ATOM 3068 N N . GLN B 1 161 ? -12.617 21.453 10.586 1 87.25 161 GLN B N 1
ATOM 3069 C CA . GLN B 1 161 ? -13.789 22.312 10.43 1 87.25 161 GLN B CA 1
ATOM 3070 C C . GLN B 1 161 ? -13.633 23.234 9.234 1 87.25 161 GLN B C 1
ATOM 3072 O O . GLN B 1 161 ? -14.625 23.625 8.617 1 87.25 161 GLN B O 1
ATOM 3077 N N . LYS B 1 162 ? -12.461 23.484 8.859 1 88.75 162 LYS B N 1
ATOM 3078 C CA . LYS B 1 162 ? -12.227 24.484 7.828 1 88.75 162 LYS B CA 1
ATOM 3079 C C . LYS B 1 162 ? -12.281 23.859 6.438 1 88.75 162 LYS B C 1
ATOM 3081 O O . LYS B 1 162 ? -12.195 24.562 5.43 1 88.75 162 LYS B O 1
ATOM 3086 N N . TYR B 1 163 ? -12.461 22.578 6.391 1 92.25 163 TYR B N 1
ATOM 3087 C CA . TYR B 1 163 ? -12.477 21.875 5.109 1 92.25 163 TYR B CA 1
ATOM 3088 C C . TYR B 1 163 ? -13.906 21.656 4.633 1 92.25 163 TYR B C 1
ATOM 3090 O O . TYR B 1 163 ? -14.773 21.25 5.41 1 92.25 163 TYR B O 1
ATOM 3098 N N . ASP B 1 164 ? -14.133 22 3.359 1 93.94 164 ASP B N 1
ATOM 3099 C CA . ASP B 1 164 ? -15.453 21.703 2.809 1 93.94 164 ASP B CA 1
ATOM 3100 C C . ASP B 1 164 ? -15.586 20.219 2.473 1 93.94 164 ASP B C 1
ATOM 3102 O O . ASP B 1 164 ? -14.656 19.438 2.699 1 93.94 164 ASP B O 1
ATOM 3106 N N . ASP B 1 165 ? -16.719 19.797 1.977 1 93.81 165 ASP B N 1
ATOM 3107 C CA . ASP B 1 165 ? -17 18.375 1.781 1 93.81 165 ASP B CA 1
ATOM 3108 C C . ASP B 1 165 ? -16.078 17.781 0.726 1 93.81 165 ASP B C 1
ATOM 3110 O O . ASP B 1 165 ? -15.672 16.625 0.842 1 93.81 165 ASP B O 1
ATOM 3114 N N . LYS B 1 166 ? -15.812 18.516 -0.268 1 93.88 166 LYS B N 1
ATOM 3115 C CA . LYS B 1 166 ? -14.898 18.047 -1.304 1 93.88 166 LYS B CA 1
ATOM 3116 C C . LYS B 1 166 ? -13.5 17.812 -0.74 1 93.88 166 LYS B C 1
ATOM 3118 O O . LYS B 1 166 ? -12.891 16.766 -0.994 1 93.88 166 LYS B O 1
ATOM 3123 N N . GLU B 1 167 ? -13.039 18.766 0.025 1 93.62 167 GLU B N 1
ATOM 3124 C CA . GLU B 1 167 ? -11.734 18.656 0.658 1 93.62 167 GLU B CA 1
ATOM 3125 C C . GLU B 1 167 ? -11.703 17.531 1.684 1 93.62 167 GLU B C 1
ATOM 3127 O O . GLU B 1 167 ? -10.711 16.812 1.801 1 93.62 167 GLU B O 1
ATOM 3132 N N . LEU B 1 168 ? -12.789 17.406 2.404 1 94.31 168 LEU B N 1
ATOM 3133 C CA . LEU B 1 168 ? -12.891 16.328 3.385 1 94.31 168 LEU B CA 1
ATOM 3134 C C . LEU B 1 168 ? -12.805 14.969 2.705 1 94.31 168 LEU B C 1
ATOM 3136 O O . LEU B 1 168 ? -12.172 14.055 3.227 1 94.31 168 LEU B O 1
ATOM 3140 N N . MET B 1 169 ? -13.414 14.867 1.59 1 94.81 169 MET B N 1
ATOM 3141 C CA . MET B 1 169 ? -13.352 13.625 0.828 1 94.81 169 MET B CA 1
ATOM 3142 C C . MET B 1 169 ? -11.922 13.312 0.404 1 94.81 169 MET B C 1
ATOM 3144 O O . MET B 1 169 ? -11.492 12.164 0.468 1 94.81 169 MET B O 1
ATOM 3148 N N . GLU B 1 170 ? -11.203 14.305 0.024 1 93.25 170 GLU B N 1
ATOM 3149 C CA . GLU B 1 170 ? -9.797 14.109 -0.332 1 93.25 170 GLU B CA 1
ATOM 3150 C C . GLU B 1 170 ? -8.984 13.641 0.87 1 93.25 170 GLU B C 1
ATOM 3152 O O . GLU B 1 170 ? -8.094 12.797 0.732 1 93.25 170 GLU B O 1
ATOM 3157 N N . ILE B 1 171 ? -9.312 14.195 1.977 1 94.81 171 ILE B N 1
ATOM 3158 C CA . ILE B 1 171 ? -8.633 13.805 3.207 1 94.81 171 ILE B CA 1
ATOM 3159 C C . ILE B 1 171 ? -8.969 12.359 3.549 1 94.81 171 ILE B C 1
ATOM 3161 O O . ILE B 1 171 ? -8.078 11.578 3.908 1 94.81 171 ILE B O 1
ATOM 3165 N N . VAL B 1 172 ? -10.195 12 3.406 1 94.56 172 VAL B N 1
ATOM 3166 C CA . VAL B 1 172 ? -10.633 10.633 3.658 1 94.56 172 VAL B CA 1
ATOM 3167 C C . VAL B 1 172 ? -9.883 9.672 2.738 1 94.56 172 VAL B C 1
ATOM 3169 O O . VAL B 1 172 ? -9.352 8.648 3.189 1 94.56 172 VAL B O 1
ATOM 3172 N N . LYS B 1 173 ? -9.844 10 1.5 1 93.44 173 LYS B N 1
ATOM 3173 C CA . LYS B 1 173 ? -9.094 9.18 0.552 1 93.44 173 LYS B CA 1
ATOM 3174 C C . LYS B 1 173 ? -7.621 9.086 0.946 1 93.44 173 LYS B C 1
ATOM 3176 O O . LYS B 1 173 ? -6.996 8.031 0.798 1 93.44 173 LYS B O 1
ATOM 3181 N N . GLY B 1 174 ? -7.094 10.172 1.418 1 93.38 174 GLY B N 1
ATOM 3182 C CA . GLY B 1 174 ? -5.73 10.18 1.921 1 93.38 174 GLY B CA 1
ATOM 3183 C C . GLY B 1 174 ? -5.523 9.242 3.1 1 93.38 174 GLY B C 1
ATOM 3184 O O . GLY B 1 174 ? -4.516 8.539 3.174 1 93.38 174 GLY B O 1
ATOM 3185 N N . ILE B 1 175 ? -6.441 9.242 3.996 1 92.06 175 ILE B N 1
ATOM 3186 C CA . ILE B 1 175 ? -6.371 8.375 5.164 1 92.06 175 ILE B CA 1
ATOM 3187 C C . ILE B 1 175 ? -6.41 6.914 4.719 1 92.06 175 ILE B C 1
ATOM 3189 O O . ILE B 1 175 ? -5.664 6.078 5.234 1 92.06 175 ILE B O 1
ATOM 3193 N N . ILE B 1 176 ? -7.211 6.621 3.758 1 90.94 176 ILE B N 1
ATOM 3194 C CA . ILE B 1 176 ? -7.309 5.27 3.217 1 90.94 176 ILE B CA 1
ATOM 3195 C C . ILE B 1 176 ? -5.973 4.871 2.59 1 90.94 176 ILE B C 1
ATOM 3197 O O . ILE B 1 176 ? -5.496 3.75 2.789 1 90.94 176 ILE B O 1
ATOM 3201 N N . VAL B 1 177 ? -5.402 5.738 1.875 1 90.62 177 VAL B N 1
ATOM 3202 C CA . VAL B 1 177 ? -4.109 5.496 1.245 1 90.62 177 VAL B CA 1
ATOM 3203 C C . VAL B 1 177 ? -3.061 5.203 2.316 1 90.62 177 VAL B C 1
ATOM 3205 O O . VAL B 1 177 ? -2.246 4.289 2.162 1 90.62 177 VAL B O 1
ATOM 3208 N N . VAL B 1 178 ? -3.049 5.91 3.406 1 90.25 178 VAL B N 1
ATOM 3209 C CA . VAL B 1 178 ? -2.125 5.695 4.516 1 90.25 178 VAL B CA 1
ATOM 3210 C C . VAL B 1 178 ? -2.354 4.309 5.113 1 90.25 178 VAL B C 1
ATOM 3212 O O . VAL B 1 178 ? -1.399 3.564 5.355 1 90.25 178 VAL B O 1
ATOM 3215 N N . MET B 1 179 ? -3.58 3.979 5.305 1 86 179 MET B N 1
ATOM 3216 C CA . MET B 1 179 ? -3.91 2.672 5.867 1 86 179 MET B CA 1
ATOM 3217 C C . MET B 1 179 ? -3.4 1.549 4.969 1 86 179 MET B C 1
ATOM 3219 O O . MET B 1 179 ? -2.822 0.575 5.453 1 86 179 MET B O 1
ATOM 3223 N N . ARG B 1 180 ? -3.633 1.721 3.752 1 84.56 180 ARG B N 1
ATOM 3224 C CA . ARG B 1 180 ? -3.17 0.718 2.797 1 84.56 180 ARG B CA 1
ATOM 3225 C C . ARG B 1 180 ? -1.65 0.596 2.824 1 84.56 180 ARG B C 1
ATOM 3227 O O . ARG B 1 180 ? -1.11 -0.509 2.754 1 84.56 180 ARG B O 1
ATOM 3234 N N . GLY B 1 181 ? -0.982 1.742 2.877 1 86.75 181 GLY B N 1
ATOM 3235 C CA . GLY B 1 181 ? 0.467 1.716 3.002 1 86.75 181 GLY B CA 1
ATOM 3236 C C . GLY B 1 181 ? 0.946 1.007 4.254 1 86.75 181 GLY B C 1
ATOM 3237 O O . GLY B 1 181 ? 1.944 0.285 4.223 1 86.75 181 GLY B O 1
ATOM 3238 N N . LEU B 1 182 ? 0.283 1.173 5.324 1 83.88 182 LEU B N 1
ATOM 3239 C CA . LEU B 1 182 ? 0.654 0.54 6.586 1 83.88 182 LEU B CA 1
ATOM 3240 C C . LEU B 1 182 ? 0.418 -0.965 6.527 1 83.88 182 LEU B C 1
ATOM 3242 O O . LEU B 1 182 ? 1.156 -1.737 7.145 1 83.88 182 LEU B O 1
ATOM 3246 N N . PHE B 1 183 ? -0.584 -1.341 5.766 1 78.38 183 PHE B N 1
ATOM 3247 C CA . PHE B 1 183 ? -0.831 -2.766 5.574 1 78.38 183 PHE B CA 1
ATOM 3248 C C . PHE B 1 183 ? 0.368 -3.439 4.918 1 78.38 183 PHE B C 1
ATOM 3250 O O . PHE B 1 183 ? 0.747 -4.551 5.293 1 78.38 183 PHE B O 1
ATOM 3257 N N . ILE B 1 184 ? 0.879 -2.76 3.994 1 80.88 184 ILE B N 1
ATOM 3258 C C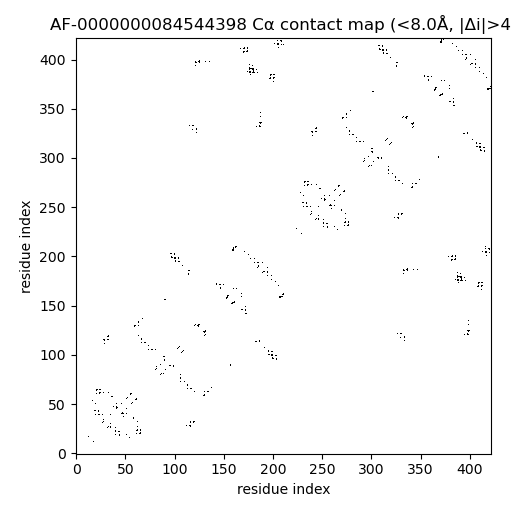A . ILE B 1 184 ? 2.049 -3.285 3.299 1 80.88 184 ILE B CA 1
ATOM 3259 C C . ILE B 1 184 ? 3.219 -3.404 4.273 1 80.88 184 ILE B C 1
ATOM 3261 O O . ILE B 1 184 ? 3.951 -4.395 4.254 1 80.88 184 ILE B O 1
ATOM 3265 N N . GLU B 1 185 ? 3.381 -2.439 5.129 1 79.19 185 GLU B N 1
ATOM 3266 C CA . GLU B 1 185 ? 4.473 -2.441 6.098 1 79.19 185 GLU B CA 1
ATOM 3267 C C . GLU B 1 185 ? 4.344 -3.605 7.074 1 79.19 185 GLU B C 1
ATOM 3269 O O . GLU B 1 185 ? 5.344 -4.191 7.484 1 79.19 185 GLU B O 1
ATOM 3274 N N . LYS B 1 186 ? 3.197 -3.889 7.41 1 76.19 186 LYS B N 1
ATOM 3275 C CA . LYS B 1 186 ? 2.953 -4.992 8.336 1 76.19 186 LYS B CA 1
ATOM 3276 C C . LYS B 1 186 ? 3.373 -6.324 7.727 1 76.19 186 LYS B C 1
ATOM 3278 O O . LYS B 1 186 ? 3.9 -7.195 8.422 1 76.19 186 LYS B O 1
ATOM 3283 N N . LEU B 1 187 ? 3.145 -6.488 6.488 1 72.88 187 LEU B N 1
ATOM 3284 C CA . LEU B 1 187 ? 3.498 -7.727 5.797 1 72.88 187 LEU B CA 1
ATOM 3285 C C . LEU B 1 187 ? 5.012 -7.914 5.762 1 72.88 187 LEU B C 1
ATOM 3287 O O . LEU B 1 187 ? 5.496 -9.039 5.617 1 72.88 187 LEU B O 1
ATOM 3291 N N . SER B 1 188 ? 5.73 -6.801 5.805 1 72.38 188 SER B N 1
ATOM 3292 C CA . SER B 1 188 ? 7.188 -6.855 5.746 1 72.38 188 SER B CA 1
ATOM 3293 C C . SER B 1 188 ? 7.781 -7.242 7.098 1 72.38 188 SER B C 1
ATOM 3295 O O . SER B 1 188 ? 8.992 -7.438 7.219 1 72.38 188 SER B O 1
ATOM 3297 N N . GLY B 1 189 ? 6.906 -7.445 8.062 1 69.56 189 GLY B N 1
ATOM 3298 C CA . GLY B 1 189 ? 7.406 -7.758 9.391 1 69.56 189 GLY B CA 1
ATOM 3299 C C . GLY B 1 189 ? 7.922 -6.543 10.133 1 69.56 189 GLY B C 1
ATOM 3300 O O . GLY B 1 189 ? 8.664 -6.676 11.109 1 69.56 189 GLY B O 1
ATOM 3301 N N . LYS B 1 190 ? 7.664 -5.418 9.562 1 64.75 190 LYS B N 1
ATOM 3302 C CA . LYS B 1 190 ? 8.156 -4.219 10.234 1 64.75 190 LYS B CA 1
ATOM 3303 C C . LYS B 1 190 ? 7.609 -4.125 11.664 1 64.75 190 LYS B C 1
ATOM 3305 O O . LYS B 1 190 ? 6.523 -4.633 11.953 1 64.75 190 LYS B O 1
ATOM 3310 N N . ASP B 1 191 ? 8.391 -3.461 12.344 1 67.88 191 ASP B N 1
ATOM 3311 C CA . ASP B 1 191 ? 8.117 -3.225 13.758 1 67.88 191 ASP B CA 1
ATOM 3312 C C . ASP B 1 191 ? 6.789 -2.5 13.953 1 67.88 191 ASP B C 1
ATOM 3314 O O . ASP B 1 191 ? 6.57 -1.435 13.367 1 67.88 191 ASP B O 1
ATOM 3318 N N . GLN B 1 192 ? 5.992 -3.086 14.68 1 79.44 192 GLN B N 1
ATOM 3319 C CA . GLN B 1 192 ? 4.672 -2.545 14.992 1 79.44 192 GLN B CA 1
ATOM 3320 C C . GLN B 1 192 ? 4.781 -1.175 15.656 1 79.44 192 GLN B C 1
ATOM 3322 O O . GLN B 1 192 ? 3.945 -0.3 15.422 1 79.44 192 GLN B O 1
ATOM 3327 N N . GLN B 1 193 ? 5.84 -1.009 16.359 1 84.06 193 GLN B N 1
ATOM 3328 C CA . GLN B 1 193 ? 6.008 0.259 17.062 1 84.06 193 GLN B CA 1
ATOM 3329 C C . GLN B 1 193 ? 6.285 1.397 16.094 1 84.06 193 GLN B C 1
ATOM 3331 O O . GLN B 1 193 ? 5.758 2.5 16.25 1 84.06 193 GLN B O 1
ATOM 3336 N N . GLU B 1 194 ? 7.059 1.153 15.102 1 86.25 194 GLU B N 1
ATOM 3337 C CA . GLU B 1 194 ? 7.367 2.172 14.102 1 86.25 194 GLU B CA 1
ATOM 3338 C C . GLU B 1 194 ? 6.129 2.551 13.297 1 86.25 194 GLU B C 1
ATOM 3340 O O . GLU B 1 194 ? 5.887 3.73 13.039 1 86.25 194 GLU B O 1
ATOM 3345 N N . SER B 1 195 ? 5.387 1.545 13 1 87.5 195 SER B N 1
ATOM 3346 C CA . SER B 1 195 ? 4.16 1.791 12.25 1 87.5 195 SER B CA 1
ATOM 3347 C C . SER B 1 195 ? 3.164 2.604 13.07 1 87.5 195 SER B C 1
ATOM 3349 O O . SER B 1 195 ? 2.492 3.49 12.539 1 87.5 195 SER B O 1
ATOM 3351 N N . LYS B 1 196 ? 3.172 2.271 14.336 1 90.5 196 LYS B N 1
ATOM 3352 C CA . LYS B 1 196 ? 2.303 2.988 15.258 1 90.5 196 LYS B CA 1
ATOM 3353 C C . LYS B 1 196 ? 2.67 4.469 15.328 1 90.5 196 LYS B C 1
ATOM 3355 O O . LYS B 1 196 ? 1.798 5.336 15.242 1 90.5 196 LYS B O 1
ATOM 3360 N N . ASN B 1 197 ? 3.912 4.77 15.461 1 91.56 197 ASN B N 1
ATOM 3361 C CA . ASN B 1 197 ? 4.379 6.148 15.523 1 91.56 197 ASN B CA 1
ATOM 3362 C C . ASN B 1 197 ? 4.105 6.898 14.227 1 91.56 197 ASN B C 1
ATOM 3364 O O . ASN B 1 197 ? 3.701 8.062 14.242 1 91.56 197 ASN B O 1
ATOM 3368 N N . THR B 1 198 ? 4.336 6.203 13.133 1 90.44 198 THR B N 1
ATOM 3369 C CA . THR B 1 198 ? 4.09 6.789 11.82 1 90.44 198 THR B CA 1
ATOM 3370 C C . THR B 1 198 ? 2.611 7.129 11.656 1 90.44 198 THR B C 1
ATOM 3372 O O . THR B 1 198 ? 2.268 8.242 11.258 1 90.44 198 THR B O 1
ATOM 3375 N N . TRP B 1 199 ? 1.818 6.246 11.992 1 91.44 199 TRP B N 1
ATOM 3376 C CA . TRP B 1 199 ? 0.376 6.457 11.938 1 91.44 199 TRP B CA 1
ATOM 3377 C C . TRP B 1 199 ? -0.028 7.652 12.797 1 91.44 199 TRP B C 1
ATOM 3379 O O . TRP B 1 199 ? -0.72 8.555 12.32 1 91.44 199 TRP B O 1
ATOM 3389 N N . ALA B 1 200 ? 0.408 7.633 14.008 1 93.38 200 ALA B N 1
ATOM 3390 C CA . ALA B 1 200 ? 0.018 8.68 14.945 1 93.38 200 ALA B CA 1
ATOM 3391 C C . ALA B 1 200 ? 0.483 10.055 14.461 1 93.38 200 ALA B C 1
ATOM 3393 O O . ALA B 1 200 ? -0.26 11.031 14.547 1 93.38 200 ALA B O 1
ATOM 3394 N N . ARG B 1 201 ? 1.669 10.102 13.969 1 92.88 201 ARG B N 1
ATOM 3395 C CA . ARG B 1 201 ? 2.229 11.367 13.492 1 92.88 201 ARG B CA 1
ATOM 3396 C C . ARG B 1 201 ? 1.425 11.906 12.312 1 92.88 201 ARG B C 1
ATOM 3398 O O . ARG B 1 201 ? 1.022 13.07 12.32 1 92.88 201 ARG B O 1
ATOM 3405 N N . ILE B 1 202 ? 1.091 11.109 11.336 1 92.88 202 ILE B N 1
ATOM 3406 C CA . ILE B 1 202 ? 0.392 11.547 10.125 1 92.88 202 ILE B CA 1
ATOM 3407 C C . ILE B 1 202 ? -1.041 11.938 10.477 1 92.88 202 ILE B C 1
ATOM 3409 O O . ILE B 1 202 ? -1.514 13.008 10.07 1 92.88 202 ILE B O 1
ATOM 3413 N N . MET B 1 203 ? -1.658 11.125 11.289 1 91.5 203 MET B N 1
ATOM 3414 C CA . MET B 1 203 ? -3.031 11.445 11.664 1 91.5 203 MET B CA 1
ATOM 3415 C C . MET B 1 203 ? -3.082 12.719 12.508 1 91.5 203 MET B C 1
ATOM 3417 O O . MET B 1 203 ? -4.004 13.523 12.367 1 91.5 203 MET B O 1
ATOM 3421 N N . PHE B 1 204 ? -2.133 12.867 13.391 1 92.38 204 PHE B N 1
ATOM 3422 C CA . PHE B 1 204 ? -2.062 14.078 14.203 1 92.38 204 PHE B CA 1
ATOM 3423 C C . PHE B 1 204 ? -1.959 15.32 13.32 1 92.38 204 PHE B C 1
ATOM 3425 O O . PHE B 1 204 ? -2.686 16.297 13.523 1 92.38 204 PHE B O 1
ATOM 3432 N N . ILE B 1 205 ? -1.115 15.281 12.336 1 92.75 205 ILE B N 1
ATOM 3433 C CA . ILE B 1 205 ? -0.912 16.391 11.414 1 92.75 205 ILE B CA 1
ATOM 3434 C C . ILE B 1 205 ? -2.201 16.672 10.648 1 92.75 205 ILE B C 1
ATOM 3436 O O . ILE B 1 205 ? -2.619 17.828 10.523 1 92.75 205 ILE B O 1
ATOM 3440 N N . ILE B 1 206 ? -2.834 15.641 10.211 1 92.31 206 ILE B N 1
ATOM 3441 C CA . ILE B 1 206 ? -4.062 15.789 9.438 1 92.31 206 ILE B CA 1
ATOM 3442 C C . ILE B 1 206 ? -5.152 16.406 10.32 1 92.31 206 ILE B C 1
ATOM 3444 O O . ILE B 1 206 ? -5.781 17.391 9.938 1 92.31 206 ILE B O 1
ATOM 3448 N N . TYR B 1 207 ? -5.309 15.914 11.5 1 88.12 207 TYR B N 1
ATOM 3449 C CA . TYR B 1 207 ? -6.422 16.297 12.352 1 88.12 207 TYR B CA 1
ATOM 3450 C C . TYR B 1 207 ? -6.223 17.703 12.906 1 88.12 207 TYR B C 1
ATOM 3452 O O . TYR B 1 207 ? -7.191 18.406 13.203 1 88.12 207 TYR B O 1
ATOM 3460 N N . THR B 1 208 ? -5.004 18.125 13.031 1 88.56 208 THR B N 1
ATOM 3461 C CA . THR B 1 208 ? -4.738 19.438 13.609 1 88.56 208 THR B CA 1
ATOM 3462 C C . THR B 1 208 ? -4.5 20.469 12.508 1 88.56 208 THR B C 1
ATOM 3464 O O . THR B 1 208 ? -4.184 21.625 12.797 1 88.56 208 THR B O 1
ATOM 3467 N N . SER B 1 209 ? -4.66 20.047 11.25 1 88.88 209 SER B N 1
ATOM 3468 C CA . SER B 1 209 ? -4.41 20.938 10.125 1 88.88 209 SER B CA 1
ATOM 3469 C C . SER B 1 209 ? -5.402 22.094 10.102 1 88.88 209 SER B C 1
ATOM 3471 O O . SER B 1 209 ? -6.582 21.922 10.422 1 88.88 209 SER B O 1
ATOM 3473 N N . LYS B 1 210 ? -4.984 23.453 9.867 1 78.06 210 LYS B N 1
ATOM 3474 C CA . LYS B 1 210 ? -5.809 24.656 9.82 1 78.06 210 LYS B CA 1
ATOM 3475 C C . LYS B 1 210 ? -6.02 25.125 8.375 1 78.06 210 LYS B C 1
ATOM 3477 O O . LYS B 1 210 ? -6.645 26.156 8.141 1 78.06 210 LYS B O 1
ATOM 3482 N N . LYS B 1 211 ? -6.07 24.391 7.395 1 71.38 211 LYS B N 1
ATOM 3483 C CA . LYS B 1 211 ? -6.188 24.719 5.977 1 71.38 211 LYS B CA 1
ATOM 3484 C C . LYS B 1 211 ? -5.215 25.828 5.582 1 71.38 211 LYS B C 1
ATOM 3486 O O . LYS B 1 211 ? -5.027 26.781 6.324 1 71.38 211 LYS B O 1
#

Foldseek 3Di:
DDPPPVPVPPDDDDPLSVLLLVQLLVQCLVQNLVRDDPVNSCVVSVHDPVVSCVVAVDSLRSLLVNLLVLVVVLVVQLVVCCVVCVVVALQDLVCQLVSLLVSCVRRPVPSPRNLVSVVSLVVVCVPPVVSVVSVVVSVVVVLVVQLVVVVVVCVVNVWPVVDDSVRSSVVSVVLVVLSNVLSVVVVVVDDSVVSSNVRSVVVSCRRNPPD/DDPPPVPVPPDDDDPLRVLLLVLLLVCCLVQNLVRDDPVNSCVVSVHDPVVSCVVAVDSLRSLLVNLLVLVVVLVVQLVVCCVVCVVVALQDLVCQLVSLLVSCVRRVVPSPRNLVSVVSLVVVCVPPVVNVVSVVVSVVVVLVVQLVVVVVVCVVNVWPVVDDSVRSSVVSVVLVVLSNVLSVVVVVVDDSVVSSNVRSVVVSCRRNPPD

InterPro domains:
  IPR001647 DNA-binding HTH domain, TetR-type [PF00440] (20-65)
  IPR001647 DNA-binding HTH domain, TetR-type [PR00455] (20-33)
  IPR001647 DNA-binding HTH domain, TetR-type [PR00455] (41-64)
  IPR001647 DNA-binding HTH domain, TetR-type [PS50977] (14-74)
  IPR009057 Homedomain-like superfamily [SSF46689] (16-85)
  IPR023772 DNA-binding HTH domain, TetR-type, conserved site [PS01081] (32-62)
  IPR050624 Nucleoid occlusion factor SlmA/HTH-type transcriptional regulator [PTHR43479] (16-209)

Organism: NCBI:txid1582439

Secondary structure (DSSP, 8-state):
-----------PPPHHHHHHHHHHHHHHHHH-TTT--HHHHHHHHT--HHHHHHH--SHHHHHHHHHHHHHHHHHHHHHHHHHHTTTTSSSSGGGHHHHHHHHIIIIITT--SHHHHHHHHHHHHTS-HHHHHHHHHHHHHHHHHHHHHHHHHHHHH--STT--HHHHHHHHHHHHHHHHHHHHHHHTT--HHHHHHHHHHHHHHHHT---/-----------PPPHHHHHHHHHHHHHHHHH-TTT--HHHHHHHHT--HHHHHHH--SHHHHHHHHHHHHHHHHHHHHHHHHHHTTTTTTSSGGGHHHHHHHHIIIIITT--SHHHHHHHHHHHHTS-HHHHHHHHHHHHHHHHHHHHHHHHHHHHH--STT--HHHHHHHHHHHHHHHHHHHHHHHTT--HHHHHHHHHHHHHHHHT---

Nearest PDB structures (foldseek):
  3ih3-assembly1_A  TM=6.415E-01  e=4.512E-05  Thermotoga maritima
  3htj-assembly1_A  TM=7.182E-01  e=3.552E-04  Streptomyces lividans
  5fgl-assembly1_A  TM=6.109E-01  e=1.208E-04  Pseudomonas putida S16
  2id6-assembly1_A-2  TM=5.891E-01  e=2.121E-04  Thermotoga maritima
  2o7t-assembly1_A-2  TM=4.615E-01  e=1.315E-02  Corynebacterium glutamicum

Solvent-accessible surface area (backbone atoms only — not comparable to full-atom values): 23112 Å² total; per-residue (Å²): 137,84,81,75,70,76,60,76,73,75,62,76,76,48,74,66,56,48,50,46,44,54,49,43,43,53,42,36,66,74,55,31,70,88,71,45,48,71,65,59,43,26,65,72,63,70,49,51,68,67,59,50,44,69,78,33,83,38,68,56,53,45,52,47,50,43,50,50,51,47,51,50,53,50,50,49,51,40,49,50,42,46,65,68,42,33,73,72,34,67,72,45,81,91,44,36,53,61,36,39,37,52,45,35,59,69,49,56,66,67,67,68,77,44,58,63,53,49,51,50,49,45,62,52,21,59,84,27,68,69,45,33,52,54,50,50,54,51,51,53,52,51,51,51,53,49,43,55,51,50,53,52,45,25,71,73,64,63,34,53,73,80,48,52,70,70,54,45,46,35,48,43,52,32,53,51,24,35,52,49,15,49,46,54,41,52,51,70,66,50,58,63,66,58,53,35,50,20,48,20,52,51,50,45,35,54,49,68,37,78,123,135,84,81,76,69,79,58,79,73,76,64,77,75,49,74,66,56,49,52,45,42,54,50,42,43,53,42,37,66,73,55,30,70,87,71,44,49,72,65,59,44,26,66,72,63,71,50,50,68,66,60,51,44,68,77,34,82,38,69,56,53,44,51,47,49,43,48,50,50,48,51,49,53,50,50,50,50,40,49,50,43,46,65,66,43,32,73,71,32,67,72,45,80,91,45,36,52,60,37,40,38,52,45,34,59,70,49,55,65,68,67,68,75,43,58,62,53,50,52,50,50,45,61,53,22,59,84,27,67,70,46,34,51,54,50,51,53,51,50,51,51,52,50,49,53,49,42,54,51,48,54,52,44,24,72,74,65,65,34,53,73,81,47,52,71,70,54,44,47,36,50,44,53,33,52,51,25,36,52,49,15,48,46,54,41,52,50,69,63,50,58,66,66,59,53,35,51,22,50,20,52,51,51,46,38,55,50,67,38,79,124

Sequence (422 aa):
MCEENNKVSSKPLTKIQKKILQIAKKKFSKNGYQKTSMNDIVSTAGVSKGVLFYHFHSKEELFFQVLSQGIDAEFQRIFRLLENEGKKLFKKKENLFDDLKKYYDLAIAGTKDFERLWLEGRIESENNVKLRQMMEKKDKEITQILFEGLKISREKIGILQKYDDKELMEIVKGIIVVMRGLFIEKLSGKDQQESKNTWARIMFIIYTSKKMCEENNKVSSKPLTKIQKKILQIAKKKFSKNGYQKTSMNDIVSTAGVSKGVLFYHFHSKEELFFQVLSQGIDAEFQRIFRLLENEGKKLFKKKENLFDDLKKYYDLAIAGTKDFERLWLEGRIESENNVKLRQMMEKKDKEITQILFEGLKISREKIGILQKYDDKELMEIVKGIIVVMRGLFIEKLSGKDQQESKNTWARIMFIIYTSKK

pLDDT: mean 83.8, std 14.23, range [25.97, 96.69]

Radius of gyration: 23.35 Å; Cα contacts (8 Å, |Δi|>4): 391; chains: 2; bounding box: 86×62×51 Å